Protein AF-0000000074765504 (afdb_homodimer)

Radius of gyration: 32.88 Å; Cα contacts (8 Å, |Δi|>4): 1195; chains: 2; bounding box: 123×124×114 Å

InterPro domains:
  IPR001148 Alpha carbonic anhydrase domain [PF00194] (44-262)
  IPR001148 Alpha carbonic anhydrase domain [PS51144] (34-278)
  IPR001148 Alpha carbonic anhydrase domain [SM01057] (36-273)
  IPR018338 Carbonic anhydrase, alpha-class, conserved site [PS00162] (136-152)
  IPR023561 Carbonic anhydrase, alpha-class [PTHR18952] (34-270)
  IPR036398 Alpha carbonic anhydrase domain superfamily [G3DSA:3.10.200.10] (27-276)
  IPR036398 Alpha carbonic anhydrase domain superfamily [SSF51069] (35-272)
  IPR041891 Carbonic anhydrase, prokaryotic-like [cd03124] (44-270)

Structure (mmCIF, N/CA/C/O backbone):
data_AF-0000000074765504-model_v1
#
loop_
_entity.id
_entity.type
_entity.pdbx_description
1 polymer 'Carbonic anhydrase'
#
loop_
_atom_site.group_PDB
_atom_site.id
_atom_site.type_symbol
_atom_site.label_atom_id
_atom_site.label_alt_id
_atom_site.label_comp_id
_atom_site.label_asym_id
_atom_site.label_entity_id
_atom_site.label_seq_id
_atom_site.pdbx_PDB_ins_code
_atom_site.Cartn_x
_atom_site.Cartn_y
_atom_site.Cartn_z
_atom_site.occupancy
_atom_site.B_iso_or_equiv
_atom_site.auth_seq_id
_atom_site.auth_comp_id
_atom_site.auth_asym_id
_atom_site.auth_atom_id
_atom_site.pdbx_PDB_model_num
ATOM 1 N N . MET A 1 1 ? 65.562 23.547 89.875 1 30.05 1 MET A N 1
ATOM 2 C CA . MET A 1 1 ? 64.875 24.094 88.688 1 30.05 1 MET A CA 1
ATOM 3 C C . MET A 1 1 ? 64.312 22.984 87.812 1 30.05 1 MET A C 1
ATOM 5 O O . MET A 1 1 ? 65.062 22.25 87.188 1 30.05 1 MET A O 1
ATOM 9 N N . LYS A 1 2 ? 63.156 22.359 88.312 1 28.72 2 LYS A N 1
ATOM 10 C CA . LYS A 1 2 ? 62.312 21.219 87.875 1 28.72 2 LYS A CA 1
ATOM 11 C C . LYS A 1 2 ? 61.844 21.375 86.5 1 28.72 2 LYS A C 1
ATOM 13 O O . LYS A 1 2 ? 61.094 22.328 86.188 1 28.72 2 LYS A O 1
ATOM 18 N N . ILE A 1 3 ? 62.625 21.094 85.5 1 33.03 3 ILE A N 1
ATOM 19 C CA . ILE A 1 3 ? 62.406 21.156 84.062 1 33.03 3 ILE A CA 1
ATOM 20 C C . ILE A 1 3 ? 61.25 20.25 83.688 1 33.03 3 ILE A C 1
ATOM 22 O O . ILE A 1 3 ? 61.312 19.031 83.875 1 33.03 3 ILE A O 1
ATOM 26 N N . THR A 1 4 ? 60 20.594 84.125 1 31.8 4 THR A N 1
ATOM 27 C CA . THR A 1 4 ? 58.781 19.859 83.75 1 31.8 4 THR A CA 1
ATOM 28 C C . THR A 1 4 ? 58.625 19.734 82.25 1 31.8 4 THR A C 1
ATOM 30 O O . THR A 1 4 ? 58.656 20.75 81.562 1 31.8 4 THR A O 1
ATOM 33 N N . LEU A 1 5 ? 59.156 18.656 81.625 1 33 5 LEU A N 1
ATOM 34 C CA . LEU A 1 5 ? 59.094 18.25 80.25 1 33 5 LEU A CA 1
ATOM 35 C C . LEU A 1 5 ? 57.656 18.109 79.812 1 33 5 LEU A C 1
ATOM 37 O O . LEU A 1 5 ? 56.875 17.312 80.375 1 33 5 LEU A O 1
ATOM 41 N N . ASN A 1 6 ? 56.969 19.203 79.5 1 29.31 6 ASN A N 1
ATOM 42 C CA . ASN A 1 6 ? 55.625 19.234 79 1 29.31 6 ASN A CA 1
ATOM 43 C C . ASN A 1 6 ? 55.5 18.438 77.688 1 29.31 6 ASN A C 1
ATOM 45 O O . ASN A 1 6 ? 56.156 18.75 76.688 1 29.31 6 ASN A O 1
ATOM 49 N N . LEU A 1 7 ? 55.312 17.125 77.75 1 31.02 7 LEU A N 1
ATOM 50 C CA . LEU A 1 7 ? 55.094 16.219 76.625 1 31.02 7 LEU A CA 1
ATOM 51 C C . LEU A 1 7 ? 53.844 16.609 75.812 1 31.02 7 LEU A C 1
ATOM 53 O O . LEU A 1 7 ? 52.75 16.609 76.375 1 31.02 7 LEU A O 1
ATOM 57 N N . ALA A 1 8 ? 53.938 17.594 74.938 1 31.06 8 ALA A N 1
ATOM 58 C CA . ALA A 1 8 ? 52.875 18.031 74.062 1 31.06 8 ALA A CA 1
ATOM 59 C C . ALA A 1 8 ? 52.406 16.891 73.188 1 31.06 8 ALA A C 1
ATOM 61 O O . ALA A 1 8 ? 53.219 16.312 72.438 1 31.06 8 ALA A O 1
ATOM 62 N N . LEU A 1 9 ? 51.469 16.078 73.625 1 30.92 9 LEU A N 1
ATOM 63 C CA . LEU A 1 9 ? 50.844 15 72.875 1 30.92 9 LEU A CA 1
ATOM 64 C C . LEU A 1 9 ? 50.188 15.539 71.625 1 30.92 9 LEU A C 1
ATOM 66 O O . LEU A 1 9 ? 49.312 16.391 71.688 1 30.92 9 LEU A O 1
ATOM 70 N N . THR A 1 10 ? 50.906 15.727 70.5 1 31.45 10 THR A N 1
ATOM 71 C CA . THR A 1 10 ? 50.375 16.141 69.188 1 31.45 10 THR A CA 1
ATOM 72 C C . THR A 1 10 ? 49.344 15.133 68.688 1 31.45 10 THR A C 1
ATOM 74 O O . THR A 1 10 ? 49.625 13.938 68.562 1 31.45 10 THR A O 1
ATOM 77 N N . VAL A 1 11 ? 48.125 15.227 69.125 1 31.91 11 VAL A N 1
ATOM 78 C CA . VAL A 1 11 ? 47.031 14.414 68.562 1 31.91 11 VAL A CA 1
ATOM 79 C C . VAL A 1 11 ? 46.906 14.594 67.062 1 31.91 11 VAL A C 1
ATOM 81 O O . VAL A 1 11 ? 46.75 15.711 66.562 1 31.91 11 VAL A O 1
ATOM 84 N N . ALA A 1 12 ? 47.562 13.719 66.312 1 30.89 12 ALA A N 1
ATOM 85 C CA . ALA A 1 12 ? 47.438 13.633 64.875 1 30.89 12 ALA A CA 1
ATOM 86 C C . ALA A 1 12 ? 46 13.43 64.438 1 30.89 12 ALA A C 1
ATOM 88 O O . ALA A 1 12 ? 45.344 12.5 64.875 1 30.89 12 ALA A O 1
ATOM 89 N N . ALA A 1 13 ? 45.25 14.508 64.25 1 32.91 13 ALA A N 1
ATOM 90 C CA . ALA A 1 13 ? 43.906 14.461 63.656 1 32.91 13 ALA A CA 1
ATOM 91 C C . ALA A 1 13 ? 43.906 13.688 62.344 1 32.91 13 ALA A C 1
ATOM 93 O O . ALA A 1 13 ? 44.656 14.031 61.406 1 32.91 13 ALA A O 1
ATOM 94 N N . LEU A 1 14 ? 43.75 12.375 62.375 1 34.16 14 LEU A N 1
ATOM 95 C CA . LEU A 1 14 ? 43.531 11.57 61.188 1 34.16 14 LEU A CA 1
ATOM 96 C C . LEU A 1 14 ? 42.344 12.117 60.375 1 34.16 14 LEU A C 1
ATOM 98 O O . LEU A 1 14 ? 41.219 12.156 60.875 1 34.16 14 LEU A O 1
ATOM 102 N N . ALA A 1 15 ? 42.625 13.125 59.531 1 36 15 ALA A N 1
ATOM 103 C CA . ALA A 1 15 ? 41.656 13.578 58.562 1 36 15 ALA A CA 1
ATOM 104 C C . ALA A 1 15 ? 41.125 12.414 57.719 1 36 15 ALA A C 1
ATOM 106 O O . ALA A 1 15 ? 41.906 11.734 57.062 1 36 15 ALA A O 1
ATOM 107 N N . THR A 1 16 ? 40.125 11.703 58.25 1 37.88 16 THR A N 1
ATOM 108 C CA . THR A 1 16 ? 39.438 10.734 57.406 1 37.88 16 THR A CA 1
ATOM 109 C C . THR A 1 16 ? 39 11.375 56.094 1 37.88 16 THR A C 1
ATOM 111 O O . THR A 1 16 ? 38.281 12.375 56.094 1 37.88 16 THR A O 1
ATOM 114 N N . VAL A 1 17 ? 39.906 11.359 55.094 1 39.34 17 VAL A N 1
ATOM 115 C CA . VAL A 1 17 ? 39.469 11.695 53.719 1 39.34 17 VAL A CA 1
ATOM 116 C C . VAL A 1 17 ? 38.25 10.859 53.344 1 39.34 17 VAL A C 1
ATOM 118 O O . VAL A 1 17 ? 38.344 9.633 53.25 1 39.34 17 VAL A O 1
ATOM 121 N N . VAL A 1 18 ? 37.062 11.258 53.812 1 40.19 18 VAL A N 1
ATOM 122 C CA . VAL A 1 18 ? 35.875 10.68 53.188 1 40.19 18 VAL A CA 1
ATOM 123 C C . VAL A 1 18 ? 35.969 10.828 51.656 1 40.19 18 VAL A C 1
ATOM 125 O O . VAL A 1 18 ? 36.031 11.945 51.125 1 40.19 18 VAL A O 1
ATOM 128 N N . SER A 1 19 ? 36.719 9.906 51 1 36.16 19 SER A N 1
ATOM 129 C CA . SER A 1 19 ? 36.625 9.859 49.562 1 36.16 19 SER A CA 1
ATOM 130 C C . SER A 1 19 ? 35.156 10 49.094 1 36.16 19 SER A C 1
ATOM 132 O O . SER A 1 19 ? 34.281 9.289 49.594 1 36.16 19 SER A O 1
ATOM 134 N N . ALA A 1 20 ? 34.781 11.258 48.781 1 41.12 20 ALA A N 1
ATOM 135 C CA . ALA A 1 20 ? 33.531 11.445 48.062 1 41.12 20 ALA A CA 1
ATOM 136 C C . ALA A 1 20 ? 33.375 10.383 46.969 1 41.12 20 ALA A C 1
ATOM 138 O O . ALA A 1 20 ? 34.25 10.227 46.094 1 41.12 20 ALA A O 1
ATOM 139 N N . LEU A 1 21 ? 32.75 9.234 47.312 1 41.81 21 LEU A N 1
ATOM 140 C CA . LEU A 1 21 ? 32.344 8.359 46.219 1 41.81 21 LEU A CA 1
ATOM 141 C C . LEU A 1 21 ? 31.797 9.172 45.062 1 41.81 21 LEU A C 1
ATOM 143 O O . LEU A 1 21 ? 31.016 10.109 45.25 1 41.81 21 LEU A O 1
ATOM 147 N N . PRO A 1 22 ? 32.594 9.234 43.938 1 41.03 22 PRO A N 1
ATOM 148 C CA . PRO A 1 22 ? 32.031 9.945 42.781 1 41.03 22 PRO A CA 1
ATOM 149 C C . PRO A 1 22 ? 30.531 9.664 42.625 1 41.03 22 PRO A C 1
ATOM 151 O O . PRO A 1 22 ? 30.062 8.57 42.938 1 41.03 22 PRO A O 1
ATOM 154 N N . THR A 1 23 ? 29.688 10.695 42.969 1 39.09 23 THR A N 1
ATOM 155 C CA . THR A 1 23 ? 28.312 10.617 42.469 1 39.09 23 THR A CA 1
ATOM 156 C C . THR A 1 23 ? 28.266 10.016 41.062 1 39.09 23 THR A C 1
ATOM 158 O O . THR A 1 23 ? 28.938 10.5 40.156 1 39.09 23 THR A O 1
ATOM 161 N N . GLN A 1 24 ? 28.094 8.695 41 1 38.69 24 GLN A N 1
ATOM 162 C CA . GLN A 1 24 ? 27.719 8.164 39.688 1 38.69 24 GLN A CA 1
ATOM 163 C C . GLN A 1 24 ? 26.781 9.117 38.969 1 38.69 24 GLN A C 1
ATOM 165 O O . GLN A 1 24 ? 25.719 9.477 39.5 1 38.69 24 GLN A O 1
ATOM 170 N N . ASN A 1 25 ? 27.359 10.078 38.312 1 37.91 25 ASN A N 1
ATOM 171 C CA . ASN A 1 25 ? 26.516 10.766 37.344 1 37.91 25 ASN A CA 1
ATOM 172 C C . ASN A 1 25 ? 25.516 9.812 36.688 1 37.91 25 ASN A C 1
ATOM 174 O O . ASN A 1 25 ? 25.891 8.898 35.969 1 37.91 25 ASN A O 1
ATOM 178 N N . LYS A 1 26 ? 24.484 9.477 37.438 1 36.53 26 LYS A N 1
ATOM 179 C CA . LYS A 1 26 ? 23.375 8.922 36.656 1 36.53 26 LYS A CA 1
ATOM 180 C C . LYS A 1 26 ? 23.172 9.688 35.344 1 36.53 26 LYS A C 1
ATOM 182 O O . LYS A 1 26 ? 22.562 10.766 35.344 1 36.53 26 LYS A O 1
ATOM 187 N N . GLU A 1 27 ? 24.172 9.695 34.531 1 37.06 27 GLU A N 1
ATOM 188 C CA . GLU A 1 27 ? 23.719 10.055 33.188 1 37.06 27 GLU A CA 1
ATOM 189 C C . GLU A 1 27 ? 22.312 9.508 32.906 1 37.06 27 GLU A C 1
ATOM 191 O O . GLU A 1 27 ? 22.094 8.297 33 1 37.06 27 GLU A O 1
ATOM 196 N N . THR A 1 28 ? 21.359 10.102 33.406 1 35.66 28 THR A N 1
ATOM 197 C CA . THR A 1 28 ? 20.031 9.812 32.844 1 35.66 28 THR A CA 1
ATOM 198 C C . THR A 1 28 ? 20.125 9.477 31.375 1 35.66 28 THR A C 1
ATOM 200 O O . THR A 1 28 ? 20.453 10.336 30.547 1 35.66 28 THR A O 1
ATOM 203 N N . LEU A 1 29 ? 20.703 8.391 31.047 1 36.19 29 LEU A N 1
ATOM 204 C CA . LEU A 1 29 ? 20.547 7.973 29.656 1 36.19 29 LEU A CA 1
ATOM 205 C C . LEU A 1 29 ? 19.203 8.43 29.094 1 36.19 29 LEU A C 1
ATOM 207 O O . LEU A 1 29 ? 18.156 7.934 29.5 1 36.19 29 LEU A O 1
ATOM 211 N N . LYS A 1 30 ? 19.031 9.703 28.953 1 39.62 30 LYS A N 1
ATOM 212 C CA . LYS A 1 30 ? 17.891 10.125 28.125 1 39.62 30 LYS A CA 1
ATOM 213 C C . LYS A 1 30 ? 17.516 9.039 27.125 1 39.62 30 LYS A C 1
ATOM 215 O O . LYS A 1 30 ? 18.281 8.727 26.219 1 39.62 30 LYS A O 1
ATOM 220 N N . LYS A 1 31 ? 16.859 8.102 27.422 1 4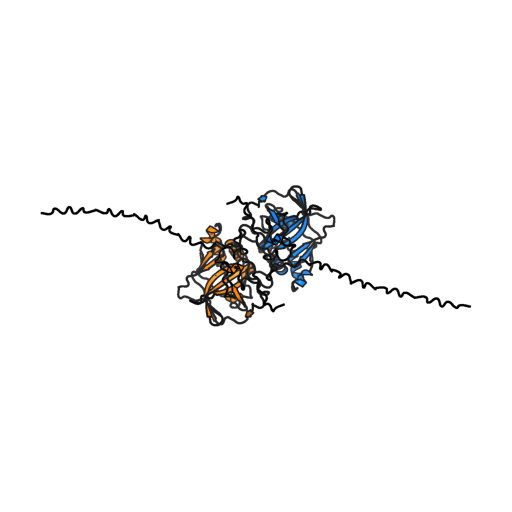4.06 31 LYS A N 1
ATOM 221 C CA . LYS A 1 31 ? 16.359 7.004 26.594 1 44.06 31 LYS A CA 1
ATOM 222 C C . LYS A 1 31 ? 15.844 7.52 25.25 1 44.06 31 LYS A C 1
ATOM 224 O O . LYS A 1 31 ? 14.836 8.234 25.203 1 44.06 31 LYS A O 1
ATOM 229 N N . ARG A 1 32 ? 16.672 7.773 24.219 1 49.75 32 ARG A N 1
ATOM 230 C CA . ARG A 1 32 ? 16.312 8.117 22.844 1 49.75 32 ARG A CA 1
ATOM 231 C C . ARG A 1 32 ? 15.164 7.262 22.344 1 49.75 32 ARG A C 1
ATOM 233 O O . ARG A 1 32 ? 15.086 6.07 22.656 1 49.75 32 ARG A O 1
ATOM 240 N N . ASP A 1 33 ? 13.953 7.965 22 1 57.59 33 ASP A N 1
ATOM 241 C CA . ASP A 1 33 ? 12.836 7.262 21.391 1 57.59 33 ASP A CA 1
ATOM 242 C C . ASP A 1 33 ? 13.32 6.223 20.391 1 57.59 33 ASP A C 1
ATOM 244 O O . ASP A 1 33 ? 14.203 6.5 19.578 1 57.59 33 ASP A O 1
ATOM 248 N N . GLU A 1 34 ? 12.883 5.012 20.641 1 69.75 34 GLU A N 1
ATOM 249 C CA . GLU A 1 34 ? 13.266 3.971 19.688 1 69.75 34 GLU A CA 1
ATOM 250 C C . GLU A 1 34 ? 12.82 4.328 18.281 1 69.75 34 GLU A C 1
ATOM 252 O O . GLU A 1 34 ? 11.703 4.805 18.078 1 69.75 34 GLU A O 1
ATOM 257 N N . HIS A 1 35 ? 13.711 4.258 17.469 1 88.06 35 HIS A N 1
ATOM 258 C CA . HIS A 1 35 ? 13.477 4.59 16.062 1 88.06 35 HIS A CA 1
ATOM 259 C C . HIS A 1 35 ? 12.461 3.639 15.438 1 88.06 35 HIS A C 1
ATOM 261 O O . HIS A 1 35 ? 12.641 2.42 15.484 1 88.06 35 HIS A O 1
ATOM 267 N N . TRP A 1 36 ? 11.289 4.117 15.117 1 93.94 36 TRP A N 1
ATOM 268 C CA . TRP A 1 36 ? 10.266 3.346 14.43 1 93.94 36 TRP A CA 1
ATOM 269 C C . TRP A 1 36 ? 10.445 3.432 12.914 1 93.94 36 TRP A C 1
ATOM 271 O O . TRP A 1 36 ? 11.055 4.379 12.406 1 93.94 36 TRP A O 1
ATOM 281 N N . THR A 1 37 ? 10.078 2.385 12.164 1 93 37 THR A N 1
ATOM 282 C CA . THR A 1 37 ? 10.086 2.318 10.711 1 93 37 THR A CA 1
ATOM 283 C C . THR A 1 37 ? 8.758 1.781 10.18 1 93 37 THR A C 1
ATOM 285 O O . THR A 1 37 ? 7.812 1.587 10.953 1 93 37 THR A O 1
ATOM 288 N N . TYR A 1 38 ? 8.672 1.674 8.883 1 93.56 38 TYR A N 1
ATOM 289 C CA . TYR A 1 38 ? 7.547 0.991 8.25 1 93.56 38 TYR A CA 1
ATOM 290 C C . TYR A 1 38 ? 7.945 -0.404 7.785 1 93.56 38 TYR A C 1
ATOM 292 O O . TYR A 1 38 ? 7.195 -1.062 7.062 1 93.56 38 TYR A O 1
ATOM 300 N N . GLY A 1 39 ? 9.141 -0.809 8.148 1 85 39 GLY A N 1
ATOM 301 C CA . GLY A 1 39 ? 9.742 -1.975 7.523 1 85 39 GLY A CA 1
ATOM 302 C C . GLY A 1 39 ? 9.648 -3.225 8.375 1 85 39 GLY A C 1
ATOM 303 O O . GLY A 1 39 ? 8.734 -3.359 9.188 1 85 39 GLY A O 1
ATOM 304 N N . GLN A 1 40 ? 10.68 -4.082 7.828 1 76.88 40 GLN A N 1
ATOM 305 C CA . GLN A 1 40 ? 10.758 -5.441 8.352 1 76.88 40 GLN A CA 1
ATOM 306 C C . GLN A 1 40 ? 11.781 -5.531 9.477 1 76.88 40 GLN A C 1
ATOM 308 O O . GLN A 1 40 ? 12.742 -4.762 9.516 1 76.88 40 GLN A O 1
ATOM 313 N N . ASN A 1 41 ? 11.523 -5.488 10.773 1 74.5 41 ASN A N 1
ATOM 314 C CA . ASN A 1 41 ? 12.508 -5.656 11.836 1 74.5 41 ASN A CA 1
ATOM 315 C C . ASN A 1 41 ? 11.898 -5.379 13.203 1 74.5 41 ASN A C 1
ATOM 317 O O . ASN A 1 41 ? 12.539 -4.758 14.055 1 74.5 41 ASN A O 1
ATOM 321 N N . ARG A 1 42 ? 10.852 -5.738 13.156 1 85.62 42 ARG A N 1
ATOM 322 C CA . ARG A 1 42 ? 10.125 -5.598 14.414 1 85.62 42 ARG A CA 1
ATOM 323 C C . ARG A 1 42 ? 10.039 -4.137 14.844 1 85.62 42 ARG A C 1
ATOM 325 O O . ARG A 1 42 ? 10.031 -3.832 16.031 1 85.62 42 ARG A O 1
ATOM 332 N N . ARG A 1 43 ? 10.188 -3.266 13.883 1 91.25 43 ARG A N 1
ATOM 333 C CA . ARG A 1 43 ? 10.055 -1.837 14.156 1 91.25 43 ARG A CA 1
ATOM 334 C C . ARG A 1 43 ? 8.961 -1.212 13.297 1 91.25 43 ARG A C 1
ATOM 336 O O . ARG A 1 43 ? 8.836 0.013 13.234 1 91.25 43 ARG A O 1
ATOM 343 N N . GLY A 1 44 ? 8.258 -2.102 12.641 1 92.81 44 GLY A N 1
ATOM 344 C CA . GLY A 1 44 ? 7.156 -1.644 11.805 1 92.81 44 GLY A CA 1
ATOM 345 C C . GLY A 1 44 ? 5.879 -1.397 12.586 1 92.81 44 GLY A C 1
ATOM 346 O O . GLY A 1 44 ? 5.84 -1.597 13.805 1 92.81 44 GLY A O 1
ATOM 347 N N . PRO A 1 45 ? 4.848 -0.95 11.914 1 95.25 45 PRO A N 1
ATOM 348 C CA . PRO A 1 45 ? 3.617 -0.494 12.562 1 95.25 45 PRO A CA 1
ATOM 349 C C . PRO A 1 45 ? 3.006 -1.554 13.477 1 95.25 45 PRO A C 1
ATOM 351 O O . PRO A 1 45 ? 2.369 -1.219 14.477 1 95.25 45 PRO A O 1
ATOM 354 N N . GLN A 1 46 ? 3.188 -2.789 13.156 1 91.12 46 GLN A N 1
ATOM 355 C CA . GLN A 1 46 ? 2.617 -3.859 13.969 1 91.12 46 GLN A CA 1
ATOM 356 C C . GLN A 1 46 ? 3.25 -3.895 15.359 1 91.12 46 GLN A C 1
ATOM 358 O O . GLN A 1 46 ? 2.684 -4.469 16.297 1 91.12 46 GLN A O 1
ATOM 363 N N . HIS A 1 47 ? 4.359 -3.271 15.453 1 93.75 47 HIS A N 1
ATOM 364 C CA . HIS A 1 47 ? 5.125 -3.375 16.688 1 93.75 47 HIS A CA 1
ATOM 365 C C . HIS A 1 47 ? 5.211 -2.029 17.391 1 93.75 47 HIS A C 1
ATOM 367 O O . HIS A 1 47 ? 5.766 -1.935 18.5 1 93.75 47 HIS A O 1
ATOM 373 N N . TRP A 1 48 ? 4.723 -0.984 16.844 1 96.94 48 TRP A N 1
ATOM 374 C CA . TRP A 1 48 ? 4.918 0.364 17.375 1 96.94 48 TRP A CA 1
ATOM 375 C C . TRP A 1 48 ? 4.426 0.466 18.812 1 96.94 48 TRP A C 1
ATOM 377 O O . TRP A 1 48 ? 5.062 1.114 19.656 1 96.94 48 TRP A O 1
ATOM 387 N N . GLY A 1 49 ? 3.369 -0.192 19.109 1 96.25 49 GLY A N 1
ATOM 388 C CA . GLY A 1 49 ? 2.775 -0.09 20.438 1 96.25 49 GLY A CA 1
ATOM 389 C C . GLY A 1 49 ? 3.67 -0.629 21.531 1 96.25 49 GLY A C 1
ATOM 390 O O . GLY A 1 49 ? 3.504 -0.277 22.703 1 96.25 49 GLY A O 1
ATOM 391 N N . THR A 1 50 ? 4.617 -1.437 21.141 1 95.06 50 THR A N 1
ATOM 392 C CA . THR A 1 50 ? 5.473 -2.062 22.141 1 95.06 50 THR A CA 1
ATOM 393 C C . THR A 1 50 ? 6.93 -1.649 21.938 1 95.06 50 THR A C 1
ATOM 395 O O . THR A 1 50 ? 7.824 -2.156 22.625 1 95.06 50 THR A O 1
ATOM 398 N N . LEU A 1 51 ? 7.16 -0.822 21 1 94.5 51 LEU A N 1
ATOM 399 C CA . LEU A 1 51 ? 8.523 -0.431 20.672 1 94.5 51 LEU A CA 1
ATOM 400 C C . LEU A 1 51 ? 9.102 0.503 21.719 1 94.5 51 LEU A C 1
ATOM 402 O O . LEU A 1 51 ? 10.289 0.428 22.031 1 94.5 51 LEU A O 1
ATOM 406 N N . ASP A 1 52 ? 8.336 1.41 22.188 1 94.75 52 ASP A N 1
ATOM 407 C CA . ASP A 1 52 ? 8.641 2.434 23.188 1 94.75 52 ASP A CA 1
ATOM 408 C C . ASP A 1 52 ? 7.434 2.719 24.062 1 94.75 52 ASP A C 1
ATOM 410 O O . ASP A 1 52 ? 6.301 2.775 23.578 1 94.75 52 ASP A O 1
ATOM 414 N N . PRO A 1 53 ? 7.707 2.842 25.344 1 94.62 53 PRO A N 1
ATOM 415 C CA . PRO A 1 53 ? 6.574 3.145 26.219 1 94.62 53 PRO A CA 1
ATOM 416 C C . PRO A 1 53 ? 5.789 4.375 25.766 1 94.62 53 PRO A C 1
ATOM 418 O O . PRO A 1 53 ? 4.574 4.438 25.953 1 94.62 53 PRO A O 1
ATOM 421 N N . LYS A 1 54 ? 6.453 5.301 25.172 1 95.94 54 LYS A N 1
ATOM 422 C CA . LYS A 1 54 ? 5.805 6.523 24.703 1 95.94 54 LYS A CA 1
ATOM 423 C C . LYS A 1 54 ? 4.863 6.23 23.547 1 95.94 54 LYS A C 1
ATOM 425 O O . LYS A 1 54 ? 4.035 7.07 23.172 1 95.94 54 LYS A O 1
ATOM 430 N N . TYR A 1 55 ? 4.969 5.051 22.891 1 97 55 TYR A N 1
ATOM 431 C CA . TYR A 1 55 ? 4.191 4.699 21.719 1 97 55 TYR A CA 1
ATOM 432 C C . TYR A 1 55 ? 3.041 3.77 22.078 1 97 55 TYR A C 1
ATOM 434 O O . TYR A 1 55 ? 2.439 3.146 21.203 1 97 55 TYR A O 1
ATOM 442 N N . GLY A 1 56 ? 2.729 3.594 23.344 1 96.81 56 GLY A N 1
ATOM 443 C CA . GLY A 1 56 ? 1.733 2.629 23.781 1 96.81 56 GLY A CA 1
ATOM 444 C C . GLY A 1 56 ? 0.387 2.809 23.094 1 96.81 56 GLY A C 1
ATOM 445 O O . GLY A 1 56 ? -0.314 1.832 22.828 1 96.81 56 GLY A O 1
ATOM 446 N N . THR A 1 57 ? 0.047 4.043 22.797 1 97.31 57 THR A N 1
ATOM 447 C CA . THR A 1 57 ? -1.242 4.367 22.203 1 97.31 57 THR A CA 1
ATOM 448 C C . THR A 1 57 ? -1.356 3.768 20.812 1 97.31 57 THR A C 1
ATOM 450 O O . THR A 1 57 ? -2.461 3.498 20.328 1 97.31 57 THR A O 1
ATOM 453 N N . CYS A 1 58 ? -0.275 3.475 20.188 1 97.06 58 CYS A N 1
ATOM 454 C CA . CYS A 1 58 ? -0.301 2.85 18.859 1 97.06 58 CYS A CA 1
ATOM 455 C C . CYS A 1 58 ? -0.918 1.458 18.938 1 97.06 58 CYS A C 1
ATOM 457 O O . CYS A 1 58 ? -1.416 0.944 17.938 1 97.06 58 CYS A O 1
ATOM 459 N N . GLY A 1 59 ? -0.854 0.884 20.094 1 94.38 59 GLY A N 1
ATOM 460 C CA . GLY A 1 59 ? -1.38 -0.462 20.25 1 94.38 59 GLY A CA 1
ATOM 461 C C . GLY A 1 59 ? -2.664 -0.512 21.062 1 94.38 59 GLY A C 1
ATOM 462 O O . GLY A 1 59 ? -3.504 -1.39 20.844 1 94.38 59 GLY A O 1
ATOM 463 N N . LYS A 1 60 ? -2.875 0.43 21.859 1 94.75 60 LYS A N 1
ATOM 464 C CA . LYS A 1 60 ? -3.967 0.334 22.828 1 94.75 60 LYS A CA 1
ATOM 465 C C . LYS A 1 60 ? -5.023 1.403 22.562 1 94.75 60 LYS A C 1
ATOM 467 O O . LYS A 1 60 ? -6.09 1.394 23.188 1 94.75 60 LYS A O 1
ATOM 472 N N . GLY A 1 61 ? -4.691 2.305 21.688 1 94.5 61 GLY A N 1
ATOM 473 C CA . GLY A 1 61 ? -5.648 3.357 21.391 1 94.5 61 GLY A CA 1
ATOM 474 C C . GLY A 1 61 ? -6.969 2.834 20.859 1 94.5 61 GLY A C 1
ATOM 475 O O . GLY A 1 61 ? -7.02 1.746 20.281 1 94.5 61 GLY A O 1
ATOM 476 N N . GLN A 1 62 ? -8.039 3.67 20.984 1 90.75 62 GLN A N 1
ATOM 477 C CA . GLN A 1 62 ? -9.375 3.227 20.609 1 90.75 62 GLN A CA 1
ATOM 478 C C . GLN A 1 62 ? -9.906 4.035 19.422 1 90.75 62 GLN A C 1
ATOM 480 O O . GLN A 1 62 ? -10.906 3.666 18.812 1 90.75 62 GLN A O 1
ATOM 485 N N . LYS A 1 63 ? -9.32 5.082 19.172 1 93 63 LYS A N 1
ATOM 486 C CA . LYS A 1 63 ? -9.711 5.938 18.062 1 93 63 LYS A CA 1
ATOM 487 C C . LYS A 1 63 ? -8.523 6.199 17.125 1 93 63 LYS A C 1
ATOM 489 O O . LYS A 1 63 ? -8.227 7.352 16.797 1 93 63 LYS A O 1
ATOM 494 N N . GLN A 1 64 ? -7.965 5.105 16.75 1 94.25 64 GLN A N 1
ATOM 495 C CA . GLN A 1 64 ? -6.727 5.199 15.977 1 94.25 64 GLN A CA 1
ATOM 496 C C . GLN A 1 64 ? -7.012 5.449 14.5 1 94.25 64 GLN A C 1
ATOM 498 O O . GLN A 1 64 ? -8.102 5.141 14.016 1 94.25 64 GLN A O 1
ATOM 503 N N . SER A 1 65 ? -6.086 6.082 13.914 1 95.69 65 SER A N 1
ATOM 504 C CA . SER A 1 65 ? -6.02 6.312 12.469 1 95.69 65 SER A CA 1
ATOM 505 C C . SER A 1 65 ? -4.812 5.613 11.852 1 95.69 65 SER A C 1
ATOM 507 O O . SER A 1 65 ? -3.836 5.32 12.547 1 95.69 65 SER A O 1
ATOM 509 N N . PRO A 1 66 ? -4.852 5.398 10.523 1 96.31 66 PRO A N 1
ATOM 510 C CA . PRO A 1 66 ? -5.898 5.695 9.539 1 96.31 66 PRO A CA 1
ATOM 511 C C . PRO A 1 66 ? -7.039 4.68 9.57 1 96.31 66 PRO A C 1
ATOM 513 O O . PRO A 1 66 ? -6.891 3.596 10.133 1 96.31 66 PRO A O 1
ATOM 516 N N . ILE A 1 67 ? -8.141 5.047 8.984 1 94.31 67 ILE A N 1
ATOM 517 C CA . ILE A 1 67 ? -9.266 4.125 8.906 1 94.31 67 ILE A CA 1
ATOM 518 C C . ILE A 1 67 ? -9.742 4.008 7.461 1 94.31 67 ILE A C 1
ATOM 520 O O . ILE A 1 67 ? -9.289 4.754 6.594 1 94.31 67 ILE A O 1
ATOM 524 N N . ASP A 1 68 ? -10.523 2.996 7.176 1 93.06 68 ASP A N 1
ATOM 525 C CA . ASP A 1 68 ? -11.359 2.973 5.98 1 93.06 68 ASP A CA 1
ATOM 526 C C . ASP A 1 68 ? -12.594 3.855 6.16 1 93.06 68 ASP A C 1
ATOM 528 O O . ASP A 1 68 ? -13.492 3.533 6.945 1 93.06 68 ASP A O 1
ATOM 532 N N . ILE A 1 69 ? -12.688 4.875 5.391 1 89.38 69 ILE A N 1
ATOM 533 C CA . ILE A 1 69 ? -13.648 5.953 5.609 1 89.38 69 ILE A CA 1
ATOM 534 C C . ILE A 1 69 ? -15.062 5.43 5.406 1 89.38 69 ILE A C 1
ATOM 536 O O . ILE A 1 69 ? -15.984 5.809 6.137 1 89.38 69 ILE A O 1
ATOM 540 N N . ALA A 1 70 ? -15.375 4.723 4.371 1 71 70 ALA A N 1
ATOM 541 C CA . ALA A 1 70 ? -16.734 4.277 4.055 1 71 70 ALA A CA 1
ATOM 542 C C . ALA A 1 70 ? -17.203 3.221 5.051 1 71 70 ALA A C 1
ATOM 544 O O . ALA A 1 70 ? -18.406 3.121 5.332 1 71 70 ALA A O 1
ATOM 545 N N . VAL A 1 71 ? -16.203 2.488 5.621 1 60.56 71 VAL A N 1
ATOM 546 C CA . VAL A 1 71 ? -16.578 1.439 6.566 1 60.56 71 VAL A CA 1
ATOM 547 C C . VAL A 1 71 ? -16.562 1.997 7.988 1 60.56 71 VAL A C 1
ATOM 549 O O . VAL A 1 71 ? -17.25 1.472 8.875 1 60.56 71 VAL A O 1
ATOM 552 N N . GLY A 1 72 ? -15.773 2.98 8.281 1 59.38 72 GLY A N 1
ATOM 553 C CA . GLY A 1 72 ? -15.5 3.545 9.594 1 59.38 72 GLY A CA 1
ATOM 554 C C . GLY A 1 72 ? -16.734 4.137 10.258 1 59.38 72 GLY A C 1
ATOM 555 O O . GLY A 1 72 ? -16.625 4.793 11.297 1 59.38 72 GLY A O 1
ATOM 556 N N . ALA A 1 73 ? -17.828 3.686 9.695 1 57.12 73 ALA A N 1
ATOM 557 C CA . ALA A 1 73 ? -19.078 4.09 10.336 1 57.12 73 ALA A CA 1
ATOM 558 C C . ALA A 1 73 ? -19.234 3.424 11.703 1 57.12 73 ALA A C 1
ATOM 560 O O . ALA A 1 73 ? -18.656 2.365 11.953 1 57.12 73 ALA A O 1
ATOM 561 N N . PRO A 1 74 ? -19.828 4.172 12.617 1 65.38 74 PRO A N 1
ATOM 562 C CA . PRO A 1 74 ? -20.625 5.383 12.367 1 65.38 74 PRO A CA 1
ATOM 563 C C . PRO A 1 74 ? -19.859 6.66 12.695 1 65.38 74 PRO A C 1
ATOM 565 O O . PRO A 1 74 ? -20.406 7.758 12.609 1 65.38 74 PRO A O 1
ATOM 568 N N . ASP A 1 75 ? -18.547 6.59 12.836 1 78.81 75 ASP A N 1
ATOM 569 C CA . ASP A 1 75 ? -17.938 7.773 13.422 1 78.81 75 ASP A CA 1
ATOM 570 C C . ASP A 1 75 ? -17.516 8.773 12.344 1 78.81 75 ASP A C 1
ATOM 572 O O . ASP A 1 75 ? -17.062 9.875 12.648 1 78.81 75 ASP A O 1
ATOM 576 N N . VAL A 1 76 ? -17.859 8.445 11.133 1 90.81 76 VAL A N 1
ATOM 577 C CA . VAL A 1 76 ? -17.422 9.32 10.047 1 90.81 76 VAL A CA 1
ATOM 578 C C . VAL A 1 76 ? -18.625 10.086 9.492 1 90.81 76 VAL A C 1
ATOM 580 O O . VAL A 1 76 ? -19.672 9.492 9.195 1 90.81 76 VAL A O 1
ATOM 583 N N . LYS A 1 77 ? -18.516 11.367 9.391 1 92.44 77 LYS A N 1
ATOM 584 C CA . LYS A 1 77 ? -19.562 12.227 8.852 1 92.44 77 LYS A CA 1
ATOM 585 C C . LYS A 1 77 ? -19.141 12.852 7.523 1 92.44 77 LYS A C 1
ATOM 587 O O . LYS A 1 77 ? -18.047 13.406 7.418 1 92.44 77 LYS A O 1
ATOM 592 N N . LEU A 1 78 ? -19.969 12.711 6.555 1 94 78 LEU A N 1
ATOM 593 C CA . LEU A 1 78 ? -19.75 13.445 5.316 1 94 78 LEU A CA 1
ATOM 594 C C . LEU A 1 78 ? -20.188 14.906 5.465 1 94 78 LEU A C 1
ATOM 596 O O . LEU A 1 78 ? -21.344 15.18 5.758 1 94 78 LEU A O 1
ATOM 600 N N . GLN A 1 79 ? -19.281 15.805 5.324 1 95.75 79 GLN A N 1
ATOM 601 C CA . GLN A 1 79 ? -19.531 17.234 5.441 1 95.75 79 GLN A CA 1
ATOM 602 C C . GLN A 1 79 ? -19.547 17.906 4.066 1 95.75 79 GLN A C 1
ATOM 604 O O . GLN A 1 79 ? -18.531 17.984 3.396 1 95.75 79 GLN A O 1
ATOM 609 N N . ASN A 1 80 ? -20.703 18.438 3.725 1 96.81 80 ASN A N 1
ATOM 610 C CA . ASN A 1 80 ? -20.891 19.062 2.416 1 96.81 80 ASN A CA 1
ATOM 611 C C . ASN A 1 80 ? -20.734 20.578 2.49 1 96.81 80 ASN A C 1
ATOM 613 O O . ASN A 1 80 ? -20.641 21.25 1.461 1 96.81 80 ASN A O 1
ATOM 617 N N . ALA A 1 81 ? -20.672 21.094 3.68 1 97.12 81 ALA A N 1
ATOM 618 C CA . ALA A 1 81 ? -20.516 22.531 3.852 1 97.12 81 ALA A CA 1
ATOM 619 C C . ALA A 1 81 ? -19.047 22.938 3.863 1 97.12 81 ALA A C 1
ATOM 621 O O . ALA A 1 81 ? -18.203 22.172 4.32 1 97.12 81 ALA A O 1
ATOM 622 N N . ALA A 1 82 ? -18.844 24.109 3.443 1 97.44 82 ALA A N 1
ATOM 623 C CA . ALA A 1 82 ? -17.484 24.656 3.496 1 97.44 82 ALA A CA 1
ATOM 624 C C . ALA A 1 82 ? -17.047 24.891 4.938 1 97.44 82 ALA A C 1
ATOM 626 O O . ALA A 1 82 ? -17.875 24.938 5.852 1 97.44 82 ALA A O 1
ATOM 627 N N . PHE A 1 83 ? -15.703 24.953 5.098 1 97.56 83 PHE A N 1
ATOM 628 C CA . PHE A 1 83 ? -15.203 25.422 6.387 1 97.56 83 PHE A CA 1
ATOM 629 C C . PHE A 1 83 ? -15.766 26.812 6.703 1 97.56 83 PHE A C 1
ATOM 631 O O . PHE A 1 83 ? -15.914 27.641 5.809 1 97.56 83 PHE A O 1
ATOM 638 N N . ALA A 1 84 ? -16.016 27.031 8.047 1 95.25 84 ALA A N 1
ATOM 639 C CA . ALA A 1 84 ? -16.5 28.359 8.438 1 95.25 84 ALA A CA 1
ATOM 640 C C . ALA A 1 84 ? -15.523 29.438 8.008 1 95.25 84 ALA A C 1
ATOM 642 O O . ALA A 1 84 ? -15.938 30.531 7.617 1 95.25 84 ALA A O 1
ATOM 643 N N . LYS A 1 85 ? -14.305 29.172 8.148 1 95.69 85 LYS A N 1
ATOM 644 C CA . LYS A 1 85 ? -13.219 30 7.637 1 95.69 85 LYS A CA 1
ATOM 645 C C . LYS A 1 85 ? -12.102 29.141 7.059 1 95.69 85 LYS A C 1
ATOM 647 O O . LYS A 1 85 ? -11.719 28.125 7.648 1 95.69 85 LYS A O 1
ATOM 652 N N . LEU A 1 86 ? -11.617 29.484 5.926 1 96.94 86 LEU A N 1
ATOM 653 C CA . LEU A 1 86 ? -10.492 28.844 5.254 1 96.94 86 LEU A CA 1
ATOM 654 C C . LEU A 1 86 ? -9.578 29.875 4.613 1 96.94 86 LEU A C 1
ATOM 656 O O . LEU A 1 86 ? -9.969 30.562 3.66 1 96.94 86 LEU A O 1
ATOM 660 N N . ASN A 1 87 ? -8.445 30.016 5.188 1 94.75 87 ASN A N 1
ATOM 661 C CA . ASN A 1 87 ? -7.445 30.938 4.664 1 94.75 87 ASN A CA 1
ATOM 662 C C . ASN A 1 87 ? -6.207 30.219 4.16 1 94.75 87 ASN A C 1
ATOM 664 O O . ASN A 1 87 ? -5.523 29.531 4.93 1 94.75 87 ASN A O 1
ATOM 668 N N . TYR A 1 88 ? -5.996 30.312 2.898 1 95.19 88 TYR A N 1
ATOM 669 C CA . TYR A 1 88 ? -4.812 29.75 2.268 1 95.19 88 TYR A CA 1
ATOM 670 C C . TYR A 1 88 ? -4.195 30.719 1.278 1 95.19 88 TYR A C 1
ATOM 672 O O . TYR A 1 88 ? -4.855 31.172 0.337 1 95.19 88 TYR A O 1
ATOM 680 N N . GLN A 1 89 ? -3.041 31.047 1.528 1 92.38 89 GLN A N 1
ATOM 681 C CA . GLN A 1 89 ? -2.227 31.875 0.65 1 92.38 89 GLN A CA 1
ATOM 682 C C . GLN A 1 89 ? -0.913 31.188 0.296 1 92.38 89 GLN A C 1
ATOM 684 O O . GLN A 1 89 ? -0.5 30.25 0.974 1 92.38 89 GLN A O 1
ATOM 689 N N . PRO A 1 90 ? -0.311 31.625 -0.736 1 93.69 90 PRO A N 1
ATOM 690 C CA . PRO A 1 90 ? 0.978 31.016 -1.066 1 93.69 90 PRO A CA 1
ATOM 691 C C . PRO A 1 90 ? 2.006 31.156 0.054 1 93.69 90 PRO A C 1
ATOM 693 O O . PRO A 1 90 ? 2.049 32.188 0.727 1 93.69 90 PRO A O 1
ATOM 696 N N . LEU A 1 91 ? 2.748 30.109 0.214 1 92 91 LEU A N 1
ATOM 697 C CA . LEU A 1 91 ? 3.875 30.141 1.141 1 92 91 LEU A CA 1
ATOM 698 C C . LEU A 1 91 ? 5.168 30.484 0.406 1 92 91 LEU A C 1
ATOM 700 O O . LEU A 1 91 ? 5.363 30.062 -0.74 1 92 91 LEU A O 1
ATOM 704 N N . GLN A 1 92 ? 5.949 31.188 1.179 1 90.19 92 GLN A N 1
ATOM 705 C CA . GLN A 1 92 ? 7.258 31.531 0.625 1 90.19 92 GLN A CA 1
ATOM 706 C C . GLN A 1 92 ? 8.375 30.812 1.381 1 90.19 92 GLN A C 1
ATOM 708 O O . GLN A 1 92 ? 8.258 30.562 2.58 1 90.19 92 GLN A O 1
ATOM 713 N N . ASN A 1 93 ? 9.391 30.484 0.668 1 90.88 93 ASN A N 1
ATOM 714 C CA . ASN A 1 93 ? 10.609 29.922 1.237 1 90.88 93 ASN A CA 1
ATOM 715 C C . ASN A 1 93 ? 10.312 28.734 2.135 1 90.88 93 ASN A C 1
ATOM 717 O O . ASN A 1 93 ? 10.711 28.703 3.301 1 90.88 93 ASN A O 1
ATOM 721 N N . VAL A 1 94 ? 9.719 27.766 1.554 1 94.12 94 VAL A N 1
ATOM 722 C CA . VAL A 1 94 ? 9.336 26.562 2.271 1 94.12 94 VAL A CA 1
ATOM 723 C C . VAL A 1 94 ? 10.453 25.516 2.158 1 94.12 94 VAL A C 1
ATOM 725 O O . VAL A 1 94 ? 10.93 25.234 1.06 1 94.12 94 VAL A O 1
ATOM 728 N N . LEU A 1 95 ? 10.852 25.016 3.309 1 94.38 95 LEU A N 1
ATOM 729 C CA . LEU A 1 95 ? 11.875 23.969 3.336 1 94.38 95 LEU A CA 1
ATOM 730 C C . LEU A 1 95 ? 11.258 22.594 3.197 1 94.38 95 LEU A C 1
ATOM 732 O O . LEU A 1 95 ? 10.508 22.141 4.074 1 94.38 95 LEU A O 1
ATOM 736 N N . CYS A 1 96 ? 11.648 21.922 2.086 1 96.38 96 CYS A N 1
ATOM 737 C CA . CYS A 1 96 ? 11.133 20.578 1.833 1 96.38 96 CYS A CA 1
ATOM 738 C C . CYS A 1 96 ? 12.273 19.562 1.76 1 96.38 96 CYS A C 1
ATOM 740 O O . CYS A 1 96 ? 13.352 19.875 1.258 1 96.38 96 CYS A O 1
ATOM 742 N N . GLY A 1 97 ? 12.047 18.359 2.225 1 96.12 97 GLY A N 1
ATOM 743 C CA . GLY A 1 97 ? 13.031 17.297 2.215 1 96.12 97 GLY A CA 1
ATOM 744 C C . GLY A 1 97 ? 12.492 15.977 2.734 1 96.12 97 GLY A C 1
ATOM 745 O O . GLY A 1 97 ? 11.297 15.852 2.992 1 96.12 97 GLY A O 1
ATOM 746 N N . TYR A 1 98 ? 13.375 15.008 2.768 1 95.19 98 TYR A N 1
ATOM 747 C CA . TYR A 1 98 ? 13.062 13.695 3.316 1 95.19 98 TYR A CA 1
ATOM 748 C C . TYR A 1 98 ? 13.367 13.641 4.809 1 95.19 98 TYR A C 1
ATOM 750 O O . TYR A 1 98 ? 14.508 13.875 5.223 1 95.19 98 TYR A O 1
ATOM 758 N N . SER A 1 99 ? 12.406 13.328 5.629 1 93.31 99 SER A N 1
ATOM 759 C CA . SER A 1 99 ? 12.531 13.383 7.082 1 93.31 99 SER A CA 1
ATOM 760 C C . SER A 1 99 ? 13.086 12.07 7.637 1 93.31 99 SER A C 1
ATOM 762 O O . SER A 1 99 ? 13.281 11.938 8.844 1 93.31 99 SER A O 1
ATOM 764 N N . GLY A 1 100 ? 13.328 11.117 6.816 1 91.94 100 GLY A N 1
ATOM 765 C CA . GLY A 1 100 ? 13.617 9.766 7.262 1 91.94 100 GLY A CA 1
ATOM 766 C C . GLY A 1 100 ? 12.414 8.844 7.188 1 91.94 100 GLY A C 1
ATOM 767 O O . GLY A 1 100 ? 12.57 7.617 7.199 1 91.94 100 GLY A O 1
ATOM 768 N N . HIS A 1 101 ? 11.203 9.469 7.07 1 94 101 HIS A N 1
ATOM 769 C CA . HIS A 1 101 ? 9.977 8.688 6.98 1 94 101 HIS A CA 1
ATOM 770 C C . HIS A 1 101 ? 9.117 9.148 5.801 1 94 101 HIS A C 1
ATOM 772 O O . HIS A 1 101 ? 8.438 8.336 5.172 1 94 101 HIS A O 1
ATOM 778 N N . SER A 1 102 ? 9.164 10.469 5.59 1 96.75 102 SER A N 1
ATOM 779 C CA . SER A 1 102 ? 8.32 11.039 4.547 1 96.75 102 SER A CA 1
ATOM 780 C C . SER A 1 102 ? 8.969 12.266 3.916 1 96.75 102 SER A C 1
ATOM 782 O O . SER A 1 102 ? 9.883 12.859 4.496 1 96.75 102 SER A O 1
ATOM 784 N N . VAL A 1 103 ? 8.57 12.555 2.74 1 97.75 103 VAL A N 1
ATOM 785 C CA . VAL A 1 103 ? 8.773 13.898 2.197 1 97.75 103 VAL A CA 1
ATOM 786 C C . VAL A 1 103 ? 7.914 14.898 2.957 1 97.75 103 VAL A C 1
ATOM 788 O O . VAL A 1 103 ? 6.695 14.734 3.057 1 97.75 103 VAL A O 1
ATOM 791 N N . GLU A 1 104 ? 8.562 15.867 3.52 1 97.44 104 GLU A N 1
ATOM 792 C CA . GLU A 1 104 ? 7.895 16.828 4.391 1 97.44 104 GLU A CA 1
ATOM 793 C C . GLU A 1 104 ? 8.336 18.25 4.082 1 97.44 104 GLU A C 1
ATOM 795 O O . GLU A 1 104 ? 9.484 18.484 3.674 1 97.44 104 GLU A O 1
ATOM 800 N N . CYS A 1 105 ? 7.41 19.188 4.25 1 96.38 105 CYS A N 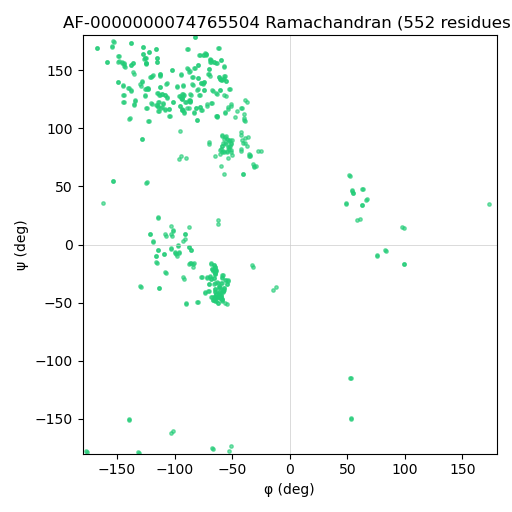1
ATOM 801 C CA . CYS A 1 105 ? 7.684 20.609 4.078 1 96.38 105 CYS A CA 1
ATOM 802 C C . CYS A 1 105 ? 7.305 21.391 5.328 1 96.38 105 CYS A C 1
ATOM 804 O O . CYS A 1 105 ? 6.223 21.203 5.883 1 96.38 105 CYS A O 1
ATOM 806 N N . LYS A 1 106 ? 8.211 22.234 5.695 1 92.69 106 LYS A N 1
ATOM 807 C CA . LYS A 1 106 ? 8.055 23.109 6.848 1 92.69 106 LYS A CA 1
ATOM 808 C C . LYS A 1 106 ? 8.523 24.531 6.527 1 92.69 106 LYS A C 1
ATOM 810 O O . LYS A 1 106 ? 9.289 24.734 5.578 1 92.69 106 LYS A O 1
ATOM 815 N N . TRP A 1 107 ? 8.023 25.422 7.234 1 89.06 107 TRP A N 1
ATOM 816 C CA . TRP A 1 107 ? 8.406 26.812 7.082 1 89.06 107 TRP A CA 1
ATOM 817 C C . TRP A 1 107 ? 8.391 27.531 8.422 1 89.06 107 TRP A C 1
ATOM 819 O O . TRP A 1 107 ? 7.91 27 9.422 1 89.06 107 TRP A O 1
ATOM 829 N N . ASN A 1 108 ? 9.195 28.641 8.438 1 77 108 ASN A N 1
ATOM 830 C CA . ASN A 1 108 ? 9.234 29.438 9.664 1 77 108 ASN A CA 1
ATOM 831 C C . ASN A 1 108 ? 7.879 30.062 9.977 1 77 108 ASN A C 1
ATOM 833 O O . ASN A 1 108 ? 7.375 30.875 9.195 1 77 108 ASN A O 1
ATOM 837 N N . THR A 1 109 ? 7.336 29.594 10.938 1 64.25 109 THR A N 1
ATOM 838 C CA . THR A 1 109 ? 6.004 30.047 11.312 1 64.25 109 THR A CA 1
ATOM 839 C C . THR A 1 109 ? 6.086 31.328 12.148 1 64.25 109 THR A C 1
ATOM 841 O O . THR A 1 109 ? 5.062 31.938 12.461 1 64.25 109 THR A O 1
ATOM 844 N N . THR A 1 110 ? 7.246 31.672 12.711 1 60.53 110 THR A N 1
ATOM 845 C CA . THR A 1 110 ? 7.332 32.844 13.562 1 60.53 110 THR A CA 1
ATOM 846 C C . THR A 1 110 ? 7.102 34.125 12.75 1 60.53 110 THR A C 1
ATOM 848 O O . THR A 1 110 ? 6.961 35.219 13.32 1 60.53 110 THR A O 1
ATOM 851 N N . GLN A 1 111 ? 7.312 34.062 11.539 1 52.28 111 GLN A N 1
ATOM 852 C CA . GLN A 1 111 ? 7.082 35.312 10.82 1 52.28 111 GLN A CA 1
ATOM 853 C C . GLN A 1 111 ? 5.594 35.625 10.727 1 52.28 111 GLN A C 1
ATOM 855 O O . GLN A 1 111 ? 4.77 34.719 10.57 1 52.28 111 GLN A O 1
ATOM 860 N N . PRO A 1 112 ? 5.195 36.781 11.258 1 47.94 112 PRO A N 1
ATOM 861 C CA . PRO A 1 112 ? 3.807 37.25 11.219 1 47.94 112 PRO A CA 1
ATOM 862 C C . PRO A 1 112 ? 3.072 36.812 9.953 1 47.94 112 PRO A C 1
ATOM 864 O O . PRO A 1 112 ? 1.958 37.281 9.688 1 47.94 112 PRO A O 1
ATOM 867 N N . ALA A 1 113 ? 3.652 36.438 8.969 1 48.25 113 ALA A N 1
ATOM 868 C CA . ALA A 1 113 ? 3.045 36.312 7.645 1 48.25 113 ALA A CA 1
ATOM 869 C C . ALA A 1 113 ? 1.769 35.469 7.715 1 48.25 113 ALA A C 1
ATOM 871 O O . ALA A 1 113 ? 1.478 34.844 8.742 1 48.25 113 ALA A O 1
ATOM 872 N N . VAL A 1 114 ? 1.213 35.312 6.434 1 54.94 114 VAL A N 1
ATOM 873 C CA . VAL A 1 114 ? -0.031 34.812 5.852 1 54.94 114 VAL A CA 1
ATOM 874 C C . VAL A 1 114 ? -0.365 33.438 6.418 1 54.94 114 VAL A C 1
ATOM 876 O O . VAL A 1 114 ? 0.387 32.469 6.227 1 54.94 114 VAL A O 1
ATOM 879 N N . GLU A 1 115 ? -1.142 33.438 7.551 1 74.88 115 GLU A N 1
ATOM 880 C CA . GLU A 1 115 ? -1.504 32.25 8.328 1 74.88 115 GLU A CA 1
ATOM 881 C C . GLU A 1 115 ? -2.482 31.375 7.562 1 74.88 115 GLU A C 1
ATOM 883 O O . GLU A 1 115 ? -3.615 31.781 7.293 1 74.88 115 GLU A O 1
ATOM 888 N N . ASN A 1 116 ? -2.045 30.562 6.836 1 92.62 116 ASN A N 1
ATOM 889 C CA . ASN A 1 116 ? -2.914 29.5 6.348 1 92.62 116 ASN A CA 1
ATOM 890 C C . ASN A 1 116 ? -3.602 28.766 7.496 1 92.62 116 ASN A C 1
ATOM 892 O O . ASN A 1 116 ? -2.941 28.312 8.43 1 92.62 116 ASN A O 1
ATOM 896 N N . SER A 1 117 ? -4.926 28.891 7.469 1 95.38 117 SER A N 1
ATOM 897 C CA . SER A 1 117 ? -5.676 28.375 8.609 1 95.38 117 SER A CA 1
ATOM 898 C C . SER A 1 117 ? -7.051 27.859 8.188 1 95.38 117 SER A C 1
ATOM 900 O O . SER A 1 117 ? -7.504 28.141 7.074 1 95.38 117 SER A O 1
ATOM 902 N N . LEU A 1 118 ? -7.613 27.078 9.055 1 96.88 118 LEU A N 1
ATOM 903 C CA . LEU A 1 118 ? -9.008 26.672 8.938 1 96.88 118 LEU A CA 1
ATOM 904 C C . LEU A 1 118 ? -9.703 26.703 10.297 1 96.88 118 LEU A C 1
ATOM 906 O O . LEU A 1 118 ? -9.047 26.641 11.336 1 96.88 118 LEU A O 1
ATOM 910 N N . LYS A 1 119 ? -10.977 26.875 10.266 1 96.38 119 LYS A N 1
ATOM 911 C CA . LYS A 1 119 ? -11.766 26.938 11.492 1 96.38 119 LYS A CA 1
ATOM 912 C C . LYS A 1 119 ? -12.703 25.734 11.594 1 96.38 119 LYS A C 1
ATOM 914 O O . LYS A 1 119 ? -13.438 25.422 10.656 1 96.38 119 LYS A O 1
ATOM 919 N N . ILE A 1 120 ? -12.594 25.031 12.586 1 95.12 120 ILE A N 1
ATOM 920 C CA . ILE A 1 120 ? -13.508 23.953 12.961 1 95.12 120 ILE A CA 1
ATOM 921 C C . ILE A 1 120 ? -14.219 24.312 14.266 1 95.12 120 ILE A C 1
ATOM 923 O O . ILE A 1 120 ? -13.57 24.516 15.289 1 95.12 120 ILE A O 1
ATOM 927 N N . LYS A 1 121 ? -15.57 24.375 14.047 1 89.88 121 LYS A N 1
ATOM 928 C CA . LYS A 1 121 ? -16.359 24.891 15.156 1 89.88 121 LYS A CA 1
ATOM 929 C C . LYS A 1 121 ? -15.836 26.234 15.641 1 89.88 121 LYS A C 1
ATOM 931 O O . LYS A 1 121 ? -15.688 27.172 14.844 1 89.88 121 LYS A O 1
ATOM 936 N N . ASN A 1 122 ? -15.344 26.375 16.781 1 89.69 122 ASN A N 1
ATOM 937 C CA . ASN A 1 122 ? -14.945 27.688 17.297 1 89.69 122 ASN A CA 1
ATOM 938 C C . ASN A 1 122 ? -13.438 27.766 17.5 1 89.69 122 ASN A C 1
ATOM 940 O O . ASN A 1 122 ? -12.961 28.625 18.25 1 89.69 122 ASN A O 1
ATOM 944 N N . LYS A 1 123 ? -12.797 26.906 16.781 1 94.06 123 LYS A N 1
ATOM 945 C CA . LYS A 1 123 ? -11.344 26.906 16.938 1 94.06 123 LYS A CA 1
ATOM 946 C C . LYS A 1 123 ? -10.641 27.141 15.602 1 94.06 123 LYS A C 1
ATOM 948 O O . LYS A 1 123 ? -11.055 26.594 14.578 1 94.06 123 LYS A O 1
ATOM 953 N N . THR A 1 124 ? -9.68 28.016 15.711 1 94.56 124 THR A N 1
ATOM 954 C CA . THR A 1 124 ? -8.844 28.234 14.539 1 94.56 124 THR A CA 1
ATOM 955 C C . THR A 1 124 ? -7.594 27.359 14.578 1 94.56 124 THR A C 1
ATOM 957 O O . THR A 1 124 ? -6.863 27.359 15.57 1 94.56 124 THR A O 1
ATOM 960 N N . TYR A 1 125 ? -7.348 26.594 13.562 1 95.5 125 TYR A N 1
ATOM 961 C CA . TYR A 1 125 ? -6.172 25.75 13.383 1 95.5 125 TYR A CA 1
ATOM 962 C C . TYR A 1 125 ? -5.23 26.344 12.336 1 95.5 125 TYR A C 1
ATOM 964 O O . TYR A 1 125 ? -5.637 26.609 11.203 1 95.5 125 TYR A O 1
ATOM 972 N N . ASN A 1 126 ? -4.023 26.516 12.695 1 94 126 ASN A N 1
ATOM 973 C CA . ASN A 1 126 ? -3.031 27.078 11.789 1 94 126 ASN A CA 1
ATOM 974 C C . ASN A 1 126 ? -2.191 25.984 11.133 1 94 126 ASN A C 1
ATOM 976 O O . ASN A 1 126 ? -1.768 25.031 11.789 1 94 126 ASN A O 1
ATOM 980 N N . LEU A 1 127 ? -1.993 26.156 9.82 1 95.62 127 LEU A N 1
ATOM 981 C CA . LEU A 1 127 ? -1.171 25.203 9.094 1 95.62 127 LEU A CA 1
ATOM 982 C C . LEU A 1 127 ? 0.267 25.219 9.594 1 95.62 127 LEU A C 1
ATOM 984 O O . LEU A 1 127 ? 0.885 26.281 9.672 1 95.62 127 LEU A O 1
ATOM 988 N N . LYS A 1 128 ? 0.801 24.031 9.891 1 93.38 128 LYS A N 1
ATOM 989 C CA . LYS A 1 128 ? 2.139 23.953 10.469 1 93.38 128 LYS A CA 1
ATOM 990 C C . LYS A 1 128 ? 3.111 23.281 9.5 1 93.38 128 LYS A C 1
ATOM 992 O O . LYS A 1 128 ? 4.293 23.625 9.461 1 93.38 128 LYS A O 1
ATOM 997 N N . SER A 1 129 ? 2.637 22.297 8.789 1 95.19 129 SER A N 1
ATOM 998 C CA . SER A 1 129 ? 3.453 21.516 7.875 1 95.19 129 SER A CA 1
ATOM 999 C C . SER A 1 129 ? 2.584 20.641 6.965 1 95.19 129 SER A C 1
ATOM 1001 O O . SER A 1 129 ? 1.368 20.562 7.152 1 95.19 129 SER A O 1
ATOM 1003 N N . PHE A 1 130 ? 3.189 20.078 5.973 1 97.5 130 PHE A N 1
ATOM 1004 C CA . PHE A 1 130 ? 2.518 19.031 5.223 1 97.5 130 PHE A CA 1
ATOM 1005 C C . PHE A 1 130 ? 3.506 17.953 4.797 1 97.5 130 PHE A C 1
ATOM 1007 O O . PHE A 1 130 ? 4.715 18.188 4.738 1 97.5 130 PHE A O 1
ATOM 1014 N N . HIS A 1 131 ? 3.035 16.766 4.625 1 98.56 131 HIS A N 1
ATOM 1015 C CA . HIS A 1 131 ? 3.844 15.617 4.242 1 98.56 131 HIS A CA 1
ATOM 1016 C C . HIS A 1 131 ? 3.014 14.586 3.488 1 98.56 131 HIS A C 1
ATOM 1018 O O . HIS A 1 131 ? 1.798 14.742 3.35 1 98.56 131 HIS A O 1
ATOM 1024 N N . PHE A 1 132 ? 3.74 13.531 2.99 1 98.81 132 PHE A N 1
ATOM 1025 C CA . PHE A 1 132 ? 3.092 12.586 2.096 1 98.81 132 PHE A CA 1
ATOM 1026 C C . PHE A 1 132 ? 3.223 11.164 2.625 1 98.81 132 PHE A C 1
ATOM 1028 O O . PHE A 1 132 ? 4.141 10.867 3.395 1 98.81 132 PHE A O 1
ATOM 1035 N N . HIS A 1 133 ? 2.299 10.359 2.197 1 98.81 133 HIS A N 1
ATOM 1036 C CA . HIS A 1 133 ? 2.35 8.914 2.367 1 98.81 133 HIS A CA 1
ATOM 1037 C C . HIS A 1 133 ? 2.131 8.195 1.041 1 98.81 133 HIS A C 1
ATOM 1039 O O . HIS A 1 133 ? 1.282 8.594 0.244 1 98.81 133 HIS A O 1
ATOM 1045 N N . THR A 1 134 ? 2.898 7.105 0.815 1 98.62 134 THR A N 1
ATOM 1046 C CA . THR A 1 134 ? 2.74 6.246 -0.352 1 98.62 134 THR A CA 1
ATOM 1047 C C . THR A 1 134 ? 2.756 4.773 0.053 1 98.62 134 THR A C 1
ATOM 1049 O O . THR A 1 134 ? 3.693 4.316 0.711 1 98.62 134 THR A O 1
ATOM 1052 N N . PRO A 1 135 ? 1.682 4.07 -0.316 1 98.5 135 PRO A N 1
ATOM 1053 C CA . PRO A 1 135 ? 0.39 4.539 -0.82 1 98.5 135 PRO A CA 1
ATOM 1054 C C . PRO A 1 135 ? -0.413 5.301 0.233 1 98.5 135 PRO A C 1
ATOM 1056 O O . PRO A 1 135 ? 0.107 5.609 1.308 1 98.5 135 PRO A O 1
ATOM 1059 N N . SER A 1 136 ? -1.645 5.656 -0.177 1 98.75 136 SER A N 1
ATOM 1060 C CA . SER A 1 136 ? -2.514 6.32 0.789 1 98.75 136 SER A CA 1
ATOM 1061 C C . SER A 1 136 ? -2.721 5.457 2.029 1 98.75 136 SER A C 1
ATOM 1063 O O . SER A 1 136 ? -2.803 4.23 1.932 1 98.75 136 SER A O 1
ATOM 1065 N N . GLU A 1 137 ? -2.773 6.113 3.148 1 97.81 137 GLU A N 1
ATOM 1066 C CA . GLU A 1 137 ? -3.082 5.41 4.387 1 97.81 137 GLU A CA 1
ATOM 1067 C C . GLU A 1 137 ? -4.582 5.168 4.527 1 97.81 137 GLU A C 1
ATOM 1069 O O . GLU A 1 137 ? -5.016 4.043 4.793 1 97.81 137 GLU A O 1
ATOM 1074 N N . HIS A 1 138 ? -5.332 6.195 4.336 1 97.19 138 HIS A N 1
ATOM 1075 C CA . HIS A 1 138 ? -6.781 6.035 4.371 1 97.19 138 HIS A CA 1
ATOM 1076 C C . HIS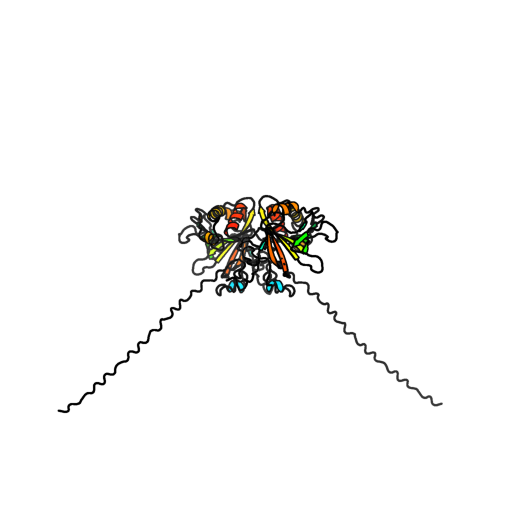 A 1 138 ? -7.281 5.25 3.166 1 97.19 138 HIS A C 1
ATOM 1078 O O . HIS A 1 138 ? -6.648 5.258 2.107 1 97.19 138 HIS A O 1
ATOM 1084 N N . ARG A 1 139 ? -8.344 4.602 3.391 1 95.69 139 ARG A N 1
ATOM 1085 C CA . ARG A 1 139 ? -9.07 3.906 2.33 1 95.69 139 ARG A CA 1
ATOM 1086 C C . ARG A 1 139 ? -10.523 4.348 2.275 1 95.69 139 ARG A C 1
ATOM 1088 O O . ARG A 1 139 ? -11.039 4.918 3.238 1 95.69 139 ARG A O 1
ATOM 1095 N N . VAL A 1 140 ? -11.117 4.184 1.133 1 93.38 140 VAL A N 1
ATOM 1096 C CA . VAL A 1 140 ? -12.547 4.398 0.934 1 93.38 140 VAL A CA 1
ATOM 1097 C C . VAL A 1 140 ? -13.188 3.125 0.384 1 93.38 140 VAL A C 1
ATOM 1099 O O . VAL A 1 140 ? -13 2.783 -0.786 1 93.38 140 VAL A O 1
ATOM 1102 N N . ASP A 1 141 ? -13.945 2.418 1.23 1 88.12 141 ASP A N 1
ATOM 1103 C CA . ASP A 1 141 ? -14.547 1.142 0.849 1 88.12 141 ASP A CA 1
ATOM 1104 C C . ASP A 1 141 ? -13.484 0.175 0.325 1 88.12 141 ASP A C 1
ATOM 1106 O O . ASP A 1 141 ? -13.602 -0.342 -0.788 1 88.12 141 ASP A O 1
ATOM 1110 N N . ASP A 1 142 ? -12.406 0.082 1.016 1 90 142 ASP A N 1
ATOM 1111 C CA . ASP A 1 142 ? -11.273 -0.811 0.81 1 90 142 ASP A CA 1
ATOM 1112 C C . ASP A 1 142 ? -10.406 -0.334 -0.35 1 90 142 ASP A C 1
ATOM 1114 O O . ASP A 1 142 ? -9.32 -0.88 -0.589 1 90 142 ASP A O 1
ATOM 1118 N N . HIS A 1 143 ? -10.922 0.667 -1.078 1 93.62 143 HIS A N 1
ATOM 1119 C CA . HIS A 1 143 ? -10.109 1.226 -2.154 1 93.62 143 HIS A CA 1
ATOM 1120 C C . HIS A 1 143 ? -9.031 2.154 -1.608 1 93.62 143 HIS A C 1
ATOM 1122 O O . HIS A 1 143 ? -9.289 2.941 -0.695 1 93.62 143 HIS A O 1
ATOM 1128 N N . PHE A 1 144 ? -7.84 2.051 -2.186 1 97 144 PHE A N 1
ATOM 1129 C CA . PHE A 1 144 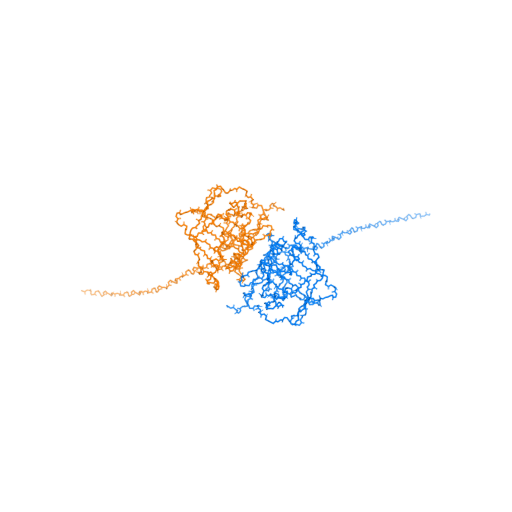? -6.727 2.912 -1.813 1 97 144 PHE A CA 1
ATOM 1130 C C . PHE A 1 144 ? -6.312 3.799 -2.982 1 97 144 PHE A C 1
ATOM 1132 O O . PHE A 1 144 ? -6.797 3.625 -4.102 1 97 144 PHE A O 1
ATOM 1139 N N . PHE A 1 145 ? -5.508 4.75 -2.656 1 98.25 145 PHE A N 1
ATOM 1140 C CA . PHE A 1 145 ? -4.965 5.668 -3.652 1 98.25 145 PHE A CA 1
ATOM 1141 C C . PHE A 1 145 ? -3.439 5.629 -3.648 1 98.25 145 PHE A C 1
ATOM 1143 O O . PHE A 1 145 ? -2.828 5.094 -2.723 1 98.25 145 PHE A O 1
ATOM 1150 N N . GLU A 1 146 ? -2.826 6.172 -4.664 1 98.56 146 GLU A N 1
ATOM 1151 C CA . GLU A 1 146 ? -1.393 6 -4.875 1 98.56 146 GLU A CA 1
ATOM 1152 C C . GLU A 1 146 ? -0.585 6.797 -3.854 1 98.56 146 GLU A C 1
ATOM 1154 O O . GLU A 1 146 ? 0.532 6.414 -3.502 1 98.56 146 GLU A O 1
ATOM 1159 N N . ALA A 1 147 ? -1.177 7.84 -3.408 1 98.88 147 ALA A N 1
ATOM 1160 C CA . ALA A 1 147 ? -0.548 8.648 -2.363 1 98.88 147 ALA A CA 1
ATOM 1161 C C . ALA A 1 147 ? -1.593 9.414 -1.562 1 98.88 147 ALA A C 1
ATOM 1163 O O . ALA A 1 147 ? -2.781 9.391 -1.889 1 98.88 147 ALA A O 1
ATOM 1164 N N . GLU A 1 148 ? -1.084 10 -0.479 1 98.94 148 GLU A N 1
ATOM 1165 C CA . GLU A 1 148 ? -1.92 10.828 0.383 1 98.94 148 GLU A CA 1
ATOM 1166 C C . GLU A 1 148 ? -1.133 12.008 0.947 1 98.94 148 GLU A C 1
ATOM 1168 O O . GLU A 1 148 ? -0.012 11.836 1.431 1 98.94 148 GLU A O 1
ATOM 1173 N N . LEU A 1 149 ? -1.69 13.172 0.779 1 98.94 149 LEU A N 1
ATOM 1174 C CA . LEU A 1 149 ? -1.138 14.406 1.333 1 98.94 149 LEU A CA 1
ATOM 1175 C C . LEU A 1 149 ? -1.794 14.742 2.668 1 98.94 149 LEU A C 1
ATOM 1177 O O . LEU A 1 149 ? -3.02 14.711 2.787 1 98.94 149 LEU A O 1
ATOM 1181 N N . HIS A 1 150 ? -0.985 14.969 3.668 1 98.94 150 HIS A N 1
ATOM 1182 C CA . HIS A 1 150 ? -1.467 15.445 4.961 1 98.94 150 HIS A CA 1
ATOM 1183 C C . HIS A 1 150 ? -1.071 16.906 5.191 1 98.94 150 HIS A C 1
ATOM 1185 O O . HIS A 1 150 ? 0.118 17.219 5.234 1 98.94 150 HIS A O 1
ATOM 1191 N N . LEU A 1 151 ? -2.031 17.75 5.285 1 98.5 151 LEU A N 1
ATOM 1192 C CA . LEU A 1 151 ? -1.841 19.109 5.777 1 98.5 151 LEU A CA 1
ATOM 1193 C C . LEU A 1 151 ? -2.119 19.188 7.277 1 98.5 151 LEU A C 1
ATOM 1195 O O . LEU A 1 151 ? -3.27 19.062 7.703 1 98.5 151 LEU A O 1
ATOM 1199 N N . VAL A 1 152 ? -1.115 19.5 8.047 1 97.69 152 VAL A N 1
ATOM 1200 C CA . VAL A 1 152 ? -1.22 19.422 9.5 1 97.69 152 VAL A CA 1
ATOM 1201 C C . VAL A 1 152 ? -1.427 20.828 10.07 1 97.69 152 VAL A C 1
ATOM 1203 O O . VAL A 1 152 ? -0.614 21.719 9.844 1 97.69 152 VAL A O 1
ATOM 1206 N N . HIS A 1 153 ? -2.521 20.984 10.797 1 96.38 153 HIS A N 1
ATOM 1207 C CA . HIS A 1 153 ? -2.854 22.234 11.461 1 96.38 153 HIS A CA 1
ATOM 1208 C C . HIS A 1 153 ? -2.859 22.078 12.977 1 96.38 153 HIS A C 1
ATOM 1210 O O . HIS A 1 153 ? -3.076 20.969 13.492 1 96.38 153 HIS A O 1
ATOM 1216 N N . GLN A 1 154 ? -2.693 23.141 13.641 1 95.44 154 GLN A N 1
ATOM 1217 C CA . GLN A 1 154 ? -2.68 23.109 15.102 1 95.44 154 GLN A CA 1
ATOM 1218 C C . GLN A 1 154 ? -3.209 24.406 15.688 1 95.44 154 GLN A C 1
ATOM 1220 O O . GLN A 1 154 ? -2.904 25.5 15.18 1 95.44 154 GLN A O 1
ATOM 1225 N N . THR A 1 155 ? -3.994 24.297 16.75 1 94.5 155 THR A N 1
ATOM 1226 C CA . THR A 1 155 ? -4.41 25.484 17.484 1 94.5 155 THR A CA 1
ATOM 1227 C C . THR A 1 155 ? -3.248 26.062 18.281 1 94.5 155 THR A C 1
ATOM 1229 O O . THR A 1 155 ? -2.246 25.375 18.516 1 94.5 155 THR A O 1
ATOM 1232 N N . ASP A 1 156 ? -3.473 27.234 18.641 1 88.38 156 ASP A N 1
ATOM 1233 C CA . ASP A 1 156 ? -2.426 27.891 19.406 1 88.38 156 ASP A CA 1
ATOM 1234 C C . ASP A 1 156 ? -2.367 27.344 20.844 1 88.38 156 ASP A C 1
ATOM 1236 O O . ASP A 1 156 ? -3.252 26.594 21.25 1 88.38 156 ASP A O 1
ATOM 1240 N N . THR A 1 157 ? -1.327 27.641 21.438 1 83.25 157 THR A N 1
ATOM 1241 C CA . THR A 1 157 ? -1.181 27.328 22.859 1 83.25 157 THR A CA 1
ATOM 1242 C C . THR A 1 157 ? -2.26 28.031 23.688 1 83.25 157 THR A C 1
ATOM 1244 O O . THR A 1 157 ? -2.65 29.156 23.359 1 83.25 157 THR A O 1
ATOM 1247 N N . PRO A 1 158 ? -2.709 27.266 24.703 1 86.69 158 PRO A N 1
ATOM 1248 C CA . PRO A 1 158 ? -2.219 26.016 25.281 1 86.69 158 PRO A CA 1
ATOM 1249 C C . PRO A 1 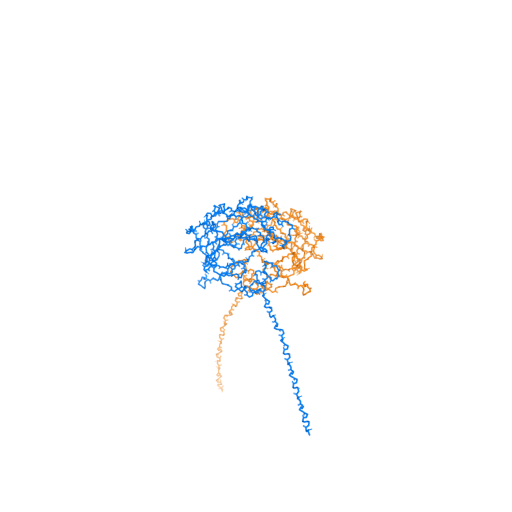158 ? -2.93 24.797 24.719 1 86.69 158 PRO A C 1
ATOM 1251 O O . PRO A 1 158 ? -2.529 23.656 24.984 1 86.69 158 PRO A O 1
ATOM 1254 N N . ASP A 1 159 ? -3.895 24.969 23.953 1 85.19 159 ASP A N 1
ATOM 1255 C CA . ASP A 1 159 ? -4.723 23.875 23.484 1 85.19 159 ASP A CA 1
ATOM 1256 C C . ASP A 1 159 ? -3.92 22.906 22.609 1 85.19 159 ASP A C 1
ATOM 1258 O O . ASP A 1 159 ? -3.916 21.703 22.859 1 85.19 159 ASP A O 1
ATOM 1262 N N . LYS A 1 160 ? -3.189 23.297 21.672 1 92.62 160 LYS A N 1
ATOM 1263 C CA . LYS A 1 160 ? -2.332 22.578 20.75 1 92.62 160 LYS A CA 1
ATOM 1264 C C . LYS A 1 160 ? -3.074 21.391 20.125 1 92.62 160 LYS A C 1
ATOM 1266 O O . LYS A 1 160 ? -2.504 20.312 19.953 1 92.62 160 LYS A O 1
ATOM 1271 N N . ALA A 1 161 ? -4.383 21.641 19.891 1 96.38 161 ALA A N 1
ATOM 1272 C CA . ALA A 1 161 ? -5.188 20.609 19.234 1 96.38 161 ALA A CA 1
ATOM 1273 C C . ALA A 1 161 ? -4.809 20.469 17.766 1 96.38 161 ALA A C 1
ATOM 1275 O O . ALA A 1 161 ? -4.492 21.469 17.109 1 96.38 161 ALA A O 1
ATOM 1276 N N . LEU A 1 162 ? -4.906 19.266 17.266 1 97.62 162 LEU A N 1
ATOM 1277 C CA . LEU A 1 162 ? -4.469 18.984 15.906 1 97.62 162 LEU A CA 1
ATOM 1278 C C . LEU A 1 162 ? -5.668 18.766 14.992 1 97.62 162 LEU A C 1
ATOM 1280 O O . LEU A 1 162 ? -6.645 18.125 15.383 1 97.62 162 LEU A O 1
ATOM 1284 N N . ALA A 1 163 ? -5.598 19.297 13.828 1 98.25 163 ALA A N 1
ATOM 1285 C CA . ALA A 1 163 ? -6.473 18.984 12.703 1 98.25 163 ALA A CA 1
ATOM 1286 C C . ALA A 1 163 ? -5.664 18.672 11.445 1 98.25 163 ALA A C 1
ATOM 1288 O O . ALA A 1 163 ? -4.668 19.328 11.156 1 98.25 163 ALA A O 1
ATOM 1289 N N . VAL A 1 164 ? -6.09 17.641 10.766 1 98.81 164 VAL A N 1
ATOM 1290 C CA . VAL A 1 164 ? -5.379 17.266 9.555 1 98.81 164 VAL A CA 1
ATOM 1291 C C . VAL A 1 164 ? -6.352 17.203 8.375 1 98.81 164 VAL A C 1
ATOM 1293 O O . VAL A 1 164 ? -7.43 16.625 8.484 1 98.81 164 VAL A O 1
ATOM 1296 N N . VAL A 1 165 ? -5.996 17.875 7.324 1 98.81 165 VAL A N 1
ATOM 1297 C CA . VAL A 1 165 ? -6.668 17.672 6.047 1 98.81 165 VAL A CA 1
ATOM 1298 C C . VAL A 1 165 ? -5.93 16.609 5.242 1 98.81 165 VAL A C 1
ATOM 1300 O O . VAL A 1 165 ? -4.762 16.781 4.891 1 98.81 165 VAL A O 1
ATOM 1303 N N . GLY A 1 166 ? -6.59 15.477 5.043 1 98.75 166 GLY A N 1
ATOM 1304 C CA . GLY A 1 166 ? -6.062 14.422 4.184 1 98.75 166 GLY A CA 1
ATOM 1305 C C . GLY A 1 166 ? -6.57 14.508 2.758 1 98.75 166 GLY A C 1
ATOM 1306 O O . GLY A 1 166 ? -7.777 14.602 2.527 1 98.75 166 GLY A O 1
ATOM 1307 N N . VAL A 1 167 ? -5.652 14.555 1.813 1 98.94 167 VAL A N 1
ATOM 1308 C CA . VAL A 1 167 ? -6 14.586 0.397 1 98.94 167 VAL A CA 1
ATOM 1309 C C . VAL A 1 167 ? -5.496 13.32 -0.292 1 98.94 167 VAL A C 1
ATOM 1311 O O . VAL A 1 167 ? -4.293 13.055 -0.306 1 98.94 167 VAL A O 1
ATOM 1314 N N . LEU A 1 168 ? -6.398 12.594 -0.848 1 98.69 168 LEU A N 1
ATOM 1315 C CA . LEU A 1 168 ? -6.059 11.383 -1.589 1 98.69 168 LEU A CA 1
ATOM 1316 C C . LEU A 1 168 ? -5.578 11.719 -2.996 1 98.69 168 LEU A C 1
ATOM 1318 O O . LEU A 1 168 ? -6.164 12.578 -3.666 1 98.69 168 LEU A O 1
ATOM 1322 N N . LEU A 1 169 ? -4.484 11.117 -3.414 1 98.88 169 LEU A N 1
ATOM 1323 C CA . LEU A 1 169 ? -3.867 11.438 -4.695 1 98.88 169 LEU A CA 1
ATOM 1324 C C . LEU A 1 169 ? -3.941 10.242 -5.645 1 98.88 169 LEU A C 1
ATOM 1326 O O . LEU A 1 169 ? -3.578 9.125 -5.277 1 98.88 169 LEU A O 1
ATOM 1330 N N . GLU A 1 170 ? -4.375 10.492 -6.777 1 98 170 GLU A N 1
ATOM 1331 C CA . GLU A 1 170 ? -4.5 9.492 -7.832 1 98 170 GLU A CA 1
ATOM 1332 C C . GLU A 1 170 ? -3.504 9.75 -8.961 1 98 170 GLU A C 1
ATOM 1334 O O . GLU A 1 170 ? -3.441 10.852 -9.5 1 98 170 GLU A O 1
ATOM 1339 N N . VAL A 1 171 ? -2.783 8.742 -9.328 1 97.94 171 VAL A N 1
ATOM 1340 C CA . VAL A 1 171 ? -1.783 8.898 -10.383 1 97.94 171 VAL A CA 1
ATOM 1341 C C . VAL A 1 171 ? -2.475 9 -11.742 1 97.94 171 VAL A C 1
ATOM 1343 O O . VAL A 1 171 ? -3.379 8.219 -12.047 1 97.94 171 VAL A O 1
ATOM 1346 N N . THR A 1 172 ? -2.082 9.945 -12.523 1 96.56 172 THR A N 1
ATOM 1347 C CA . THR A 1 172 ? -2.555 10.164 -13.883 1 96.56 172 THR A CA 1
ATOM 1348 C C . THR A 1 172 ? -1.393 10.516 -14.812 1 96.56 172 THR A C 1
ATOM 1350 O O . THR A 1 172 ? -0.253 10.656 -14.359 1 96.56 172 THR A O 1
ATOM 1353 N N . ALA A 1 173 ? -1.721 10.586 -16.078 1 93.88 173 ALA A N 1
ATOM 1354 C CA . ALA A 1 173 ? -0.712 11.008 -17.047 1 93.88 173 ALA A CA 1
ATOM 1355 C C . ALA A 1 173 ? -0.39 12.492 -16.891 1 93.88 173 ALA A C 1
ATOM 1357 O O . ALA A 1 173 ? 0.75 12.906 -17.109 1 93.88 173 ALA A O 1
ATOM 1358 N N . GLU A 1 174 ? -1.371 13.273 -16.531 1 94.75 174 GLU A N 1
ATOM 1359 C CA . GLU A 1 174 ? -1.22 14.719 -16.438 1 94.75 174 GLU A CA 1
ATOM 1360 C C . GLU A 1 174 ? -0.635 15.141 -15.102 1 94.75 174 GLU A C 1
ATOM 1362 O O . GLU A 1 174 ? -1.049 14.633 -14.055 1 94.75 174 GLU A O 1
ATOM 1367 N N . GLU A 1 175 ? 0.278 16.078 -15.164 1 96.19 175 GLU A N 1
ATOM 1368 C CA . GLU A 1 175 ? 0.917 16.594 -13.953 1 96.19 175 GLU A CA 1
ATOM 1369 C C . GLU A 1 175 ? 0.029 17.609 -13.25 1 96.19 175 GLU A C 1
ATOM 1371 O O . GLU A 1 175 ? -0.868 18.188 -13.867 1 96.19 175 GLU A O 1
ATOM 1376 N N . ASN A 1 176 ? 0.195 17.766 -12 1 97 176 ASN A N 1
ATOM 1377 C CA . ASN A 1 176 ? -0.426 18.781 -11.164 1 97 176 ASN A CA 1
ATOM 1378 C C . ASN A 1 176 ? 0.596 19.812 -10.688 1 97 176 ASN A C 1
ATOM 1380 O O . ASN A 1 176 ? 1.558 19.469 -10 1 97 176 ASN A O 1
ATOM 1384 N N . PRO A 1 177 ? 0.373 21.062 -11.016 1 96.5 177 PRO A N 1
ATOM 1385 C CA . PRO A 1 177 ? 1.377 22.078 -10.703 1 96.5 177 PRO A CA 1
ATOM 1386 C C . PRO A 1 177 ? 1.689 22.172 -9.211 1 96.5 177 PRO A C 1
ATOM 1388 O O . PRO A 1 177 ? 2.793 22.562 -8.836 1 96.5 177 PRO A O 1
ATOM 1391 N N . PHE A 1 178 ? 0.791 21.844 -8.344 1 96.81 178 PHE A N 1
ATOM 1392 C CA . PHE A 1 178 ? 1.034 21.891 -6.906 1 96.81 178 PHE A CA 1
ATOM 1393 C C . PHE A 1 178 ? 2.209 21 -6.523 1 96.81 178 PHE A C 1
ATOM 1395 O O . PHE A 1 178 ? 2.928 21.297 -5.562 1 96.81 178 PHE A O 1
ATOM 1402 N N . PHE A 1 179 ? 2.488 19.984 -7.293 1 97.69 179 PHE A N 1
ATOM 1403 C CA . PHE A 1 179 ? 3.443 18.953 -6.898 1 97.69 179 PHE A CA 1
ATOM 1404 C C . PHE A 1 179 ? 4.727 19.062 -7.715 1 97.69 179 PHE A C 1
ATOM 1406 O O . PHE A 1 179 ? 5.621 18.219 -7.598 1 97.69 179 PHE A O 1
ATOM 1413 N N . ASN A 1 180 ? 4.93 20.094 -8.508 1 96.31 180 ASN A N 1
ATOM 1414 C CA . ASN A 1 180 ? 6.074 20.219 -9.398 1 96.31 180 ASN A CA 1
ATOM 1415 C C . ASN A 1 180 ? 7.391 20.188 -8.633 1 96.31 180 ASN A C 1
ATOM 1417 O O . ASN A 1 180 ? 8.383 19.641 -9.125 1 96.31 180 ASN A O 1
ATOM 1421 N N . TRP A 1 181 ? 7.395 20.703 -7.453 1 96.5 181 TRP A N 1
ATOM 1422 C CA . TRP A 1 181 ? 8.617 20.828 -6.672 1 96.5 181 TRP A CA 1
ATOM 1423 C C . TRP A 1 181 ? 9.156 19.453 -6.27 1 96.5 181 TRP A C 1
ATOM 1425 O O . TRP A 1 181 ? 10.344 19.312 -5.969 1 96.5 181 TRP A O 1
ATOM 1435 N N . ILE A 1 182 ? 8.344 18.438 -6.258 1 97.25 182 ILE A N 1
ATOM 1436 C CA . ILE A 1 182 ? 8.75 17.109 -5.832 1 97.25 182 ILE A CA 1
ATOM 1437 C C . ILE A 1 182 ? 9.797 16.547 -6.793 1 97.25 182 ILE A C 1
ATOM 1439 O O . ILE A 1 182 ? 10.75 15.891 -6.371 1 97.25 182 ILE A O 1
ATOM 1443 N N . THR A 1 183 ? 9.602 16.781 -8.109 1 96.69 183 THR A N 1
ATOM 1444 C CA . THR A 1 183 ? 10.547 16.281 -9.102 1 96.69 183 THR A CA 1
ATOM 1445 C C . THR A 1 183 ? 11.906 16.953 -8.945 1 96.69 183 THR A C 1
ATOM 1447 O O . THR A 1 183 ? 12.945 16.312 -9.141 1 96.69 183 THR A O 1
ATOM 1450 N N . VAL A 1 184 ? 11.898 18.219 -8.547 1 95.25 184 VAL A N 1
ATOM 1451 C CA . VAL A 1 184 ? 13.141 18.938 -8.312 1 95.25 184 VAL A CA 1
ATOM 1452 C C . VAL A 1 184 ? 13.859 18.359 -7.102 1 95.25 184 VAL A C 1
ATOM 1454 O O . VAL A 1 184 ? 15.078 18.125 -7.141 1 95.25 184 VAL A O 1
ATOM 1457 N N . LEU A 1 185 ? 13.109 18.125 -6.074 1 95.44 185 LEU A N 1
ATOM 1458 C CA . LEU A 1 185 ? 13.68 17.516 -4.879 1 95.44 185 LEU A CA 1
ATOM 1459 C C . LEU A 1 185 ? 14.273 16.141 -5.203 1 95.44 185 LEU A C 1
ATOM 1461 O O . LEU A 1 185 ? 15.367 15.805 -4.738 1 95.44 185 LEU A O 1
ATOM 1465 N N . ALA A 1 186 ? 13.594 15.367 -5.949 1 95.75 186 ALA A N 1
ATOM 1466 C CA . ALA A 1 186 ? 14.039 14.031 -6.324 1 95.75 186 ALA A CA 1
ATOM 1467 C C . ALA A 1 186 ? 15.383 14.078 -7.047 1 95.75 186 ALA A C 1
ATOM 1469 O O . ALA A 1 186 ? 16.25 13.242 -6.812 1 95.75 186 ALA A O 1
ATOM 1470 N N . ASP A 1 187 ? 15.539 15.016 -7.879 1 94.25 187 ASP A N 1
ATOM 1471 C CA . ASP A 1 187 ? 16.797 15.18 -8.609 1 94.25 187 ASP A CA 1
ATOM 1472 C C . ASP A 1 187 ? 17.953 15.445 -7.66 1 94.25 187 ASP A C 1
ATOM 1474 O O . ASP A 1 187 ? 19.078 14.992 -7.895 1 94.25 187 ASP A O 1
ATOM 1478 N N . LYS A 1 188 ? 17.656 16.125 -6.598 1 92.44 188 LYS A N 1
ATOM 1479 C CA . LYS A 1 188 ? 18.688 16.5 -5.645 1 92.44 188 LYS A CA 1
ATOM 1480 C C . LYS A 1 188 ? 19.094 15.312 -4.777 1 92.44 188 LYS A C 1
ATOM 1482 O O . LYS A 1 188 ? 20.234 15.234 -4.305 1 92.44 188 LYS A O 1
ATOM 1487 N N . VAL A 1 189 ? 18.172 14.445 -4.613 1 90.94 189 VAL A N 1
ATOM 1488 C CA . VAL A 1 189 ? 18.469 13.359 -3.686 1 90.94 189 VAL A CA 1
ATOM 1489 C C . VAL A 1 189 ? 18.891 12.109 -4.461 1 90.94 189 VAL A C 1
ATOM 1491 O O . VAL A 1 189 ? 19.25 11.094 -3.867 1 90.94 189 VAL A O 1
ATOM 1494 N N . THR A 1 190 ? 18.781 12.172 -5.719 1 84.69 190 THR A N 1
ATOM 1495 C CA . THR A 1 190 ? 19.125 11.023 -6.555 1 84.69 190 THR A CA 1
ATOM 1496 C C . THR A 1 190 ? 20.531 10.508 -6.227 1 84.69 190 THR A C 1
ATOM 1498 O O . THR A 1 190 ? 21.469 11.297 -6.09 1 84.69 190 THR A O 1
ATOM 1501 N N . GLY A 1 191 ? 20.594 9.219 -6.098 1 82.31 191 GLY A N 1
ATOM 1502 C CA . GLY A 1 191 ? 21.891 8.586 -5.887 1 82.31 191 GLY A CA 1
ATOM 1503 C C . GLY A 1 191 ? 22.328 8.602 -4.434 1 82.31 191 GLY A C 1
ATOM 1504 O O . GLY A 1 191 ? 23.359 8.039 -4.09 1 82.31 191 GLY A O 1
ATOM 1505 N N . GLN A 1 192 ? 21.578 9.242 -3.621 1 83.56 192 GLN A N 1
ATOM 1506 C CA . GLN A 1 192 ? 21.922 9.305 -2.203 1 83.56 192 GLN A CA 1
ATOM 1507 C C . GLN A 1 192 ? 21.406 8.07 -1.464 1 83.56 192 GLN A C 1
ATOM 1509 O O . GLN A 1 192 ? 20.391 7.488 -1.843 1 83.56 192 GLN A O 1
ATOM 1514 N N . SER A 1 193 ? 22.203 7.652 -0.505 1 79.12 193 SER A N 1
ATOM 1515 C CA . SER A 1 193 ? 21.703 6.668 0.448 1 79.12 193 SER A CA 1
ATOM 1516 C C . SER A 1 193 ? 20.516 7.223 1.237 1 79.12 193 SER A C 1
ATOM 1518 O O . SER A 1 193 ? 20.203 8.414 1.147 1 79.12 193 SER A O 1
ATOM 1520 N N . LYS A 1 194 ? 19.844 6.316 1.975 1 78.25 194 LYS A N 1
ATOM 1521 C CA . LYS A 1 194 ? 18.734 6.785 2.807 1 78.25 194 LYS A CA 1
ATOM 1522 C C . LYS A 1 194 ? 19.188 7.883 3.76 1 78.25 194 LYS A C 1
ATOM 1524 O O . LYS A 1 194 ? 18.531 8.922 3.879 1 78.25 194 LYS A O 1
ATOM 1529 N N . SER A 1 195 ? 20.219 7.59 4.418 1 79.38 195 SER A N 1
ATOM 1530 C CA . SER A 1 195 ? 20.781 8.586 5.328 1 79.38 195 SER A CA 1
ATOM 1531 C C . SER A 1 195 ? 21.203 9.844 4.578 1 79.38 195 SER A C 1
ATOM 1533 O O . SER A 1 195 ? 21.094 10.953 5.098 1 79.38 195 SER A O 1
ATOM 1535 N N . GLY A 1 196 ? 21.688 9.625 3.439 1 81.81 196 GLY A N 1
ATOM 1536 C CA . GLY A 1 196 ? 22.047 10.758 2.607 1 81.81 196 GLY A CA 1
ATOM 1537 C C . GLY A 1 196 ? 20.859 11.609 2.193 1 81.81 196 GLY A C 1
ATOM 1538 O O . GLY A 1 196 ? 20.938 12.836 2.182 1 81.81 196 GLY A O 1
ATOM 1539 N N . LYS A 1 197 ? 19.812 10.93 1.919 1 83.62 197 LYS A N 1
ATOM 1540 C CA . LYS A 1 197 ? 18.594 11.641 1.541 1 83.62 197 LYS A CA 1
ATOM 1541 C C . LYS A 1 197 ? 18.109 12.555 2.668 1 83.62 197 LYS A C 1
ATOM 1543 O O . LYS A 1 197 ? 17.609 13.648 2.416 1 83.62 197 LYS A O 1
ATOM 1548 N N . GLU A 1 198 ? 18.25 12.133 3.854 1 87.31 198 GLU A N 1
ATOM 1549 C CA . GLU A 1 198 ? 17.75 12.883 5.008 1 87.31 198 GLU A CA 1
ATOM 1550 C C . GLU A 1 198 ? 18.484 14.219 5.141 1 87.31 198 GLU A C 1
ATOM 1552 O O . GLU A 1 198 ? 17.969 15.148 5.754 1 87.31 198 GLU A O 1
ATOM 1557 N N . LYS A 1 199 ? 19.609 14.297 4.598 1 83.44 199 LYS A N 1
ATOM 1558 C CA . LYS A 1 199 ? 20.438 15.492 4.734 1 83.44 199 LYS A CA 1
ATOM 1559 C C . LYS A 1 199 ? 20.094 16.516 3.652 1 83.44 199 LYS A C 1
ATOM 1561 O O . LYS A 1 199 ? 20.469 17.688 3.762 1 83.44 199 LYS A O 1
ATOM 1566 N N . VAL A 1 200 ? 19.453 16.031 2.699 1 83.62 200 VAL A N 1
ATOM 1567 C CA . VAL A 1 200 ? 19.172 16.906 1.579 1 83.62 200 VAL A CA 1
ATOM 1568 C C . VAL A 1 200 ? 17.875 17.672 1.85 1 83.62 200 VAL A C 1
ATOM 1570 O O . VAL A 1 200 ? 16.844 17.078 2.158 1 83.62 200 VAL A O 1
ATOM 1573 N N . LYS A 1 201 ? 18.031 19 1.816 1 87.56 201 LYS A N 1
ATOM 1574 C CA . LYS A 1 201 ? 16.859 19.875 1.88 1 87.56 201 LYS A CA 1
ATOM 1575 C C . LYS A 1 201 ? 16.766 20.766 0.643 1 87.56 201 LYS A C 1
ATOM 1577 O O . LYS A 1 201 ? 17.797 21.125 0.051 1 87.56 201 LYS A O 1
ATOM 1582 N N . HIS A 1 202 ? 15.547 21 0.221 1 90.38 202 HIS A N 1
ATOM 1583 C CA . HIS A 1 202 ? 15.266 21.891 -0.893 1 90.38 202 HIS A CA 1
ATOM 1584 C C . HIS A 1 202 ? 14.367 23.047 -0.458 1 90.38 202 HIS A C 1
ATOM 1586 O O . HIS A 1 202 ? 13.266 22.828 0.05 1 90.38 202 HIS A O 1
ATOM 1592 N N . THR A 1 203 ? 14.867 24.234 -0.642 1 92.62 203 THR A N 1
ATOM 1593 C CA . THR A 1 203 ? 14.023 25.391 -0.403 1 92.62 203 THR A CA 1
ATOM 1594 C C . THR A 1 203 ? 13.148 25.688 -1.615 1 92.62 203 THR A C 1
ATOM 1596 O O . THR A 1 203 ? 13.656 26 -2.693 1 92.62 203 THR A O 1
ATOM 1599 N N . VAL A 1 204 ? 11.883 25.531 -1.461 1 93.06 204 VAL A N 1
ATOM 1600 C CA . VAL A 1 204 ? 10.922 25.891 -2.494 1 93.06 204 VAL A CA 1
ATOM 1601 C C . VAL A 1 204 ? 10.531 27.359 -2.35 1 93.06 204 VAL A C 1
ATOM 1603 O O . VAL A 1 204 ? 9.977 27.766 -1.322 1 93.06 204 VAL A O 1
ATOM 1606 N N . ASP A 1 205 ? 10.719 28.109 -3.391 1 91.56 205 ASP A N 1
ATOM 1607 C CA . ASP A 1 205 ? 10.523 29.562 -3.312 1 91.56 205 ASP A CA 1
ATOM 1608 C C . ASP A 1 205 ? 9.062 29.906 -3.012 1 91.56 205 ASP A C 1
ATOM 1610 O O . ASP A 1 205 ? 8.781 30.781 -2.199 1 91.56 205 ASP A O 1
ATOM 1614 N N . ARG A 1 206 ? 8.227 29.219 -3.73 1 92.75 206 ARG A N 1
ATOM 1615 C CA . ARG A 1 206 ? 6.809 29.531 -3.59 1 92.75 206 ARG A CA 1
ATOM 1616 C C . ARG A 1 206 ? 5.957 28.281 -3.715 1 92.75 206 ARG A C 1
ATOM 1618 O O . ARG A 1 206 ? 6.066 27.547 -4.695 1 92.75 206 ARG A O 1
ATOM 1625 N N . ILE A 1 207 ? 5.199 28.016 -2.729 1 93.62 207 ILE A N 1
ATOM 1626 C CA . ILE A 1 207 ? 4.168 27 -2.809 1 93.62 207 ILE A CA 1
ATOM 1627 C C . ILE A 1 207 ? 2.795 27.641 -2.945 1 93.62 207 ILE A C 1
ATOM 1629 O O . ILE A 1 207 ? 2.311 28.281 -2.01 1 93.62 207 ILE A O 1
ATOM 1633 N N . ASP A 1 208 ? 2.232 27.469 -4.098 1 95.06 208 ASP A N 1
ATOM 1634 C CA . ASP A 1 208 ? 0.895 27.984 -4.371 1 95.06 208 ASP A CA 1
ATOM 1635 C C . ASP A 1 208 ? -0.168 26.922 -4.133 1 95.06 208 ASP A C 1
ATOM 1637 O O . ASP A 1 208 ? -0.198 25.906 -4.828 1 95.06 208 ASP A O 1
ATOM 1641 N N . PHE A 1 209 ? -1.121 27.141 -3.195 1 96.38 209 PHE A N 1
ATOM 1642 C CA . PHE A 1 209 ? -2.137 26.156 -2.838 1 96.38 209 PHE A CA 1
ATOM 1643 C C . PHE A 1 209 ? -3.332 26.25 -3.777 1 96.38 209 PHE A C 1
ATOM 1645 O O . PHE A 1 209 ? -4.223 25.406 -3.742 1 96.38 209 PHE A O 1
ATOM 1652 N N . LYS A 1 210 ? -3.369 27.188 -4.66 1 96.75 210 LYS A N 1
ATOM 1653 C CA . LYS A 1 210 ? -4.539 27.453 -5.492 1 96.75 210 LYS A CA 1
ATOM 1654 C C . LYS A 1 210 ? -4.922 26.219 -6.316 1 96.75 210 LYS A C 1
ATOM 1656 O O . LYS A 1 210 ? -6.094 25.844 -6.355 1 96.75 210 LYS A O 1
ATOM 1661 N N . PRO A 1 211 ? -3.98 25.578 -6.977 1 97.38 211 PRO A N 1
ATOM 1662 C CA . PRO A 1 211 ? -4.371 24.391 -7.742 1 97.38 211 PRO A CA 1
ATOM 1663 C C . PRO A 1 211 ? -5.004 23.312 -6.871 1 97.38 211 PRO A C 1
ATOM 1665 O O . PRO A 1 211 ? -5.98 22.672 -7.281 1 97.38 211 PRO A O 1
ATOM 1668 N N . LEU A 1 212 ? -4.508 23.109 -5.719 1 98.06 212 LEU A N 1
ATOM 1669 C CA . LEU A 1 212 ? -5.027 22.125 -4.785 1 98.06 212 LEU A CA 1
ATOM 1670 C C . LEU A 1 212 ? -6.434 22.484 -4.32 1 98.06 212 LEU A C 1
ATOM 1672 O O . LEU A 1 212 ? -7.328 21.641 -4.293 1 98.06 212 LEU A O 1
ATOM 1676 N N . LEU A 1 213 ? -6.633 23.734 -3.926 1 98.19 213 LEU A N 1
ATOM 1677 C CA . LEU A 1 213 ? -7.934 24.219 -3.477 1 98.19 213 LEU A CA 1
ATOM 1678 C C . LEU A 1 213 ? -8.969 24.109 -4.59 1 98.19 213 LEU A C 1
ATOM 1680 O O . LEU A 1 213 ? -10.102 23.688 -4.344 1 98.19 213 LEU A O 1
ATOM 1684 N N . ASN A 1 214 ? -8.547 24.438 -5.82 1 97.81 214 ASN A N 1
ATOM 1685 C CA . ASN A 1 214 ? -9.445 24.328 -6.961 1 97.81 214 ASN A CA 1
ATOM 1686 C C . ASN A 1 214 ? -9.836 22.891 -7.234 1 97.81 214 ASN A C 1
ATOM 1688 O O . ASN A 1 214 ? -11.016 22.578 -7.414 1 97.81 214 ASN A O 1
ATOM 1692 N N . ASP A 1 215 ? -8.898 22.031 -7.191 1 97.81 215 ASP A N 1
ATOM 1693 C CA . ASP A 1 215 ? -9.133 20.625 -7.504 1 97.81 215 ASP A CA 1
ATOM 1694 C C . ASP A 1 215 ? -10.047 19.984 -6.465 1 97.81 215 ASP A C 1
ATOM 1696 O O . ASP A 1 215 ? -10.805 19.062 -6.777 1 97.81 215 ASP A O 1
ATOM 1700 N N . THR A 1 216 ? -10.023 20.469 -5.246 1 98.5 216 THR A N 1
ATOM 1701 C CA . THR A 1 216 ? -10.734 19.812 -4.152 1 98.5 216 THR A CA 1
ATOM 1702 C C . THR A 1 216 ? -12.023 20.562 -3.82 1 98.5 216 THR A C 1
ATOM 1704 O O . THR A 1 216 ? -12.758 20.156 -2.918 1 98.5 216 THR A O 1
ATOM 1707 N N . GLY A 1 217 ? -12.289 21.672 -4.461 1 98.31 217 GLY A N 1
ATOM 1708 C CA . GLY A 1 217 ? -13.406 22.516 -4.043 1 98.31 217 GLY A CA 1
ATOM 1709 C C . GLY A 1 217 ? -13.234 23.078 -2.648 1 98.31 217 GLY A C 1
ATOM 1710 O O . GLY A 1 217 ? -14.148 23 -1.823 1 98.31 217 GLY A O 1
ATOM 1711 N N . ASN A 1 218 ? -12.031 23.609 -2.426 1 98.5 218 ASN A N 1
ATOM 1712 C CA . ASN A 1 218 ? -11.711 24.141 -1.107 1 98.5 218 ASN A CA 1
ATOM 1713 C C . ASN A 1 218 ? -11.93 23.109 -0.009 1 98.5 218 ASN A C 1
ATOM 1715 O O . ASN A 1 218 ? -12.578 23.391 1.001 1 98.5 218 ASN A O 1
ATOM 1719 N N . PHE A 1 219 ? -11.5 21.906 -0.236 1 98.62 219 PHE A N 1
ATOM 1720 C CA . PHE A 1 219 ? -11.516 20.75 0.662 1 98.62 219 PHE A CA 1
ATOM 1721 C C . PHE A 1 219 ? -12.945 20.359 1.015 1 98.62 219 PHE A C 1
ATOM 1723 O O . PHE A 1 219 ? -13.219 19.922 2.133 1 98.62 219 PHE A O 1
ATOM 1730 N N . THR A 1 220 ? -13.852 20.531 0.078 1 98.38 220 THR A N 1
ATOM 1731 C CA . THR A 1 220 ? -15.273 20.25 0.262 1 98.38 220 THR A CA 1
ATOM 1732 C C . THR A 1 220 ? -15.844 19.547 -0.965 1 98.38 220 THR A C 1
ATOM 1734 O O . THR A 1 220 ? -15.656 20 -2.094 1 98.38 220 THR A O 1
ATOM 1737 N N . PRO A 1 221 ? -16.609 18.453 -0.79 1 97.44 221 PRO A N 1
ATOM 1738 C CA . PRO A 1 221 ? -16.969 17.812 0.478 1 97.44 221 PRO A CA 1
ATOM 1739 C C . PRO A 1 221 ? -15.805 17.016 1.087 1 97.44 221 PRO A C 1
ATOM 1741 O O . PRO A 1 221 ? -14.836 16.703 0.394 1 97.44 221 PRO A O 1
ATOM 1744 N N . ARG A 1 222 ? -15.938 16.719 2.363 1 97.12 222 ARG A N 1
ATOM 1745 C CA . ARG A 1 222 ? -14.922 15.977 3.096 1 97.12 222 ARG A CA 1
ATOM 1746 C C . ARG A 1 222 ? -15.562 15.039 4.117 1 97.12 222 ARG A C 1
ATOM 1748 O O . ARG A 1 222 ? -16.703 15.258 4.531 1 97.12 222 ARG A O 1
ATOM 1755 N N . TRP A 1 223 ? -14.883 14.008 4.488 1 96.5 223 TRP A N 1
ATOM 1756 C CA . TRP A 1 223 ? -15.25 13.156 5.617 1 96.5 223 TRP A CA 1
ATOM 1757 C C . TRP A 1 223 ? -14.555 13.625 6.895 1 96.5 223 TRP A C 1
ATOM 1759 O O . TRP A 1 223 ? -13.344 13.852 6.902 1 96.5 223 TRP A O 1
ATOM 1769 N N . GLU A 1 224 ? -15.344 13.789 7.934 1 96.31 224 GLU A N 1
ATOM 1770 C CA . GLU A 1 224 ? -14.812 14.219 9.219 1 96.31 224 GLU A CA 1
ATOM 1771 C C . GLU A 1 224 ? -14.93 13.117 10.266 1 96.31 224 GLU A C 1
ATOM 1773 O O . GLU A 1 224 ? -15.938 12.406 10.32 1 96.31 224 GLU A O 1
ATOM 1778 N N . TYR A 1 225 ? -13.875 12.938 11.016 1 94.94 225 TYR A N 1
ATOM 1779 C CA . TYR A 1 225 ? -13.906 12.031 12.164 1 94.94 225 TYR A CA 1
ATOM 1780 C C . TYR A 1 225 ? -12.805 12.375 13.156 1 94.94 225 TYR A C 1
ATOM 1782 O O . TYR A 1 225 ? -11.859 13.086 12.82 1 94.94 225 TYR A O 1
ATOM 1790 N N . GLU A 1 226 ? -13.008 11.977 14.383 1 95.19 226 GLU A N 1
ATOM 1791 C CA . GLU A 1 226 ? -11.945 12.07 15.391 1 95.19 226 GLU A CA 1
ATOM 1792 C C . GLU A 1 226 ? -11.055 10.836 15.367 1 95.19 226 GLU A C 1
ATOM 1794 O O . GLU A 1 226 ? -11.547 9.711 15.453 1 95.19 226 GLU A O 1
ATOM 1799 N N . GLY A 1 227 ? -9.805 11.062 15.195 1 96.19 227 GLY A N 1
ATOM 1800 C CA . GLY A 1 227 ? -8.852 9.961 15.141 1 96.19 227 GLY A CA 1
ATOM 1801 C C . GLY A 1 227 ? -7.555 10.258 15.867 1 96.19 227 GLY A C 1
ATOM 1802 O O . GLY A 1 227 ? -7.559 10.914 16.906 1 96.19 227 GLY A O 1
ATOM 1803 N N . SER A 1 228 ? -6.492 9.688 15.438 1 97.31 228 SER A N 1
ATOM 1804 C CA . SER A 1 228 ? -5.156 9.852 15.992 1 97.31 228 SER A CA 1
ATOM 1805 C C . SER A 1 228 ? -4.148 10.234 14.914 1 97.31 228 SER A C 1
ATOM 1807 O O . SER A 1 228 ? -4.477 10.242 13.727 1 97.31 228 SER A O 1
ATOM 1809 N N . LEU A 1 229 ? -2.982 10.594 15.367 1 98.12 229 LEU A N 1
ATOM 1810 C CA . LEU A 1 229 ? -1.85 10.562 14.445 1 98.12 229 LEU A CA 1
ATOM 1811 C C . LEU A 1 229 ? -1.664 9.164 13.859 1 98.12 229 LEU A C 1
ATOM 1813 O O . LEU A 1 229 ? -1.988 8.164 14.508 1 98.12 229 LEU A O 1
ATOM 1817 N N . THR A 1 230 ? -1.072 9.141 12.648 1 98.38 230 THR A N 1
ATOM 1818 C CA . THR A 1 230 ? -0.882 7.852 11.992 1 98.38 230 THR A CA 1
ATOM 1819 C C . THR A 1 230 ? 0.533 7.332 12.227 1 98.38 230 THR A C 1
ATOM 1821 O O . THR A 1 230 ? 0.915 6.293 11.68 1 98.38 230 THR A O 1
ATOM 1824 N N . THR A 1 231 ? 1.346 8.078 12.922 1 98.06 231 THR A N 1
ATOM 1825 C CA . THR A 1 231 ? 2.695 7.688 13.312 1 98.06 231 THR A CA 1
ATOM 1826 C C . THR A 1 231 ? 2.883 7.824 14.828 1 98.06 231 THR A C 1
ATOM 1828 O O . THR A 1 231 ? 2.111 8.516 15.492 1 98.06 231 THR A O 1
ATOM 1831 N N . PRO A 1 232 ? 3.873 7.148 15.312 1 97.31 232 PRO A N 1
ATOM 1832 C CA . PRO A 1 232 ? 4.117 7.293 16.75 1 97.31 232 PRO A CA 1
ATOM 1833 C C . PRO A 1 232 ? 4.309 8.742 17.172 1 97.31 232 PRO A C 1
ATOM 1835 O O . PRO A 1 232 ? 4.914 9.531 16.438 1 97.31 232 PRO A O 1
ATOM 1838 N N . PRO A 1 233 ? 3.707 9.016 18.375 1 97.12 233 PRO A N 1
ATOM 1839 C CA . PRO A 1 233 ? 3.184 8.133 19.422 1 97.12 233 PRO A CA 1
ATOM 1840 C C . PRO A 1 233 ? 1.709 7.793 19.219 1 97.12 233 PRO A C 1
ATOM 1842 O O . PRO A 1 233 ? 1.068 7.254 20.125 1 97.12 233 PRO A O 1
ATOM 1845 N N . CYS A 1 234 ? 1.13 8.133 18.109 1 98 234 CYS A N 1
ATOM 1846 C CA . CYS A 1 234 ? -0.233 7.766 17.734 1 98 234 CYS A CA 1
ATOM 1847 C C . CYS A 1 234 ? -1.246 8.453 18.641 1 98 234 CYS A C 1
ATOM 1849 O O . CYS A 1 234 ? -2.25 7.848 19.031 1 98 234 CYS A O 1
ATOM 1851 N N . THR A 1 235 ? -0.906 9.656 18.922 1 97.25 235 THR A N 1
ATOM 1852 C CA . THR A 1 235 ? -1.734 10.445 19.828 1 97.25 235 THR A CA 1
ATOM 1853 C C . THR A 1 235 ? -3.141 10.617 19.266 1 97.25 235 THR A C 1
ATOM 1855 O O . THR A 1 235 ? -3.307 10.992 18.094 1 97.25 235 THR A O 1
ATOM 1858 N N . GLU A 1 236 ? -4.172 10.375 20.141 1 96.75 236 GLU A N 1
ATOM 1859 C CA . GLU A 1 236 ? -5.566 10.5 19.734 1 96.75 236 GLU A CA 1
ATOM 1860 C C . GLU A 1 236 ? -6.078 11.922 19.922 1 96.75 236 GLU A C 1
ATOM 1862 O O . GLU A 1 236 ? -5.379 12.766 20.484 1 96.75 236 GLU A O 1
ATOM 1867 N N . GLY A 1 237 ? -7.293 12.195 19.328 1 96.5 237 GLY A N 1
ATOM 1868 C CA . GLY A 1 237 ? -7.875 13.523 19.469 1 96.5 237 GLY A CA 1
ATOM 1869 C C . GLY A 1 237 ? -7.621 14.398 18.25 1 96.5 237 GLY A C 1
ATOM 1870 O O . GLY A 1 237 ? -7.773 15.617 18.328 1 96.5 237 GLY A O 1
ATOM 1871 N N . VAL A 1 238 ? -7.219 13.836 17.188 1 98 238 VAL A N 1
ATOM 1872 C CA . VAL A 1 238 ? -6.957 14.586 15.961 1 98 238 VAL A CA 1
ATOM 1873 C C . VAL A 1 238 ? -8.25 14.734 15.164 1 98 238 VAL A C 1
ATOM 1875 O O . VAL A 1 238 ? -8.969 13.758 14.938 1 98 238 VAL A O 1
ATOM 1878 N N . ALA A 1 239 ? -8.555 15.953 14.781 1 97.69 239 ALA A N 1
ATOM 1879 C CA . ALA A 1 239 ? -9.68 16.203 13.891 1 97.69 239 ALA A CA 1
ATOM 1880 C C . ALA A 1 239 ? -9.297 15.922 12.438 1 97.69 239 ALA A C 1
ATOM 1882 O O . ALA A 1 239 ? -8.602 16.719 11.812 1 97.69 239 ALA A O 1
ATOM 1883 N N . TRP A 1 240 ? -9.789 14.859 11.93 1 97.75 240 TRP A N 1
ATOM 1884 C CA . TRP A 1 240 ? -9.484 14.492 10.547 1 97.75 240 TRP A CA 1
ATOM 1885 C C . TRP A 1 240 ? -10.539 15.047 9.594 1 97.75 240 TRP A C 1
ATOM 1887 O O . TRP A 1 240 ? -11.742 14.977 9.875 1 97.75 240 TRP A O 1
ATOM 1897 N N . ASN A 1 241 ? -10.102 15.555 8.531 1 98.12 241 ASN A N 1
ATOM 1898 C CA . ASN A 1 241 ? -10.875 16.016 7.383 1 98.12 241 ASN A CA 1
ATOM 1899 C C . ASN A 1 241 ? -10.352 15.422 6.078 1 98.12 241 ASN A C 1
ATOM 1901 O O . ASN A 1 241 ? -9.469 15.992 5.441 1 98.12 241 ASN A O 1
ATOM 1905 N N . VAL A 1 242 ? -10.875 14.312 5.695 1 98.19 242 VAL A N 1
ATOM 1906 C CA . VAL A 1 242 ? -10.398 13.648 4.488 1 98.19 242 VAL A CA 1
ATOM 1907 C C . VAL A 1 242 ? -11.242 14.078 3.291 1 98.19 242 VAL A C 1
ATOM 1909 O O . VAL A 1 242 ? -12.445 13.797 3.238 1 98.19 242 VAL A O 1
ATOM 1912 N N . VAL A 1 243 ? -10.594 14.742 2.375 1 98.38 243 VAL A N 1
ATOM 1913 C CA . VAL A 1 243 ? -11.289 15.297 1.22 1 98.38 243 VAL A CA 1
ATOM 1914 C C . VAL A 1 243 ? -11.82 14.164 0.343 1 98.38 243 VAL A C 1
ATOM 1916 O O . VAL A 1 243 ? -11.102 13.195 0.064 1 98.38 243 VAL A O 1
ATOM 1919 N N . LYS A 1 244 ? -13.047 14.281 -0.015 1 96.69 244 LYS A N 1
ATOM 1920 C CA . LYS A 1 244 ? -13.711 13.219 -0.769 1 96.69 244 LYS A CA 1
ATOM 1921 C C . LYS A 1 244 ? -13.164 13.133 -2.191 1 96.69 244 LYS A C 1
ATOM 1923 O O . LYS A 1 244 ? -12.984 12.039 -2.727 1 96.69 244 LYS A O 1
ATOM 1928 N N . THR A 1 245 ? -12.914 14.281 -2.805 1 97.44 245 THR A N 1
ATOM 1929 C CA . THR A 1 245 ? -12.43 14.312 -4.18 1 97.44 245 THR A CA 1
ATOM 1930 C C . THR A 1 245 ? -10.922 14.07 -4.238 1 97.44 245 THR A C 1
ATOM 1932 O O . THR A 1 245 ? -10.141 14.867 -3.713 1 97.44 245 THR A O 1
ATOM 1935 N N . PRO A 1 246 ? -10.5 13.031 -4.855 1 98 246 PRO A N 1
ATOM 1936 C CA . PRO A 1 246 ? -9.055 12.844 -5.016 1 98 246 PRO A CA 1
ATOM 1937 C C . PRO A 1 246 ? -8.43 13.859 -5.965 1 98 246 PRO A C 1
ATOM 1939 O O . PRO A 1 246 ? -9.125 14.453 -6.789 1 98 246 PRO A O 1
ATOM 1942 N N . VAL A 1 247 ? -7.207 14.062 -5.82 1 98.75 247 VAL A N 1
ATOM 1943 C CA . VAL A 1 247 ? -6.457 15.016 -6.641 1 98.75 247 VAL A CA 1
ATOM 1944 C C . VAL A 1 247 ? -5.461 14.258 -7.52 1 98.75 247 VAL A C 1
ATOM 1946 O O . VAL A 1 247 ? -4.871 13.266 -7.094 1 98.75 247 VAL A O 1
ATOM 1949 N N . ARG A 1 248 ? -5.246 14.773 -8.719 1 98 248 ARG A N 1
ATOM 1950 C CA . ARG A 1 248 ? -4.352 14.117 -9.664 1 98 248 ARG A CA 1
ATOM 1951 C C . ARG A 1 248 ? -2.891 14.328 -9.281 1 98 248 ARG A C 1
ATOM 1953 O O . ARG A 1 248 ? -2.514 15.422 -8.844 1 98 248 ARG A O 1
ATOM 1960 N N . LEU A 1 249 ? -2.125 13.305 -9.422 1 98.44 249 LEU A N 1
ATOM 1961 C CA . LEU A 1 249 ? -0.672 13.258 -9.312 1 98.44 249 LEU A CA 1
ATOM 1962 C C . LEU A 1 249 ? -0.051 12.664 -10.57 1 98.44 249 LEU A C 1
ATOM 1964 O O . LEU A 1 249 ? -0.339 11.523 -10.938 1 98.44 249 LEU A O 1
ATOM 1968 N N . GLY A 1 250 ? 0.734 13.43 -11.25 1 97.94 250 GLY A N 1
ATOM 1969 C CA . GLY A 1 250 ? 1.334 12.922 -12.477 1 97.94 250 GLY A CA 1
ATOM 1970 C C . GLY A 1 250 ? 2.27 11.75 -12.242 1 97.94 250 GLY A C 1
ATOM 1971 O O . GLY A 1 250 ? 2.857 11.625 -11.164 1 97.94 250 GLY A O 1
ATOM 1972 N N . LEU A 1 251 ? 2.406 11.008 -13.312 1 97.38 251 LEU A N 1
ATOM 1973 C CA . LEU A 1 251 ? 3.232 9.812 -13.219 1 97.38 251 LEU A CA 1
ATOM 1974 C C . LEU A 1 251 ? 4.66 10.164 -12.828 1 97.38 251 LEU A C 1
ATOM 1976 O O . LEU A 1 251 ? 5.262 9.492 -11.984 1 97.38 251 LEU A O 1
ATOM 1980 N N . LYS A 1 252 ? 5.207 11.172 -13.445 1 96.94 252 LYS A N 1
ATOM 1981 C CA . LYS A 1 252 ? 6.566 11.602 -13.117 1 96.94 252 LYS A CA 1
ATOM 1982 C C . LYS A 1 252 ? 6.656 12.07 -11.664 1 96.94 252 LYS A C 1
ATOM 1984 O O . LYS A 1 252 ? 7.621 11.758 -10.969 1 96.94 252 LYS A O 1
ATOM 1989 N N . GLN A 1 253 ? 5.699 12.852 -11.25 1 98.31 253 GLN A N 1
ATOM 1990 C CA . GLN A 1 253 ? 5.645 13.336 -9.875 1 98.31 253 GLN A CA 1
ATOM 1991 C C . GLN A 1 253 ? 5.516 12.188 -8.883 1 98.31 253 GLN A C 1
ATOM 1993 O O . GLN A 1 253 ? 6.184 12.172 -7.848 1 98.31 253 GLN A O 1
ATOM 1998 N N . TYR A 1 254 ? 4.672 11.227 -9.227 1 98.5 254 TYR A N 1
ATOM 1999 C CA . TYR A 1 254 ? 4.477 10.031 -8.414 1 98.5 254 TYR A CA 1
ATOM 2000 C C . TYR A 1 254 ? 5.773 9.25 -8.273 1 98.5 254 TYR A C 1
ATOM 2002 O O . TYR A 1 254 ? 6.148 8.844 -7.172 1 98.5 254 TYR A O 1
ATOM 2010 N N . ARG A 1 255 ? 6.461 9.055 -9.336 1 97.25 255 ARG A N 1
ATOM 2011 C CA . ARG A 1 255 ? 7.719 8.312 -9.32 1 97.25 255 ARG A CA 1
ATOM 2012 C C . ARG A 1 255 ? 8.766 9.039 -8.484 1 97.25 255 ARG A C 1
ATOM 2014 O O . ARG A 1 255 ? 9.547 8.406 -7.77 1 97.25 255 ARG A O 1
ATOM 2021 N N . ALA A 1 256 ? 8.82 10.32 -8.648 1 97.44 256 ALA A N 1
ATOM 2022 C CA . ALA A 1 256 ? 9.742 11.125 -7.844 1 97.44 256 ALA A CA 1
ATOM 2023 C C . ALA A 1 256 ? 9.461 10.953 -6.352 1 97.44 256 ALA A C 1
ATOM 2025 O O . ALA A 1 256 ? 10.383 10.734 -5.562 1 97.44 256 ALA A O 1
ATOM 2026 N N . LEU A 1 257 ? 8.219 11.031 -6.008 1 98.06 257 LEU A N 1
ATOM 2027 C CA . LEU A 1 257 ? 7.805 10.922 -4.609 1 98.06 257 LEU A CA 1
ATOM 2028 C C . LEU A 1 257 ? 8.164 9.555 -4.043 1 98.06 257 LEU A C 1
ATOM 2030 O O . LEU A 1 257 ? 8.805 9.469 -2.992 1 98.06 257 LEU A O 1
ATOM 2034 N N . THR A 1 258 ? 7.793 8.5 -4.75 1 97.19 258 THR A N 1
ATOM 2035 C CA . THR A 1 258 ? 8.039 7.141 -4.277 1 97.19 258 THR A CA 1
ATOM 2036 C C . THR A 1 258 ? 9.539 6.828 -4.293 1 97.19 258 THR A C 1
ATOM 2038 O O . THR A 1 258 ? 10.023 6.047 -3.473 1 97.19 258 THR A O 1
ATOM 2041 N N . GLY A 1 259 ? 10.234 7.449 -5.195 1 95.31 259 GLY A N 1
ATOM 2042 C CA . GLY A 1 259 ? 11.68 7.281 -5.227 1 95.31 259 GLY A CA 1
ATOM 2043 C C . GLY A 1 259 ? 12.367 7.844 -3.998 1 95.31 259 GLY A C 1
ATOM 2044 O O . GLY A 1 259 ? 13.461 7.398 -3.635 1 95.31 259 GLY A O 1
ATOM 2045 N N . ILE A 1 260 ? 11.695 8.805 -3.402 1 96 260 ILE A N 1
ATOM 2046 C CA . ILE A 1 260 ? 12.289 9.438 -2.227 1 96 260 ILE A CA 1
ATOM 2047 C C . ILE A 1 260 ? 11.859 8.688 -0.967 1 96 260 ILE A C 1
ATOM 2049 O O . ILE A 1 260 ? 12.695 8.273 -0.164 1 96 260 ILE A O 1
ATOM 2053 N N . GLU A 1 261 ? 10.586 8.453 -0.796 1 95.94 261 GLU A N 1
ATOM 2054 C CA . GLU A 1 261 ? 10.125 8.07 0.535 1 95.94 261 GLU A CA 1
ATOM 2055 C C . GLU A 1 261 ? 9.711 6.602 0.575 1 95.94 261 GLU A C 1
ATOM 2057 O O . GLU A 1 261 ? 9.477 6.043 1.65 1 95.94 261 GLU A O 1
ATOM 2062 N N . SER A 1 262 ? 9.664 5.926 -0.623 1 95.19 262 SER A N 1
ATOM 2063 C CA . SER A 1 262 ? 9.32 4.508 -0.67 1 95.19 262 SER A CA 1
ATOM 2064 C C . SER A 1 262 ? 8.008 4.23 0.057 1 95.19 262 SER A C 1
ATOM 2066 O O . SER A 1 262 ? 7.047 4.988 -0.078 1 95.19 262 SER A O 1
ATOM 2068 N N . PHE A 1 263 ? 7.84 3.066 0.62 1 97 263 PHE A N 1
ATOM 2069 C CA . PHE A 1 263 ? 6.613 2.719 1.331 1 97 263 PHE A CA 1
ATOM 2070 C C . PHE A 1 263 ? 6.594 3.354 2.717 1 97 263 PHE A C 1
ATOM 2072 O O . PHE A 1 263 ? 7.516 3.154 3.51 1 97 263 PHE A O 1
ATOM 2079 N N . ASN A 1 264 ? 5.512 4.047 3.061 1 97.44 264 ASN A N 1
ATOM 2080 C CA . ASN A 1 264 ? 5.441 4.66 4.383 1 97.44 264 ASN A CA 1
ATOM 2081 C C . ASN A 1 264 ? 3.994 4.832 4.844 1 97.44 264 ASN A C 1
ATOM 2083 O O . ASN A 1 264 ? 3.607 5.914 5.293 1 97.44 264 ASN A O 1
ATOM 2087 N N . SER A 1 265 ? 3.262 3.752 4.836 1 97.81 265 SER A N 1
ATOM 2088 C CA . SER A 1 265 ? 1.852 3.781 5.211 1 97.81 265 SER A CA 1
ATOM 2089 C C . SER A 1 265 ? 1.565 2.82 6.363 1 97.81 265 SER A C 1
ATOM 2091 O O . SER A 1 265 ? 2.016 1.673 6.344 1 97.81 265 SER A O 1
ATOM 2093 N N . ARG A 1 266 ? 0.832 3.291 7.359 1 96.75 266 ARG A N 1
ATOM 2094 C CA . ARG A 1 266 ? 0.323 2.432 8.422 1 96.75 266 ARG A CA 1
ATOM 2095 C C . ARG A 1 266 ? -0.92 1.675 7.969 1 96.75 266 ARG A C 1
ATOM 2097 O O . ARG A 1 266 ? -1.736 2.207 7.211 1 96.75 266 ARG A O 1
ATOM 2104 N N . PHE A 1 267 ? -1.076 0.453 8.398 1 94 267 PHE A N 1
ATOM 2105 C CA . PHE A 1 267 ? -2.27 -0.303 8.039 1 94 267 PHE A CA 1
ATOM 2106 C C . PHE A 1 267 ? -3.514 0.32 8.664 1 94 267 PHE A C 1
ATOM 2108 O O . PHE A 1 267 ? -3.422 1.033 9.664 1 94 267 PHE A O 1
ATOM 2115 N N . ILE A 1 268 ? -4.633 0.063 8.094 1 93.38 268 ILE A N 1
ATOM 2116 C CA . ILE A 1 268 ? -5.898 0.597 8.578 1 93.38 268 ILE A CA 1
ATOM 2117 C C . ILE A 1 268 ? -6.16 0.093 9.992 1 93.38 268 ILE A C 1
ATOM 2119 O O . ILE A 1 268 ? -5.84 -1.052 10.32 1 93.38 268 ILE A O 1
ATOM 2123 N N . GLN A 1 269 ? -6.746 0.926 10.773 1 92.31 269 GLN A N 1
ATOM 2124 C CA . GLN A 1 269 ? -7.016 0.618 12.172 1 92.31 269 GLN A CA 1
ATOM 2125 C C . GLN A 1 269 ? -8.477 0.243 12.383 1 92.31 269 GLN A C 1
ATOM 2127 O O . GLN A 1 269 ? -9.359 0.754 11.688 1 92.31 269 GLN A O 1
ATOM 2132 N N . ASP A 1 270 ? -8.648 -0.615 13.398 1 87.12 270 ASP A N 1
ATOM 2133 C CA . ASP A 1 270 ? -10 -1.031 13.758 1 87.12 270 ASP A CA 1
ATOM 2134 C C . ASP A 1 270 ? -10.75 0.086 14.484 1 87.12 270 ASP A C 1
ATOM 2136 O O . ASP A 1 270 ? -10.148 0.835 15.258 1 87.12 270 ASP A O 1
ATOM 2140 N N . ARG A 1 271 ? -12.047 0.178 14.102 1 81.5 271 ARG A N 1
ATOM 2141 C CA . ARG A 1 271 ? -12.93 1.04 14.883 1 81.5 271 ARG A CA 1
ATOM 2142 C C . ARG A 1 271 ? -13.969 0.218 15.641 1 81.5 271 ARG A C 1
ATOM 2144 O O . ARG A 1 271 ? -14.477 -0.778 15.125 1 81.5 271 ARG A O 1
ATOM 2151 N N . GLN A 1 272 ? -13.93 0.278 16.922 1 65.75 272 GLN A N 1
ATOM 2152 C CA . GLN A 1 272 ? -14.867 -0.479 17.734 1 65.75 272 GLN A CA 1
ATOM 2153 C C . GLN A 1 272 ? -16.312 -0.146 17.359 1 65.75 272 GLN A C 1
ATOM 2155 O O . GLN A 1 272 ? -16.625 0.998 17.031 1 65.75 272 GLN A O 1
ATOM 2160 N N . LYS A 1 273 ? -16.953 -1.264 16.781 1 58.94 273 LYS A N 1
ATOM 2161 C CA . LYS A 1 273 ? -18.391 -1.029 16.625 1 58.94 273 LYS A CA 1
ATOM 2162 C C . LYS A 1 273 ? -19.016 -0.547 17.938 1 58.94 273 LYS A C 1
ATOM 2164 O O . LYS A 1 273 ? -18.609 -0.965 19.016 1 58.94 273 LYS A O 1
ATOM 2169 N N . LYS A 1 274 ? -19.531 0.595 17.844 1 48.94 274 LYS A N 1
ATOM 2170 C CA . LYS A 1 274 ? -20.344 0.899 19.031 1 48.94 274 LYS A CA 1
ATOM 2171 C C . LYS A 1 274 ? -21.234 -0.28 19.406 1 48.94 274 LYS A C 1
ATOM 2173 O O . LYS A 1 274 ? -21.719 -1.003 18.531 1 48.94 274 LYS A O 1
ATOM 2178 N N . ASP A 1 275 ? -21.047 -0.966 20.625 1 47.31 275 ASP A N 1
ATOM 2179 C CA . ASP A 1 275 ? -21.844 -2.053 21.188 1 47.31 275 ASP A CA 1
ATOM 2180 C C . ASP A 1 275 ? -23.188 -2.172 20.469 1 47.31 275 ASP A C 1
ATOM 2182 O O . ASP A 1 275 ? -23.719 -3.27 20.328 1 47.31 275 ASP A O 1
ATOM 2186 N N . GLY A 1 276 ? -23.812 -1.132 20.125 1 40.88 276 GLY A N 1
ATOM 2187 C CA . GLY A 1 276 ? -25.172 -1.177 19.625 1 40.88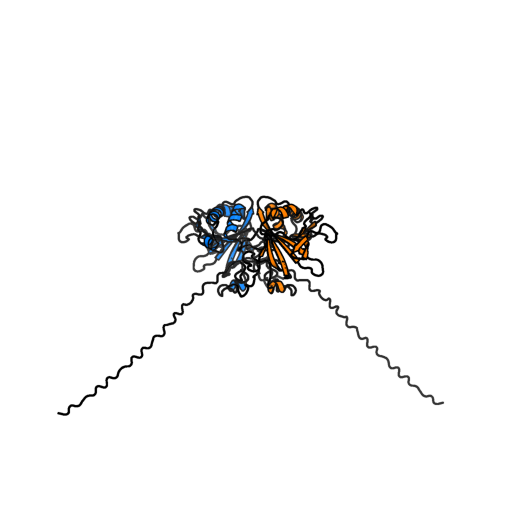 276 GLY A CA 1
ATOM 2188 C C . GLY A 1 276 ? -25.266 -1.485 18.141 1 40.88 276 GLY A C 1
ATOM 2189 O O . GLY A 1 276 ? -26.375 -1.617 17.594 1 40.88 276 GLY A O 1
ATOM 2190 N N . ASP A 1 277 ? -24.391 -1.354 17.406 1 40.16 277 ASP A N 1
ATOM 2191 C CA . ASP A 1 277 ? -24.578 -1.545 15.969 1 40.16 277 ASP A CA 1
ATOM 2192 C C . ASP A 1 277 ? -24.328 -2.996 15.562 1 40.16 277 ASP A C 1
ATOM 2194 O O . ASP A 1 277 ? -23.219 -3.504 15.719 1 40.16 277 ASP A O 1
ATOM 2198 N N . HIS A 1 278 ? -25.219 -3.959 15.836 1 35.41 278 HIS A N 1
ATOM 2199 C CA . HIS A 1 278 ? -25.281 -5.312 15.305 1 35.41 278 HIS A CA 1
ATOM 2200 C C . HIS A 1 278 ? -25.219 -5.312 13.781 1 35.41 278 HIS A C 1
ATOM 2202 O O . HIS A 1 278 ? -25.719 -4.395 13.133 1 35.41 278 HIS A O 1
ATOM 2208 N N . MET B 1 1 ? -58.25 -87.75 40.844 1 29.88 1 MET B N 1
ATOM 2209 C CA . MET B 1 1 ? -58.219 -86.938 39.656 1 29.88 1 MET B CA 1
ATOM 2210 C C . MET B 1 1 ? -57.844 -85.5 40.031 1 29.88 1 MET B C 1
ATOM 2212 O O . MET B 1 1 ? -58.719 -84.75 40.531 1 29.88 1 MET B O 1
ATOM 2216 N N . LYS B 1 2 ? -56.594 -85.312 40.625 1 28.95 2 LYS B N 1
ATOM 2217 C CA . LYS B 1 2 ? -55.938 -84.25 41.281 1 28.95 2 LYS B CA 1
ATOM 2218 C C . LYS B 1 2 ? -55.844 -83 40.375 1 28.95 2 LYS B C 1
ATOM 2220 O O . LYS B 1 2 ? -55.219 -83.062 39.312 1 28.95 2 LYS B O 1
ATOM 2225 N N . ILE B 1 3 ? -56.875 -82.25 40.281 1 33.41 3 ILE B N 1
ATOM 2226 C CA . ILE B 1 3 ? -57.125 -81.062 39.469 1 33.41 3 ILE B CA 1
ATOM 2227 C C . ILE B 1 3 ? -56.062 -80 39.781 1 33.41 3 ILE B C 1
ATOM 2229 O O . ILE B 1 3 ? -56.062 -79.375 40.875 1 33.41 3 ILE B O 1
ATOM 2233 N N . THR B 1 4 ? -54.781 -80.25 39.562 1 32.72 4 THR B N 1
ATOM 2234 C CA . THR B 1 4 ? -53.688 -79.312 39.875 1 32.72 4 THR B CA 1
ATOM 2235 C C . THR B 1 4 ? -53.906 -78 39.094 1 32.72 4 THR B C 1
ATOM 2237 O O . THR B 1 4 ? -54.062 -78 37.844 1 32.72 4 THR B O 1
ATOM 2240 N N . LEU B 1 5 ? -54.562 -77 39.688 1 33.47 5 LEU B N 1
ATOM 2241 C CA . LEU B 1 5 ? -54.875 -75.625 39.25 1 33.47 5 LEU B CA 1
ATOM 2242 C C . LEU B 1 5 ? -53.594 -74.938 38.844 1 33.47 5 LEU B C 1
ATOM 2244 O O . LEU B 1 5 ? -52.719 -74.75 39.688 1 33.47 5 LEU B O 1
ATOM 2248 N N . ASN B 1 6 ? -53.031 -75.25 37.719 1 29.73 6 ASN B N 1
ATOM 2249 C CA . ASN B 1 6 ? -51.812 -74.562 37.219 1 29.73 6 ASN B CA 1
ATOM 2250 C C . ASN B 1 6 ? -52 -73.062 37 1 29.73 6 ASN B C 1
ATOM 2252 O O . ASN B 1 6 ? -52.875 -72.688 36.219 1 29.73 6 ASN B O 1
ATOM 2256 N N . LEU B 1 7 ? -51.906 -72.25 38.062 1 31.31 7 LEU B N 1
ATOM 2257 C CA . LEU B 1 7 ? -52 -70.812 38.062 1 31.31 7 LEU B CA 1
ATOM 2258 C C . LEU B 1 7 ? -50.969 -70.25 37.094 1 31.31 7 LEU B C 1
ATOM 2260 O O . LEU B 1 7 ? -49.781 -70.438 37.281 1 31.31 7 LEU B O 1
ATOM 2264 N N . ALA B 1 8 ? -51.281 -70.125 35.812 1 31.39 8 ALA B N 1
ATOM 2265 C CA . ALA B 1 8 ? -50.469 -69.562 34.75 1 31.39 8 ALA B CA 1
ATOM 2266 C C . ALA B 1 8 ? -50.219 -68.062 35 1 31.39 8 ALA B C 1
ATOM 2268 O O . ALA B 1 8 ? -51.188 -67.312 35.062 1 31.39 8 ALA B O 1
ATOM 2269 N N . LEU B 1 9 ? -49.344 -67.688 35.906 1 31.5 9 LEU B N 1
ATOM 2270 C CA . LEU B 1 9 ? -49 -66.312 36.188 1 31.5 9 LEU B CA 1
ATOM 2271 C C . LEU B 1 9 ? -48.5 -65.625 34.906 1 31.5 9 LEU B C 1
ATOM 2273 O O . LEU B 1 9 ? -47.531 -66.062 34.281 1 31.5 9 LEU B O 1
ATOM 2277 N N . THR B 1 10 ? -49.375 -65 34.125 1 31.86 10 THR B N 1
ATOM 2278 C CA . THR B 1 10 ? -49.094 -64.188 32.938 1 31.86 10 THR B CA 1
ATOM 2279 C C . THR B 1 10 ? -48.219 -63 33.281 1 31.86 10 THR B C 1
ATOM 2281 O O . THR B 1 10 ? -48.625 -62.156 34.094 1 31.86 10 THR B O 1
ATOM 2284 N N . VAL B 1 11 ? -46.969 -63.094 33.469 1 32.12 11 VAL B N 1
ATOM 2285 C CA . VAL B 1 11 ? -46.062 -61.969 33.688 1 32.12 11 VAL B CA 1
ATOM 2286 C C . VAL B 1 11 ? -46.125 -61.031 32.5 1 32.12 11 VAL B C 1
ATOM 2288 O O . VAL B 1 11 ? -45.875 -61.406 31.375 1 32.12 11 VAL B O 1
ATOM 2291 N N . ALA B 1 12 ? -46.969 -60 32.594 1 30.66 12 ALA B N 1
ATOM 2292 C CA . ALA B 1 12 ? -47.062 -58.906 31.625 1 30.66 12 ALA B CA 1
ATOM 2293 C C . ALA B 1 12 ? -45.719 -58.219 31.438 1 30.66 12 ALA B C 1
ATOM 2295 O O . ALA B 1 12 ? -45.094 -57.781 32.406 1 30.66 12 ALA B O 1
ATOM 2296 N N . ALA B 1 13 ? -44.906 -58.625 30.469 1 32.38 13 ALA B N 1
ATOM 2297 C CA . ALA B 1 13 ? -43.656 -57.969 30.031 1 32.38 13 ALA B CA 1
ATOM 2298 C C . ALA B 1 13 ? -43.875 -56.5 29.734 1 32.38 13 ALA B C 1
ATOM 2300 O O . ALA B 1 13 ? -44.688 -56.125 28.891 1 32.38 13 ALA B O 1
ATOM 2301 N N . LEU B 1 14 ? -43.812 -55.625 30.75 1 33.12 14 LEU B N 1
ATOM 2302 C CA . LEU B 1 14 ? -43.812 -54.188 30.531 1 33.12 14 LEU B CA 1
ATOM 2303 C C . LEU B 1 14 ? -42.719 -53.812 29.547 1 33.12 14 LEU B C 1
ATOM 2305 O O . LEU B 1 14 ? -41.531 -54.031 29.812 1 33.12 14 LEU B O 1
ATOM 2309 N N . ALA B 1 15 ? -43.031 -53.812 28.234 1 35.31 15 ALA B N 1
ATOM 2310 C CA . ALA B 1 15 ? -42.156 -53.281 27.203 1 35.31 15 ALA B CA 1
ATOM 2311 C C . ALA B 1 15 ? -41.75 -51.844 27.5 1 35.31 15 ALA B C 1
ATOM 2313 O O . ALA B 1 15 ? -42.594 -50.938 27.562 1 35.31 15 ALA B O 1
ATOM 2314 N N . THR B 1 16 ? -40.75 -51.656 28.375 1 37.06 16 THR B N 1
ATOM 2315 C CA . THR B 1 16 ? -40.219 -50.312 28.516 1 37.06 16 THR B CA 1
ATOM 2316 C C . THR B 1 16 ? -39.844 -49.719 27.156 1 37.06 16 THR B C 1
ATOM 2318 O O . THR B 1 16 ? -39.062 -50.312 26.406 1 37.06 16 THR B O 1
ATOM 2321 N N . VAL B 1 17 ? -40.781 -49.031 26.5 1 39.75 17 VAL B N 1
ATOM 2322 C CA . VAL B 1 17 ? -40.469 -48.188 25.359 1 39.75 17 VAL B CA 1
ATOM 2323 C C . VAL B 1 17 ? -39.312 -47.25 25.703 1 39.75 17 VAL B C 1
ATOM 2325 O O . VAL B 1 17 ? -39.438 -46.375 26.562 1 39.75 17 VAL B O 1
ATOM 2328 N N . VAL B 1 18 ? -38.094 -47.75 25.703 1 39.91 18 VAL B N 1
ATOM 2329 C CA . VAL B 1 18 ? -36.969 -46.812 25.703 1 39.91 18 VAL B CA 1
ATOM 2330 C C . VAL B 1 18 ? -37.125 -45.812 24.547 1 39.91 18 VAL B C 1
ATOM 2332 O O . VAL B 1 18 ? -37.156 -46.219 23.375 1 39.91 18 VAL B O 1
ATOM 2335 N N . SER B 1 19 ? -37.938 -44.75 24.75 1 37.25 19 SER B N 1
ATOM 2336 C CA . SER B 1 19 ? -37.906 -43.656 23.797 1 37.25 19 SER B CA 1
ATOM 2337 C C . SER B 1 19 ? -36.5 -43.312 23.375 1 37.25 19 SER B C 1
ATOM 2339 O O . SER B 1 19 ? -35.625 -43.156 24.234 1 37.25 19 SER B O 1
ATOM 2341 N N . ALA B 1 20 ? -36.094 -43.875 22.219 1 41.19 20 ALA B N 1
ATOM 2342 C CA . ALA B 1 20 ? -34.875 -43.406 21.578 1 41.19 20 ALA B CA 1
ATOM 2343 C C . ALA B 1 20 ? -34.75 -41.875 21.641 1 41.19 20 ALA B C 1
ATOM 2345 O O . ALA B 1 20 ? -35.656 -41.156 21.172 1 41.19 20 ALA B O 1
ATOM 2346 N N . LEU B 1 21 ? -34.156 -41.344 22.734 1 42.16 21 LEU B N 1
ATOM 2347 C CA . LEU B 1 21 ? -33.812 -39.938 22.656 1 42.16 21 LEU B CA 1
ATOM 2348 C C . LEU B 1 21 ? -33.281 -39.594 21.266 1 42.16 21 LEU B C 1
ATOM 2350 O O . LEU B 1 21 ? -32.469 -40.312 20.703 1 42.16 21 LEU B O 1
ATOM 2354 N N . PRO B 1 22 ? -34.062 -38.781 20.484 1 41.28 22 PRO B N 1
ATOM 2355 C CA . PRO B 1 22 ? -33.5 -38.375 19.188 1 41.28 22 PRO B CA 1
ATOM 2356 C C . PRO B 1 22 ? -32 -38.062 19.281 1 41.28 22 PRO B C 1
ATOM 2358 O O . PRO B 1 22 ? -31.547 -37.531 20.312 1 41.28 22 PRO B O 1
ATOM 2361 N N . THR B 1 23 ? -31.172 -38.969 18.734 1 39 23 THR B N 1
ATOM 2362 C CA . THR B 1 23 ? -29.797 -38.531 18.5 1 39 23 THR B CA 1
ATOM 2363 C C . THR B 1 23 ? -29.75 -37.094 18.016 1 39 23 THR B C 1
ATOM 2365 O O . THR B 1 23 ? -30.391 -36.75 17.031 1 39 23 THR B O 1
ATOM 2368 N N . GLN B 1 24 ? -29.625 -36.156 18.953 1 38.88 24 GLN B N 1
ATOM 2369 C CA . GLN B 1 24 ? -29.266 -34.844 18.484 1 38.88 24 GLN B CA 1
ATOM 2370 C C . GLN B 1 24 ? -28.25 -34.938 17.344 1 38.88 24 GLN B C 1
ATOM 2372 O O . GLN B 1 24 ? -27.203 -35.531 17.484 1 38.88 24 GLN B O 1
ATOM 2377 N N . ASN B 1 25 ? -28.781 -35.062 16.156 1 38.28 25 ASN B N 1
ATOM 2378 C CA . ASN B 1 25 ? -27.891 -34.812 15.039 1 38.28 25 ASN B CA 1
ATOM 2379 C C . ASN B 1 25 ? -26.891 -33.688 15.367 1 38.28 25 ASN B C 1
ATOM 2381 O O . ASN B 1 25 ? -27.281 -32.531 15.523 1 38.28 25 ASN B O 1
ATOM 2385 N N . LYS B 1 26 ? -25.922 -34.031 16.156 1 36.56 26 LYS B N 1
ATOM 2386 C CA . LYS B 1 26 ? -24.797 -33.094 16.125 1 36.56 26 LYS B CA 1
ATOM 2387 C C . LYS B 1 26 ? -24.516 -32.625 14.688 1 36.56 26 LYS B C 1
ATOM 2389 O O . LYS B 1 26 ? -23.875 -33.344 13.922 1 36.56 26 LYS B O 1
ATOM 2394 N N . GLU B 1 27 ? -25.484 -32 14.078 1 37.12 27 GLU B N 1
ATOM 2395 C CA . GLU B 1 27 ? -24.938 -31.25 12.953 1 37.12 27 GLU B CA 1
ATOM 2396 C C . GLU B 1 27 ? -23.547 -30.703 13.281 1 37.12 27 GLU B C 1
ATOM 2398 O O . GLU B 1 27 ? -23.375 -29.953 14.242 1 37.12 27 GLU B O 1
ATOM 2403 N N . THR B 1 28 ? -22.594 -31.5 13.219 1 36.16 28 THR B N 1
ATOM 2404 C CA . THR B 1 28 ? -21.266 -30.922 13.172 1 36.16 28 THR B CA 1
ATOM 2405 C C . THR B 1 28 ? -21.281 -29.578 12.445 1 36.16 28 THR B C 1
ATOM 2407 O O . THR B 1 28 ? -21.547 -29.516 11.25 1 36.16 28 THR B O 1
ATOM 2410 N N . LEU B 1 29 ? -21.859 -28.594 13.008 1 35.84 29 LEU B N 1
ATOM 2411 C CA . LEU B 1 29 ? -21.625 -27.281 12.43 1 35.84 29 LEU B CA 1
ATOM 2412 C C . LEU B 1 29 ? -20.25 -27.203 11.773 1 35.84 29 LEU B C 1
ATOM 2414 O O . LEU B 1 29 ? -19.234 -27.203 12.469 1 35.84 29 LEU B O 1
ATOM 2418 N N . LYS B 1 30 ? -20.062 -27.906 10.727 1 39.56 30 LYS B N 1
ATOM 2419 C CA . LYS B 1 30 ? -18.875 -27.609 9.945 1 39.56 30 LYS B CA 1
ATOM 2420 C C . LYS B 1 30 ? -18.453 -26.156 10.117 1 39.56 30 LYS B C 1
ATOM 2422 O O . LYS B 1 30 ? -19.188 -25.234 9.742 1 39.56 30 LYS B O 1
ATOM 2427 N N . LYS B 1 31 ? -17.844 -25.781 11.047 1 44.31 31 LYS B N 1
ATOM 2428 C CA . LYS B 1 31 ? -17.328 -24.438 11.352 1 44.31 31 LYS B CA 1
ATOM 2429 C C . LYS B 1 31 ? -16.719 -23.797 10.109 1 44.31 31 LYS B C 1
ATOM 2431 O O . LYS B 1 31 ? -15.719 -24.281 9.57 1 44.31 31 LYS B O 1
ATOM 2436 N N . ARG B 1 32 ? -17.469 -23.219 9.195 1 49.84 32 ARG B N 1
ATOM 2437 C CA . ARG B 1 32 ? -17.031 -22.438 8.039 1 49.84 32 ARG B CA 1
ATOM 2438 C C . ARG B 1 32 ? -15.867 -21.516 8.414 1 49.84 32 ARG B C 1
ATOM 2440 O O . ARG B 1 32 ? -15.844 -20.953 9.508 1 49.84 32 ARG B O 1
ATOM 2447 N N . ASP B 1 33 ? -14.617 -21.781 7.711 1 57.47 33 ASP B N 1
ATOM 2448 C CA . ASP B 1 33 ? -13.477 -20.875 7.883 1 57.47 33 ASP B CA 1
ATOM 2449 C C . ASP B 1 33 ? -13.938 -19.422 7.98 1 57.47 33 ASP B C 1
ATOM 2451 O O . ASP B 1 33 ? -14.773 -18.969 7.188 1 57.47 33 ASP B O 1
ATOM 2455 N N . GLU B 1 34 ? -13.555 -18.844 9.078 1 69.81 34 GLU B N 1
ATOM 2456 C CA . GLU B 1 34 ? -13.906 -17.438 9.211 1 69.81 34 GLU B CA 1
ATOM 2457 C C . GLU B 1 34 ? -13.383 -16.609 8.031 1 69.81 34 GLU B C 1
ATOM 2459 O O . GLU B 1 34 ? -12.242 -16.812 7.598 1 69.81 34 GLU B O 1
ATOM 2464 N N . HIS B 1 35 ? -14.219 -15.945 7.508 1 88 35 HIS B N 1
ATOM 2465 C CA . HIS B 1 35 ? -13.906 -15.117 6.348 1 88 35 HIS B CA 1
ATOM 2466 C C . HIS B 1 35 ? -12.883 -14.039 6.703 1 88 35 HIS B C 1
ATOM 2468 O O . HIS B 1 35 ? -13.094 -13.266 7.637 1 88 35 HIS B O 1
ATOM 2474 N N . TRP B 1 36 ? -11.695 -14.141 6.195 1 93.94 36 TRP B N 1
ATOM 2475 C CA . TRP B 1 36 ? -10.648 -13.133 6.367 1 93.94 36 TRP B CA 1
ATOM 2476 C C . TRP B 1 36 ? -10.758 -12.055 5.293 1 93.94 36 TRP B C 1
ATOM 2478 O O . TRP B 1 36 ? -11.312 -12.289 4.219 1 93.94 36 TRP B O 1
ATOM 2488 N N . THR B 1 37 ? -10.367 -10.812 5.605 1 92.88 37 THR B N 1
ATOM 2489 C CA . THR B 1 37 ? -10.312 -9.672 4.691 1 92.88 37 THR B CA 1
ATOM 2490 C C . THR B 1 37 ? -8.969 -8.953 4.816 1 92.88 37 THR B C 1
ATOM 2492 O O . THR B 1 37 ? -8.07 -9.422 5.512 1 92.88 37 THR B O 1
ATOM 2495 N N . TYR B 1 38 ? -8.828 -7.902 4.055 1 93.38 38 TYR B N 1
ATOM 2496 C CA . TYR B 1 38 ? -7.691 -7.004 4.211 1 93.38 38 TYR B CA 1
ATOM 2497 C C . TYR B 1 38 ? -8.102 -5.727 4.934 1 93.38 38 TYR B C 1
ATOM 2499 O O . TYR B 1 38 ? -7.328 -4.762 4.988 1 93.38 38 TYR B O 1
ATOM 2507 N N . GLY B 1 39 ? -9.312 -5.684 5.469 1 84.81 39 GLY B N 1
ATOM 2508 C CA . GLY B 1 39 ? -9.914 -4.434 5.898 1 84.81 39 GLY B CA 1
ATOM 2509 C C . GLY B 1 39 ? -9.883 -4.246 7.406 1 84.81 39 GLY B C 1
ATOM 2510 O O . GLY B 1 39 ? -9.016 -4.793 8.086 1 84.81 39 GLY B O 1
ATOM 2511 N N . GLN B 1 40 ? -10.883 -3.201 7.742 1 76.19 40 GLN B N 1
ATOM 2512 C CA . GLN B 1 40 ? -10.969 -2.66 9.094 1 76.19 40 GLN B CA 1
ATOM 2513 C C . GLN B 1 40 ? -12.055 -3.369 9.898 1 76.19 40 GLN B C 1
ATOM 2515 O O . GLN B 1 40 ? -13.25 -3.141 9.68 1 76.19 40 GLN B O 1
ATOM 2520 N N . ASN B 1 41 ? -11.945 -4.598 10.367 1 73.94 41 ASN B N 1
ATOM 2521 C CA . ASN B 1 41 ? -13.008 -5.25 11.133 1 73.94 41 ASN B CA 1
ATOM 2522 C C . ASN B 1 41 ? -12.477 -6.453 11.906 1 73.94 41 ASN B C 1
ATOM 2524 O O . ASN B 1 41 ? -13.141 -7.484 11.992 1 73.94 41 ASN B O 1
ATOM 2528 N N . ARG B 1 42 ? -11.391 -6.164 12.258 1 85.25 42 ARG B N 1
ATOM 2529 C CA . ARG B 1 42 ? -10.727 -7.211 13.031 1 85.25 42 ARG B CA 1
ATOM 2530 C C . ARG B 1 42 ? -10.617 -8.5 12.234 1 85.25 42 ARG B C 1
ATOM 2532 O O . ARG B 1 42 ? -10.648 -9.594 12.797 1 85.25 42 ARG B O 1
ATOM 2539 N N . ARG B 1 43 ? -10.703 -8.367 10.945 1 91.06 43 ARG B N 1
ATOM 2540 C CA . ARG B 1 43 ? -10.547 -9.523 10.062 1 91.06 43 ARG B CA 1
ATOM 2541 C C . ARG B 1 43 ? -9.391 -9.312 9.086 1 91.06 43 ARG B C 1
ATOM 2543 O O . ARG B 1 43 ? -9.234 -10.086 8.141 1 91.06 43 ARG B O 1
ATOM 2550 N N . GLY B 1 44 ? -8.68 -8.242 9.367 1 92.75 44 GLY B N 1
ATOM 2551 C CA . GLY B 1 44 ? -7.527 -7.945 8.531 1 92.75 44 GLY B CA 1
ATOM 2552 C C . GLY B 1 44 ? -6.285 -8.727 8.922 1 92.75 44 GLY B C 1
ATOM 2553 O O . GLY B 1 44 ? -6.312 -9.508 9.875 1 92.75 44 GLY B O 1
ATOM 2554 N N . PRO B 1 45 ? -5.211 -8.539 8.188 1 95.19 45 PRO B N 1
ATOM 2555 C CA . PRO B 1 45 ? -4.004 -9.359 8.336 1 95.19 45 PRO B CA 1
ATOM 2556 C C . PRO B 1 45 ? -3.461 -9.352 9.766 1 95.19 45 PRO B C 1
ATOM 2558 O O . PRO B 1 45 ? -2.867 -10.336 10.203 1 95.19 45 PRO B O 1
ATOM 2561 N N . GLN B 1 46 ? -3.652 -8.289 10.469 1 91 46 GLN B N 1
ATOM 2562 C CA . GLN B 1 46 ? -3.146 -8.203 11.836 1 91 46 GLN B CA 1
ATOM 2563 C C . GLN B 1 46 ? -3.85 -9.203 12.75 1 91 46 GLN B C 1
ATOM 2565 O O . GLN B 1 46 ? -3.342 -9.531 13.82 1 91 46 GLN B O 1
ATOM 2570 N N . HIS B 1 47 ? -4.949 -9.656 12.281 1 93.62 47 HIS B N 1
ATOM 2571 C CA . HIS B 1 47 ? -5.781 -10.492 13.141 1 93.62 47 HIS B CA 1
ATOM 2572 C C . HIS B 1 47 ? -5.867 -11.914 12.602 1 93.62 47 HIS B C 1
ATOM 2574 O O . HIS B 1 47 ? -6.473 -12.789 13.227 1 93.62 47 HIS B O 1
ATOM 2580 N N . TRP B 1 48 ? -5.328 -12.211 11.477 1 96.88 48 TRP B N 1
ATOM 2581 C CA . TRP B 1 48 ? -5.52 -13.484 10.805 1 96.88 48 TRP B CA 1
ATOM 2582 C C . TRP B 1 48 ? -5.102 -14.648 11.703 1 96.88 48 TRP B C 1
ATOM 2584 O O . TRP B 1 48 ? -5.766 -15.688 11.742 1 96.88 48 TRP B O 1
ATOM 2594 N N . GLY B 1 49 ? -4.074 -14.461 12.453 1 96.31 49 GLY B N 1
ATOM 2595 C CA . GLY B 1 49 ? -3.549 -15.539 13.281 1 96.31 49 GLY B CA 1
ATOM 2596 C C . GLY B 1 49 ? -4.512 -15.984 14.359 1 96.31 49 GLY B C 1
ATOM 2597 O O . GLY B 1 49 ? -4.402 -17.109 14.875 1 96.31 49 GLY B O 1
ATOM 2598 N N . THR B 1 50 ? -5.457 -15.125 14.648 1 95.06 50 THR B N 1
ATOM 2599 C CA . THR B 1 50 ? -6.375 -15.445 15.734 1 95.06 50 THR B CA 1
ATOM 2600 C C . THR B 1 50 ? -7.809 -15.539 15.219 1 95.06 50 THR B C 1
ATOM 2602 O O . THR B 1 50 ? -8.75 -15.703 16 1 95.06 50 THR B O 1
ATOM 2605 N N . LEU B 1 51 ? -7.969 -15.391 13.977 1 94.5 51 LEU B N 1
ATOM 2606 C CA . LEU B 1 51 ? -9.305 -15.367 13.391 1 94.5 51 LEU B CA 1
ATOM 2607 C C . LEU B 1 51 ? -9.914 -16.766 13.359 1 94.5 51 LEU B C 1
ATOM 2609 O O . LEU B 1 51 ? -11.117 -16.922 13.562 1 94.5 51 LEU B O 1
ATOM 2613 N N . ASP B 1 52 ? -9.156 -17.719 13.031 1 94.75 52 ASP B N 1
ATOM 2614 C CA . ASP B 1 52 ? -9.484 -19.141 12.898 1 94.75 52 ASP B CA 1
ATOM 2615 C C . ASP B 1 52 ? -8.312 -20.016 13.328 1 94.75 52 ASP B C 1
ATOM 2617 O O . ASP B 1 52 ? -7.156 -19.719 13.023 1 94.75 52 ASP B O 1
ATOM 2621 N N . PRO B 1 53 ? -8.641 -21.047 14.078 1 94.56 53 PRO B N 1
ATOM 2622 C CA . PRO B 1 53 ? -7.547 -21.922 14.484 1 94.56 53 PRO B CA 1
ATOM 2623 C C . PRO B 1 53 ? -6.715 -22.422 13.305 1 94.56 53 PRO B C 1
ATOM 2625 O O . PRO B 1 53 ? -5.508 -22.625 13.438 1 94.56 53 PRO B O 1
ATOM 2628 N N . LYS B 1 54 ? -7.324 -22.578 12.18 1 95.88 54 LYS B N 1
ATOM 2629 C CA . LYS B 1 54 ? -6.629 -23.047 10.984 1 95.88 54 LYS B CA 1
ATOM 2630 C C . LYS B 1 54 ? -5.637 -22 10.484 1 95.88 54 LYS B C 1
ATOM 2632 O O . LYS B 1 54 ? -4.773 -22.297 9.656 1 95.88 54 LYS B O 1
ATOM 2637 N N . TYR B 1 55 ? -5.754 -20.734 10.93 1 96.94 55 TYR B N 1
ATOM 2638 C CA . TYR B 1 55 ? -4.93 -19.625 10.453 1 96.94 55 TYR B CA 1
ATOM 2639 C C . TYR B 1 55 ? -3.82 -19.312 11.445 1 96.94 55 TYR B C 1
ATOM 2641 O O . TYR B 1 55 ? -3.189 -18.25 11.359 1 96.94 55 TYR B O 1
ATOM 2649 N N . GLY B 1 56 ? -3.566 -20.141 12.422 1 96.81 56 GLY B N 1
ATOM 2650 C CA . GLY B 1 56 ? -2.617 -19.859 13.484 1 96.81 56 GLY B CA 1
ATOM 2651 C C . GLY B 1 56 ? -1.234 -19.5 12.977 1 96.81 56 GLY B C 1
ATOM 2652 O O . GLY B 1 56 ? -0.543 -18.672 13.562 1 96.81 56 GLY B O 1
ATOM 2653 N N . THR B 1 57 ? -0.841 -20.109 11.867 1 97.38 57 THR B N 1
ATOM 2654 C CA . THR B 1 57 ? 0.485 -19.906 11.297 1 97.38 57 THR B CA 1
ATOM 2655 C C . THR B 1 57 ? 0.657 -18.469 10.828 1 97.38 57 THR B C 1
ATOM 2657 O O . THR B 1 57 ? 1.778 -17.953 10.766 1 97.38 57 THR B O 1
ATOM 2660 N N . CYS B 1 58 ? -0.409 -17.781 10.586 1 97.12 58 CYS B N 1
ATOM 2661 C CA . CYS B 1 58 ? -0.329 -16.375 10.18 1 97.12 58 CYS B CA 1
ATOM 2662 C C . CYS B 1 58 ? 0.25 -15.523 11.305 1 97.12 58 CYS B C 1
ATOM 2664 O O . CYS B 1 58 ? 0.781 -14.438 11.047 1 97.12 58 CYS B O 1
ATOM 2666 N N . GLY B 1 59 ? 0.105 -16 12.5 1 94.38 59 GLY B N 1
ATOM 2667 C CA . GLY B 1 59 ? 0.594 -15.234 13.641 1 94.38 59 GLY B CA 1
ATOM 2668 C C . GLY B 1 59 ? 1.836 -15.836 14.273 1 94.38 59 GLY B C 1
ATOM 2669 O O . GLY B 1 59 ? 2.666 -15.117 14.828 1 94.38 59 GLY B O 1
ATOM 2670 N N . LYS B 1 60 ? 2.035 -17.078 14.109 1 94.75 60 LYS B N 1
ATOM 2671 C CA . LYS B 1 60 ? 3.076 -17.766 14.875 1 94.75 60 LYS B CA 1
ATOM 2672 C C . LYS B 1 60 ? 4.168 -18.297 13.953 1 94.75 60 LYS B C 1
ATOM 2674 O O . LYS B 1 60 ? 5.199 -18.781 14.422 1 94.75 60 LYS B O 1
ATOM 2679 N N . GLY B 1 61 ? 3.9 -18.234 12.688 1 94.62 61 GLY B N 1
ATOM 2680 C CA . GLY B 1 61 ? 4.898 -18.734 11.75 1 94.62 61 GLY B CA 1
ATOM 2681 C C . GLY B 1 61 ? 6.227 -18.016 11.859 1 94.62 61 GLY B C 1
ATOM 2682 O O . GLY B 1 61 ? 6.285 -16.859 12.297 1 94.62 61 GLY B O 1
ATOM 2683 N N . GLN B 1 62 ? 7.309 -18.688 11.359 1 90.81 62 GLN B N 1
ATOM 2684 C CA . GLN B 1 62 ? 8.656 -18.125 11.508 1 90.81 62 GLN B CA 1
ATOM 2685 C C . GLN B 1 62 ? 9.266 -17.797 10.148 1 90.81 62 GLN B C 1
ATOM 2687 O O . GLN B 1 62 ? 10.289 -17.109 10.07 1 90.81 62 GLN B O 1
ATOM 2692 N N . LYS B 1 63 ? 8.719 -18.297 9.164 1 93.06 63 LYS B N 1
ATOM 2693 C CA . LYS B 1 63 ? 9.18 -18.031 7.805 1 93.06 63 LYS B CA 1
ATOM 2694 C C . LYS B 1 63 ? 8.055 -17.484 6.938 1 93.06 63 LYS B C 1
ATOM 2696 O O . LYS B 1 63 ? 7.801 -18 5.844 1 93.06 63 LYS B O 1
ATOM 2701 N N . GLN B 1 64 ? 7.488 -16.453 7.473 1 94.44 64 GLN B N 1
ATOM 2702 C CA . GLN B 1 64 ? 6.293 -15.914 6.836 1 94.44 64 GLN B CA 1
ATOM 2703 C C . GLN B 1 64 ? 6.656 -14.984 5.684 1 94.44 64 GLN B C 1
ATOM 2705 O O . GLN B 1 64 ? 7.762 -14.438 5.645 1 94.44 64 GLN B O 1
ATOM 2710 N N . SER B 1 65 ? 5.777 -14.938 4.773 1 95.81 65 SER B N 1
ATOM 2711 C CA . SER B 1 65 ? 5.789 -14.008 3.648 1 95.81 65 SER B CA 1
ATOM 2712 C C . SER B 1 65 ? 4.598 -13.055 3.701 1 95.81 65 SER B C 1
ATOM 2714 O O . SER B 1 65 ? 3.58 -13.359 4.328 1 95.81 65 SER B O 1
ATOM 2716 N N . PRO B 1 66 ? 4.691 -11.914 2.994 1 96.44 66 PRO B N 1
ATOM 2717 C CA . PRO B 1 66 ? 5.789 -11.398 2.178 1 96.44 66 PRO B CA 1
ATOM 2718 C C . PRO B 1 66 ? 6.902 -10.766 3.014 1 96.44 66 PRO B C 1
ATOM 2720 O O . PRO B 1 66 ? 6.703 -10.469 4.195 1 96.44 66 PRO B O 1
ATOM 2723 N N . ILE B 1 67 ? 8.047 -10.594 2.414 1 94.44 67 ILE B N 1
ATOM 2724 C CA . ILE B 1 67 ? 9.156 -9.953 3.111 1 94.44 67 ILE B CA 1
ATOM 2725 C C . ILE B 1 67 ? 9.703 -8.805 2.27 1 94.44 67 ILE B C 1
ATOM 2727 O O . ILE B 1 67 ? 9.312 -8.633 1.111 1 94.44 67 ILE B O 1
ATOM 2731 N N . ASP B 1 68 ? 10.469 -7.938 2.869 1 93.25 68 ASP B N 1
ATOM 2732 C CA . ASP B 1 68 ? 11.367 -7.047 2.139 1 93.25 68 ASP B CA 1
ATOM 2733 C C . ASP B 1 68 ? 12.602 -7.797 1.652 1 93.25 68 ASP B C 1
ATOM 2735 O O . ASP B 1 68 ? 13.453 -8.188 2.455 1 93.25 68 ASP B O 1
ATOM 2739 N N . ILE B 1 69 ? 12.742 -7.891 0.392 1 89.44 69 ILE B N 1
ATOM 2740 C CA . ILE B 1 69 ? 13.711 -8.797 -0.228 1 89.44 69 ILE B CA 1
ATOM 2741 C C . ILE B 1 69 ? 15.125 -8.336 0.099 1 89.44 69 ILE B C 1
ATOM 2743 O O . ILE B 1 69 ? 16.016 -9.156 0.345 1 89.44 69 ILE B O 1
ATOM 2747 N N . ALA B 1 70 ? 15.461 -7.098 -0.043 1 71.38 70 ALA B N 1
ATOM 2748 C CA . ALA B 1 70 ? 16.812 -6.598 0.143 1 71.38 70 ALA B CA 1
ATOM 2749 C C . ALA B 1 70 ? 17.234 -6.645 1.612 1 71.38 70 ALA B C 1
ATOM 2751 O O . ALA B 1 70 ? 18.406 -6.816 1.932 1 71.38 70 ALA B O 1
ATOM 2752 N N . VAL B 1 71 ? 16.188 -6.539 2.475 1 60.47 71 VAL B N 1
ATOM 2753 C CA . VAL B 1 71 ? 16.5 -6.551 3.9 1 60.47 71 VAL B CA 1
ATOM 2754 C C . VAL B 1 71 ? 16.438 -7.984 4.43 1 60.47 71 VAL B C 1
ATOM 2756 O O . VAL B 1 71 ? 17.047 -8.305 5.453 1 60.47 71 VAL B O 1
ATOM 2759 N N . GLY B 1 72 ? 15.617 -8.844 3.85 1 59.56 72 GLY B N 1
ATOM 2760 C CA . GLY B 1 72 ? 15.289 -10.188 4.297 1 59.56 72 GLY B CA 1
ATOM 2761 C C . GLY B 1 72 ? 16.484 -11.117 4.332 1 59.56 72 GLY B C 1
ATOM 2762 O O . GLY B 1 72 ? 16.328 -12.336 4.48 1 59.56 72 GLY B O 1
ATOM 2763 N N . ALA B 1 73 ? 17.562 -10.391 4.387 1 57.78 73 ALA B N 1
ATOM 2764 C CA . ALA B 1 73 ? 18.75 -11.211 4.516 1 57.78 73 ALA B CA 1
ATOM 2765 C C . ALA B 1 73 ? 18.812 -11.891 5.883 1 57.78 73 ALA B C 1
ATOM 2767 O O . ALA B 1 73 ? 18.094 -11.492 6.809 1 57.78 73 ALA B O 1
ATOM 2768 N N . PRO B 1 74 ? 19.641 -13.023 5.945 1 66.44 74 PRO B N 1
ATOM 2769 C CA . PRO B 1 74 ? 20.469 -13.758 4.996 1 66.44 74 PRO B CA 1
ATOM 2770 C C . PRO B 1 74 ? 19.703 -14.844 4.246 1 66.44 74 PRO B C 1
ATOM 2772 O O . PRO B 1 74 ? 20.266 -15.531 3.398 1 66.44 74 PRO B O 1
ATOM 2775 N N . ASP B 1 75 ? 18.344 -14.797 4.305 1 78.88 75 ASP B N 1
ATOM 2776 C CA . ASP B 1 75 ? 17.688 -15.992 3.779 1 78.88 75 ASP B CA 1
ATOM 2777 C C . ASP B 1 75 ? 17.344 -15.828 2.301 1 78.88 75 ASP B C 1
ATOM 2779 O O . ASP B 1 75 ? 16.875 -16.766 1.658 1 78.88 75 ASP B O 1
ATOM 2783 N N . VAL B 1 76 ? 17.734 -14.719 1.76 1 90.94 76 VAL B N 1
ATOM 2784 C CA . VAL B 1 76 ? 17.359 -14.461 0.369 1 90.94 76 VAL B CA 1
ATOM 2785 C C . VAL B 1 76 ? 18.609 -14.578 -0.517 1 90.94 76 VAL B C 1
ATOM 2787 O O . VAL B 1 76 ? 19.641 -13.984 -0.216 1 90.94 76 VAL B O 1
ATOM 2790 N N . LYS B 1 77 ? 18.516 -15.344 -1.554 1 92.5 77 LYS B N 1
ATOM 2791 C CA . LYS B 1 77 ? 19.625 -15.523 -2.5 1 92.5 77 LYS B CA 1
ATOM 2792 C C . LYS B 1 77 ? 19.266 -14.93 -3.863 1 92.5 77 LYS B C 1
ATOM 2794 O O . LYS B 1 77 ? 18.203 -15.195 -4.406 1 92.5 77 LYS B O 1
ATOM 2799 N N . LEU B 1 78 ? 20.141 -14.125 -4.352 1 94 78 LEU B N 1
ATOM 2800 C CA . LEU B 1 78 ? 20 -13.68 -5.734 1 94 78 LEU B CA 1
ATOM 2801 C C . LEU B 1 78 ? 20.453 -14.766 -6.703 1 94 78 LEU B C 1
ATOM 2803 O O . LEU B 1 78 ? 21.609 -15.195 -6.66 1 94 78 LEU B O 1
ATOM 2807 N N . GLN B 1 79 ? 19.578 -15.227 -7.52 1 95.69 79 GLN B N 1
ATOM 2808 C CA . GLN B 1 79 ? 19.859 -16.266 -8.508 1 95.69 79 GLN B CA 1
ATOM 2809 C C . GLN B 1 79 ? 19.969 -15.68 -9.906 1 95.69 79 GLN B C 1
ATOM 2811 O O . GLN B 1 79 ? 18.969 -15.211 -10.469 1 95.69 79 GLN B O 1
ATOM 2816 N N . ASN B 1 80 ? 21.141 -15.797 -10.477 1 96.81 80 ASN B N 1
ATOM 2817 C CA . ASN B 1 80 ? 21.391 -15.234 -11.797 1 96.81 80 ASN B CA 1
ATOM 2818 C C . ASN B 1 80 ? 21.281 -16.281 -12.891 1 96.81 80 ASN B C 1
ATOM 2820 O O . ASN B 1 80 ? 21.25 -15.961 -14.078 1 96.81 80 ASN B O 1
ATOM 2824 N N . ALA B 1 81 ? 21.156 -17.531 -12.492 1 97.12 81 ALA B N 1
ATOM 2825 C CA . ALA B 1 81 ? 21.031 -18.609 -13.469 1 97.12 81 ALA B CA 1
ATOM 2826 C C . ALA B 1 81 ? 19.562 -18.844 -13.828 1 97.12 81 ALA B C 1
ATOM 2828 O O . ALA B 1 81 ? 18.672 -18.656 -13 1 97.12 81 ALA B O 1
ATOM 2829 N N . ALA B 1 82 ? 19.406 -19.312 -15 1 97.5 82 ALA B N 1
ATOM 2830 C CA . ALA B 1 82 ? 18.062 -19.672 -15.445 1 97.5 82 ALA B CA 1
ATOM 2831 C C . ALA B 1 82 ? 17.547 -20.891 -14.688 1 97.5 82 ALA B C 1
ATOM 2833 O O . ALA B 1 82 ? 18.328 -21.625 -14.078 1 97.5 82 ALA B O 1
ATOM 2834 N N . PHE B 1 83 ? 16.203 -21.016 -14.703 1 97.56 83 PHE B N 1
ATOM 2835 C CA . PHE B 1 83 ? 15.664 -22.297 -14.234 1 97.56 83 PHE B CA 1
ATOM 2836 C C . PHE B 1 83 ? 16.234 -23.453 -15.039 1 97.56 83 PHE B C 1
ATOM 2838 O O . PHE B 1 83 ? 16.438 -23.344 -16.25 1 97.56 83 PHE B O 1
ATOM 2845 N N . ALA B 1 84 ? 16.438 -24.609 -14.305 1 95.31 84 ALA B N 1
ATOM 2846 C CA . ALA B 1 84 ? 16.922 -25.781 -15.016 1 95.31 84 ALA B CA 1
ATOM 2847 C C . ALA B 1 84 ? 15.992 -26.172 -16.156 1 95.31 84 ALA B C 1
ATOM 2849 O O . ALA B 1 84 ? 16.453 -26.594 -17.219 1 95.31 84 ALA B O 1
ATOM 2850 N N . LYS B 1 85 ? 14.766 -26.062 -15.93 1 95.75 85 LYS B N 1
ATOM 2851 C CA . LYS B 1 85 ? 13.727 -26.203 -16.938 1 95.75 85 LYS B CA 1
ATOM 2852 C C . LYS B 1 85 ? 12.617 -25.172 -16.734 1 95.75 85 LYS B C 1
ATOM 2854 O O . LYS B 1 85 ? 12.18 -24.938 -15.594 1 95.75 85 LYS B O 1
ATOM 2859 N N . LEU B 1 86 ? 12.203 -24.547 -17.766 1 96.94 86 LEU B N 1
ATOM 2860 C CA . LEU B 1 86 ? 11.102 -23.594 -17.781 1 96.94 86 LEU B CA 1
ATOM 2861 C C . LEU B 1 86 ? 10.242 -23.766 -19.016 1 96.94 86 LEU B C 1
ATOM 2863 O O . LEU B 1 86 ? 10.695 -23.5 -20.141 1 96.94 86 LEU B O 1
ATOM 2867 N N . ASN B 1 87 ? 9.086 -24.281 -18.797 1 94.75 87 ASN B N 1
ATOM 2868 C CA . ASN B 1 87 ? 8.133 -24.484 -19.891 1 94.75 87 ASN B CA 1
ATOM 2869 C C . ASN B 1 87 ? 6.906 -23.594 -19.734 1 94.75 87 ASN B C 1
ATOM 2871 O O . ASN B 1 87 ? 6.164 -23.719 -18.75 1 94.75 87 ASN B O 1
ATOM 2875 N N . TYR B 1 88 ? 6.762 -22.703 -20.656 1 95.19 88 TYR B N 1
ATOM 2876 C CA . TYR B 1 88 ? 5.594 -21.828 -20.703 1 95.19 88 TYR B CA 1
ATOM 2877 C C . TYR B 1 88 ? 5.047 -21.734 -22.125 1 95.19 88 TYR B C 1
ATOM 2879 O O . TYR B 1 88 ? 5.766 -21.328 -23.047 1 95.19 88 TYR B O 1
ATOM 2887 N N . GLN B 1 89 ? 3.885 -22.094 -22.25 1 92.31 89 GLN B N 1
ATOM 2888 C CA . GLN B 1 89 ? 3.131 -21.969 -23.5 1 92.31 89 GLN B CA 1
ATOM 2889 C C . GLN B 1 89 ? 1.825 -21.219 -23.281 1 92.31 89 GLN B C 1
ATOM 2891 O O . GLN B 1 89 ? 1.358 -21.094 -22.141 1 92.31 89 GLN B O 1
ATOM 2896 N N . PRO B 1 90 ? 1.293 -20.719 -24.328 1 93.62 90 PRO B N 1
ATOM 2897 C CA . PRO B 1 90 ? 0.012 -20.031 -24.141 1 93.62 90 PRO B CA 1
ATOM 2898 C C . PRO B 1 90 ? -1.07 -20.938 -23.562 1 93.62 90 PRO B C 1
ATOM 2900 O O . PRO B 1 90 ? -1.13 -22.125 -23.906 1 93.62 90 PRO B O 1
ATOM 2903 N N . LEU B 1 91 ? -1.847 -20.344 -22.688 1 91.94 91 LEU B N 1
ATOM 2904 C CA . LEU B 1 91 ? -3.016 -21.047 -22.172 1 91.94 91 LEU B CA 1
ATOM 2905 C C . LEU B 1 91 ? -4.266 -20.688 -22.969 1 91.94 91 LEU B C 1
ATOM 2907 O O . LEU B 1 91 ? -4.414 -19.547 -23.422 1 91.94 91 LEU B O 1
ATOM 2911 N N . GLN B 1 92 ? -5.059 -21.703 -23.031 1 90.12 92 GLN B N 1
ATOM 2912 C CA . GLN B 1 92 ? -6.328 -21.484 -23.719 1 90.12 92 GLN B CA 1
ATOM 2913 C C . GLN B 1 92 ? -7.5 -21.562 -22.734 1 90.12 92 GLN B C 1
ATOM 2915 O O . GLN B 1 92 ? -7.449 -22.297 -21.75 1 90.12 92 GLN B O 1
ATOM 2920 N N . ASN B 1 93 ? -8.477 -20.781 -23.016 1 90.88 93 ASN B N 1
ATOM 2921 C CA . ASN B 1 93 ? -9.734 -20.812 -22.281 1 90.88 93 ASN B CA 1
ATOM 2922 C C . ASN B 1 93 ? -9.516 -20.703 -20.781 1 90.88 93 ASN B C 1
ATOM 2924 O O . ASN B 1 93 ? -9.969 -21.547 -20.016 1 90.88 93 ASN B O 1
ATOM 2928 N N . VAL B 1 94 ? -8.922 -19.656 -20.422 1 94.06 94 VAL B N 1
ATOM 2929 C CA . VAL B 1 94 ? -8.602 -19.391 -19.016 1 94.06 94 VAL B CA 1
ATOM 2930 C C . VAL B 1 94 ? -9.734 -18.594 -18.375 1 94.06 94 VAL B C 1
ATOM 2932 O O . VAL B 1 94 ? -10.172 -17.578 -18.906 1 94.06 94 VAL B O 1
ATOM 2935 N N . LEU B 1 95 ? -10.203 -19.109 -17.234 1 94.38 95 LEU B N 1
ATOM 2936 C CA . LEU B 1 95 ? -11.258 -18.422 -16.5 1 94.38 95 LEU B CA 1
ATOM 2937 C C . LEU B 1 95 ? -10.656 -17.422 -15.516 1 94.38 95 LEU B C 1
ATOM 2939 O O . LEU B 1 95 ? -9.969 -17.797 -14.562 1 94.38 95 LEU B O 1
ATOM 2943 N N . CYS B 1 96 ? -10.992 -16.125 -15.773 1 96.38 96 CYS B N 1
ATOM 2944 C CA . CYS B 1 96 ? -10.5 -15.07 -14.906 1 96.38 96 CYS B CA 1
ATOM 2945 C C . CYS B 1 96 ? -11.656 -14.32 -14.25 1 96.38 96 CYS B C 1
ATOM 2947 O O . CYS B 1 96 ? -12.703 -14.117 -14.875 1 96.38 96 CYS B O 1
ATOM 2949 N N . GLY B 1 97 ? -11.477 -13.867 -13.031 1 96.12 97 GLY B N 1
ATOM 2950 C CA . GLY B 1 97 ? -12.484 -13.133 -12.289 1 96.12 97 GLY B CA 1
ATOM 2951 C C . GLY B 1 97 ? -12 -12.664 -10.93 1 96.12 97 GLY B C 1
ATOM 2952 O O . GLY B 1 97 ? -10.82 -12.797 -10.602 1 96.12 97 GLY B O 1
ATOM 2953 N N . TYR B 1 98 ? -12.906 -12.039 -10.227 1 95.19 98 TYR B N 1
ATOM 2954 C CA . TYR B 1 98 ? -12.648 -11.586 -8.859 1 95.19 98 TYR B CA 1
ATOM 2955 C C . TYR B 1 98 ? -13.039 -12.664 -7.852 1 95.19 98 TYR B C 1
ATOM 2957 O O . TYR B 1 98 ? -14.188 -13.102 -7.812 1 95.19 98 TYR B O 1
ATOM 2965 N N . SER B 1 99 ? -12.125 -13.086 -7.027 1 93.31 99 SER B N 1
ATOM 2966 C CA . SER B 1 99 ? -12.328 -14.211 -6.109 1 93.31 99 SER B CA 1
ATOM 2967 C C . SER B 1 99 ? -12.938 -13.742 -4.793 1 93.31 99 SER B C 1
ATOM 2969 O O . SER B 1 99 ? -13.195 -14.555 -3.904 1 93.31 99 SER B O 1
ATOM 2971 N N . GLY B 1 100 ? -13.156 -12.492 -4.637 1 91.81 100 GLY B N 1
ATOM 2972 C CA . GLY B 1 100 ? -13.5 -11.922 -3.344 1 91.81 100 GLY B CA 1
ATOM 2973 C C . GLY B 1 100 ? -12.32 -11.281 -2.639 1 91.81 100 GLY B C 1
ATOM 2974 O O . GLY B 1 100 ? -12.5 -10.477 -1.723 1 91.81 100 GLY B O 1
ATOM 2975 N N . HIS B 1 101 ? -11.086 -11.641 -3.125 1 93.94 101 HIS B N 1
ATOM 2976 C CA . HIS B 1 101 ? -9.867 -11.078 -2.541 1 93.94 101 HIS B CA 1
ATOM 2977 C C . HIS B 1 101 ? -8.945 -10.516 -3.619 1 93.94 101 HIS B C 1
ATOM 2979 O O . HIS B 1 101 ? -8.266 -9.516 -3.396 1 93.94 101 HIS B O 1
ATOM 2985 N N . SER B 1 102 ? -8.953 -11.242 -4.746 1 96.75 102 SER B N 1
ATOM 2986 C CA . SER B 1 102 ? -8.039 -10.852 -5.82 1 96.75 102 SER B CA 1
ATOM 2987 C C . SER B 1 102 ? -8.633 -11.18 -7.188 1 96.75 102 SER B C 1
ATOM 2989 O O . SER B 1 102 ? -9.555 -11.984 -7.293 1 96.75 102 SER B O 1
ATOM 2991 N N . VAL B 1 103 ? -8.164 -10.508 -8.172 1 97.75 103 VAL B N 1
ATOM 2992 C CA . VAL B 1 103 ? -8.312 -10.977 -9.539 1 97.75 103 VAL B CA 1
ATOM 2993 C C . VAL B 1 103 ? -7.465 -12.234 -9.75 1 97.75 103 VAL B C 1
ATOM 2995 O O . VAL B 1 103 ? -6.262 -12.227 -9.5 1 97.75 103 VAL B O 1
ATOM 2998 N N . GLU B 1 104 ? -8.125 -13.273 -10.141 1 97.38 104 GLU B N 1
ATOM 2999 C CA . GLU B 1 104 ? -7.477 -14.578 -10.258 1 97.38 104 GLU B CA 1
ATOM 3000 C C . GLU B 1 104 ? -7.871 -15.281 -11.555 1 97.38 104 GLU B C 1
ATOM 3002 O O . GLU B 1 104 ? -8.984 -15.094 -12.047 1 97.38 104 GLU B O 1
ATOM 3007 N N . CYS B 1 105 ? -6.938 -16.062 -12.078 1 96.31 105 CYS B N 1
ATOM 3008 C CA . CYS B 1 105 ? -7.168 -16.859 -13.281 1 96.31 105 CYS B CA 1
ATOM 3009 C C . CYS B 1 105 ? -6.836 -18.328 -13.023 1 96.31 105 CYS B C 1
ATOM 3011 O O . CYS B 1 105 ? -5.793 -18.641 -12.445 1 96.31 105 CYS B O 1
ATOM 3013 N N . LYS B 1 106 ? -7.742 -19.125 -13.461 1 92.62 106 LYS B N 1
ATOM 3014 C CA . LYS B 1 106 ? -7.625 -20.578 -13.352 1 92.62 106 LYS B CA 1
ATOM 3015 C C . LYS B 1 106 ? -8.047 -21.266 -14.648 1 92.62 106 LYS B C 1
ATOM 3017 O O . LYS B 1 106 ? -8.758 -20.672 -15.469 1 92.62 106 LYS B O 1
ATOM 3022 N N . TRP B 1 107 ? -7.559 -22.391 -14.82 1 89.06 107 TRP B N 1
ATOM 3023 C CA . TRP B 1 107 ? -7.902 -23.188 -15.992 1 89.06 107 TRP B CA 1
ATOM 3024 C C . TRP B 1 107 ? -7.938 -24.672 -15.641 1 89.06 107 TRP B C 1
ATOM 3026 O O . TRP B 1 107 ? -7.52 -25.078 -14.555 1 89.06 107 TRP B O 1
ATOM 3036 N N . ASN B 1 108 ? -8.734 -25.406 -16.5 1 77 108 ASN B N 1
ATOM 3037 C CA . ASN B 1 108 ? -8.82 -26.844 -16.297 1 77 108 ASN B CA 1
ATOM 3038 C C . ASN B 1 108 ? -7.461 -27.516 -16.484 1 77 108 ASN B C 1
ATOM 3040 O O . ASN B 1 108 ? -6.898 -27.469 -17.578 1 77 108 ASN B O 1
ATOM 3044 N N . THR B 1 109 ? -6.973 -27.938 -15.469 1 64.19 109 THR B N 1
ATOM 3045 C CA . THR B 1 109 ? -5.648 -28.562 -15.5 1 64.19 109 THR B CA 1
ATOM 3046 C C . THR B 1 109 ? -5.746 -30.031 -15.906 1 64.19 109 THR B C 1
ATOM 3048 O O . THR B 1 109 ? -4.727 -30.688 -16.125 1 64.19 109 THR B O 1
ATOM 3051 N N . THR B 1 110 ? -6.922 -30.656 -15.867 1 60.44 110 THR B N 1
ATOM 3052 C CA . THR B 1 110 ? -7.023 -32.062 -16.203 1 60.44 110 THR B CA 1
ATOM 3053 C C . THR B 1 110 ? -6.727 -32.312 -17.672 1 60.44 110 THR B C 1
ATOM 3055 O O . THR B 1 110 ? -6.594 -33.438 -18.125 1 60.44 110 THR B O 1
ATOM 3058 N N . GLN B 1 111 ? -6.871 -31.344 -18.422 1 52.06 111 GLN B N 1
ATOM 3059 C CA . GLN B 1 111 ? -6.57 -31.625 -19.828 1 52.06 111 GLN B CA 1
ATOM 3060 C C . GLN B 1 111 ? -5.07 -31.797 -20.047 1 52.06 111 GLN B C 1
ATOM 3062 O O . GLN B 1 111 ? -4.266 -31.078 -19.438 1 52.06 111 GLN B O 1
ATOM 3067 N N . PRO B 1 112 ? -4.68 -32.969 -20.516 1 47.81 112 PRO B N 1
ATOM 3068 C CA . PRO B 1 112 ? -3.279 -33.281 -20.812 1 47.81 112 PRO B CA 1
ATOM 3069 C C . PRO B 1 112 ? -2.488 -32.062 -21.281 1 47.81 112 PRO B C 1
ATOM 3071 O O . PRO B 1 112 ? -1.339 -32.188 -21.703 1 47.81 112 PRO B O 1
ATOM 3074 N N . ALA B 1 113 ? -3.053 -31.078 -21.719 1 48 113 ALA B N 1
ATOM 3075 C CA . ALA B 1 113 ? -2.361 -30.031 -22.469 1 48 113 ALA B CA 1
ATOM 3076 C C . ALA B 1 113 ? -1.126 -29.547 -21.719 1 48 113 ALA B C 1
ATOM 3078 O O . ALA B 1 113 ? -0.92 -29.906 -20.547 1 48 113 ALA B O 1
ATOM 3079 N N . VAL B 1 114 ? -0.532 -28.438 -22.359 1 54.88 114 VAL B N 1
ATOM 3080 C CA . VAL B 1 114 ? 0.721 -27.688 -22.328 1 54.88 114 VAL B CA 1
ATOM 3081 C C . VAL B 1 114 ? 1.012 -27.234 -20.891 1 54.88 114 VAL B C 1
ATOM 3083 O O . VAL B 1 114 ? 0.253 -26.453 -20.312 1 54.88 114 VAL B O 1
ATOM 3086 N N . GLU B 1 115 ? 1.751 -28.141 -20.156 1 75.44 115 GLU B N 1
ATOM 3087 C CA . GLU B 1 115 ? 2.057 -27.953 -18.75 1 75.44 115 GLU B CA 1
ATOM 3088 C C . GLU B 1 115 ? 3.057 -26.828 -18.531 1 75.44 115 GLU B C 1
ATOM 3090 O O . GLU B 1 115 ? 4.203 -26.906 -18.969 1 75.44 115 GLU B O 1
ATOM 3095 N N . ASN B 1 116 ? 2.621 -25.734 -18.438 1 92.69 116 ASN B N 1
ATOM 3096 C CA . ASN B 1 116 ? 3.492 -24.688 -17.922 1 92.69 116 ASN B CA 1
ATOM 3097 C C . ASN B 1 116 ? 4.102 -25.078 -16.578 1 92.69 116 ASN B C 1
ATOM 3099 O O . ASN B 1 116 ? 3.385 -25.469 -15.648 1 92.69 116 ASN B O 1
ATOM 3103 N N . SER B 1 117 ? 5.441 -25.156 -16.625 1 95.44 117 SER B N 1
ATOM 3104 C CA . SER B 1 117 ? 6.117 -25.688 -15.445 1 95.44 117 SER B CA 1
ATOM 3105 C C . SER B 1 117 ? 7.504 -25.078 -15.273 1 95.44 117 SER B C 1
ATOM 3107 O O . SER B 1 117 ? 8.016 -24.422 -16.188 1 95.44 117 SER B O 1
ATOM 3109 N N . LEU B 1 118 ? 8.008 -25.219 -14.094 1 96.88 118 LEU B N 1
ATOM 3110 C CA . LEU B 1 118 ? 9.398 -24.891 -13.797 1 96.88 118 LEU B CA 1
ATOM 3111 C C . LEU B 1 118 ? 10.023 -25.953 -12.891 1 96.88 118 LEU B C 1
ATOM 3113 O O . LEU B 1 118 ? 9.312 -26.672 -12.195 1 96.88 118 LEU B O 1
ATOM 3117 N N . LYS B 1 119 ? 11.289 -26.062 -12.969 1 96.38 119 LYS B N 1
ATOM 3118 C CA . LYS B 1 119 ? 12.016 -27.047 -12.164 1 96.38 119 LYS B CA 1
ATOM 3119 C C . LYS B 1 119 ? 12.922 -26.344 -11.148 1 96.38 119 LYS B C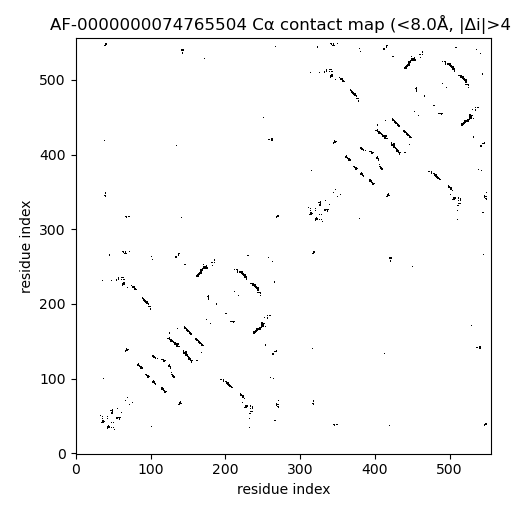 1
ATOM 3121 O O . LYS B 1 119 ? 13.695 -25.453 -11.508 1 96.38 119 LYS B O 1
ATOM 3126 N N . ILE B 1 120 ? 12.75 -26.609 -9.977 1 95.12 120 ILE B N 1
ATOM 3127 C CA . ILE B 1 120 ? 13.617 -26.203 -8.883 1 95.12 120 ILE B CA 1
ATOM 3128 C C . ILE B 1 120 ? 14.273 -27.422 -8.25 1 95.12 120 ILE B C 1
ATOM 3130 O O . ILE B 1 120 ? 13.586 -28.328 -7.762 1 95.12 120 ILE B O 1
ATOM 3134 N N . LYS B 1 121 ? 15.625 -27.344 -8.375 1 90 121 LYS B N 1
ATOM 3135 C CA . LYS B 1 121 ? 16.375 -28.531 -7.992 1 90 121 LYS B CA 1
ATOM 3136 C C . LYS B 1 121 ? 15.859 -29.781 -8.711 1 90 121 LYS B C 1
ATOM 3138 O O . LYS B 1 121 ? 15.781 -29.797 -9.945 1 90 121 LYS B O 1
ATOM 3143 N N . ASN B 1 122 ? 15.32 -30.719 -8.078 1 89.69 122 ASN B N 1
ATOM 3144 C CA . ASN B 1 122 ? 14.922 -31.953 -8.75 1 89.69 122 ASN B CA 1
ATOM 3145 C C . ASN B 1 122 ? 13.406 -32.125 -8.742 1 89.69 122 ASN B C 1
ATOM 3147 O O . ASN B 1 122 ? 12.914 -33.25 -8.938 1 89.69 122 ASN B O 1
ATOM 3151 N N . LYS B 1 123 ? 12.789 -31.016 -8.609 1 94.06 123 LYS B N 1
ATOM 3152 C CA . LYS B 1 123 ? 11.336 -31.109 -8.578 1 94.06 123 LYS B CA 1
ATOM 3153 C C . LYS B 1 123 ? 10.703 -30.234 -9.664 1 94.06 123 LYS B C 1
ATOM 3155 O O . LYS B 1 123 ? 11.148 -29.109 -9.906 1 94.06 123 LYS B O 1
ATOM 3160 N N . THR B 1 124 ? 9.758 -30.875 -10.297 1 94.5 124 THR B N 1
ATOM 3161 C CA . THR B 1 124 ? 8.984 -30.125 -11.289 1 94.5 124 THR B CA 1
ATOM 3162 C C . THR B 1 124 ? 7.715 -29.547 -10.656 1 94.5 124 THR B C 1
ATOM 3164 O O . THR B 1 124 ? 6.938 -30.281 -10.039 1 94.5 124 THR B O 1
ATOM 3167 N N . TYR B 1 125 ? 7.504 -28.266 -10.766 1 95.56 125 TYR B N 1
ATOM 3168 C CA . TYR B 1 125 ? 6.316 -27.562 -10.312 1 95.56 125 TYR B CA 1
ATOM 3169 C C . TYR B 1 125 ? 5.441 -27.141 -11.492 1 95.56 125 TYR B C 1
ATOM 3171 O O . TYR B 1 125 ? 5.91 -26.484 -12.414 1 95.56 125 TYR B O 1
ATOM 3179 N N . ASN B 1 126 ? 4.211 -27.5 -11.438 1 94 126 ASN B N 1
ATOM 3180 C CA . ASN B 1 126 ? 3.279 -27.172 -12.516 1 94 126 ASN B CA 1
ATOM 3181 C C . ASN B 1 126 ? 2.453 -25.922 -12.172 1 94 126 ASN B C 1
ATOM 3183 O O . ASN B 1 126 ? 1.978 -25.781 -11.047 1 94 126 ASN B O 1
ATOM 3187 N N . LEU B 1 127 ? 2.334 -25.047 -13.18 1 95.62 127 LEU B N 1
ATOM 3188 C CA . LEU B 1 127 ? 1.53 -23.859 -12.984 1 95.62 127 LEU B CA 1
ATOM 3189 C C . LEU B 1 127 ? 0.068 -24.203 -12.734 1 95.62 127 LEU B C 1
ATOM 3191 O O . LEU B 1 127 ? -0.531 -24.953 -13.516 1 95.62 127 LEU B O 1
ATOM 3195 N N . LYS B 1 128 ? -0.512 -23.641 -11.68 1 93.38 128 LYS B N 1
ATOM 3196 C CA . LYS B 1 128 ? -1.879 -23.984 -11.297 1 93.38 128 LYS B CA 1
ATOM 3197 C C . LYS B 1 128 ? -2.816 -22.797 -11.477 1 93.38 128 LYS B C 1
ATOM 3199 O O . LYS B 1 128 ? -3.99 -22.969 -11.812 1 93.38 128 LYS B O 1
ATOM 3204 N N . SER B 1 129 ? -2.324 -21.625 -11.188 1 95.12 129 SER B N 1
ATOM 3205 C CA . SER B 1 129 ? -3.111 -20.391 -11.234 1 95.12 129 SER B CA 1
ATOM 3206 C C . SER B 1 129 ? -2.219 -19.156 -11.148 1 95.12 129 SER B C 1
ATOM 3208 O O . SER B 1 129 ? -1.015 -19.281 -10.914 1 95.12 129 SER B O 1
ATOM 3210 N N . PHE B 1 130 ? -2.789 -18.031 -11.406 1 97.44 130 PHE B N 1
ATOM 3211 C CA . PHE B 1 130 ? -2.104 -16.781 -11.078 1 97.44 130 PHE B CA 1
ATOM 3212 C C . PHE B 1 130 ? -3.096 -15.727 -10.602 1 97.44 130 PHE B C 1
ATOM 3214 O O . PHE B 1 130 ? -4.293 -15.82 -10.883 1 97.44 130 PHE B O 1
ATOM 3221 N N . HIS B 1 131 ? -2.637 -14.828 -9.82 1 98.56 131 HIS B N 1
ATOM 3222 C CA . HIS B 1 131 ? -3.453 -13.758 -9.25 1 98.56 131 HIS B CA 1
ATOM 3223 C C . HIS B 1 131 ? -2.607 -12.531 -8.93 1 98.56 131 HIS B C 1
ATOM 3225 O O . HIS B 1 131 ? -1.385 -12.555 -9.086 1 98.56 131 HIS B O 1
ATOM 3231 N N . PHE B 1 132 ? -3.332 -11.445 -8.492 1 98.81 132 PHE B N 1
ATOM 3232 C CA . PHE B 1 132 ? -2.66 -10.164 -8.344 1 98.81 132 PHE B CA 1
ATOM 3233 C C . PHE B 1 132 ? -2.85 -9.617 -6.938 1 98.81 132 PHE B C 1
ATOM 3235 O O . PHE B 1 132 ? -3.816 -9.961 -6.254 1 98.81 132 PHE B O 1
ATOM 3242 N N . HIS B 1 133 ? -1.922 -8.789 -6.578 1 98.81 133 HIS B N 1
ATOM 3243 C CA . HIS B 1 133 ? -2.018 -7.953 -5.383 1 98.81 133 HIS B CA 1
ATOM 3244 C C . HIS B 1 133 ? -1.75 -6.488 -5.711 1 98.81 133 HIS B C 1
ATOM 3246 O O . HIS B 1 133 ? -0.855 -6.176 -6.5 1 98.81 133 HIS B O 1
ATOM 3252 N N . THR B 1 134 ? -2.52 -5.578 -5.074 1 98.62 134 THR B N 1
ATOM 3253 C CA . THR B 1 134 ? -2.324 -4.141 -5.191 1 98.62 134 THR B CA 1
ATOM 3254 C C . THR B 1 134 ? -2.393 -3.471 -3.822 1 98.62 134 THR B C 1
ATOM 3256 O O . THR B 1 134 ? -3.365 -3.648 -3.088 1 98.62 134 THR B O 1
ATOM 3259 N N . PRO B 1 135 ? -1.327 -2.736 -3.48 1 98.5 135 PRO B N 1
ATOM 3260 C CA . PRO B 1 135 ? -0.001 -2.699 -4.102 1 98.5 135 PRO B CA 1
ATOM 3261 C C . PRO B 1 135 ? 0.764 -4.012 -3.939 1 98.5 135 PRO B C 1
ATOM 3263 O O . PRO B 1 135 ? 0.199 -5.008 -3.48 1 98.5 135 PRO B O 1
ATOM 3266 N N . SER B 1 136 ? 2.02 -3.965 -4.422 1 98.75 136 SER B N 1
ATOM 3267 C CA . SER B 1 136 ? 2.852 -5.148 -4.238 1 98.75 136 SER B CA 1
ATOM 3268 C C . SER B 1 136 ? 2.979 -5.516 -2.766 1 98.75 136 SER B C 1
ATOM 3270 O O . SER B 1 136 ? 3.033 -4.637 -1.903 1 98.75 136 SER B O 1
ATOM 3272 N N . GLU B 1 137 ? 2.994 -6.805 -2.518 1 97.88 137 GLU B N 1
ATOM 3273 C CA . GLU B 1 137 ? 3.227 -7.277 -1.157 1 97.88 137 GLU B CA 1
ATOM 3274 C C . GLU B 1 137 ? 4.715 -7.258 -0.811 1 97.88 137 GLU B C 1
ATOM 3276 O O . GLU B 1 137 ? 5.105 -6.727 0.228 1 97.88 137 GLU B O 1
ATOM 3281 N N . HIS B 1 138 ? 5.492 -7.809 -1.672 1 97.25 138 HIS B N 1
ATOM 3282 C CA . HIS B 1 138 ? 6.938 -7.766 -1.457 1 97.25 138 HIS B CA 1
ATOM 3283 C C . HIS B 1 138 ? 7.48 -6.352 -1.639 1 97.25 138 HIS B C 1
ATOM 3285 O O . HIS B 1 138 ? 6.902 -5.551 -2.377 1 97.25 138 HIS B O 1
ATOM 3291 N N . ARG B 1 139 ? 8.523 -6.113 -0.943 1 95.81 139 ARG B N 1
ATOM 3292 C CA . ARG B 1 139 ? 9.273 -4.875 -1.087 1 95.81 139 ARG B CA 1
ATOM 3293 C C . ARG B 1 1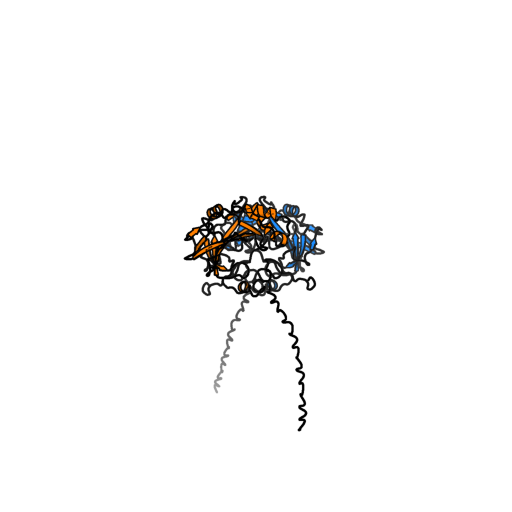39 ? 10.742 -5.156 -1.382 1 95.81 139 ARG B C 1
ATOM 3295 O O . ARG B 1 139 ? 11.227 -6.27 -1.15 1 95.81 139 ARG B O 1
ATOM 3302 N N . VAL B 1 140 ? 11.391 -4.211 -1.989 1 93.5 140 VAL B N 1
ATOM 3303 C CA . VAL B 1 140 ? 12.828 -4.234 -2.209 1 93.5 140 VAL B CA 1
ATOM 3304 C C . VAL B 1 140 ? 13.469 -2.996 -1.585 1 93.5 140 VAL B C 1
ATOM 3306 O O . VAL B 1 140 ? 13.328 -1.888 -2.109 1 93.5 140 VAL B O 1
ATOM 3309 N N . ASP B 1 141 ? 14.172 -3.172 -0.453 1 88.25 141 ASP B N 1
ATOM 3310 C CA . ASP B 1 141 ? 14.758 -2.057 0.282 1 88.25 141 ASP B CA 1
ATOM 3311 C C . ASP B 1 141 ? 13.703 -0.999 0.608 1 88.25 141 ASP B C 1
ATOM 3313 O O . ASP B 1 141 ? 13.867 0.174 0.268 1 88.25 141 ASP B O 1
ATOM 3317 N N . ASP B 1 142 ? 12.594 -1.437 1.09 1 90 142 ASP B N 1
ATOM 3318 C CA . ASP B 1 142 ? 11.453 -0.666 1.567 1 90 142 ASP B CA 1
ATOM 3319 C C . ASP B 1 142 ? 10.648 -0.092 0.401 1 90 142 ASP B C 1
ATOM 3321 O O . ASP B 1 142 ? 9.57 0.469 0.599 1 90 142 ASP B O 1
ATOM 3325 N N . HIS B 1 143 ? 11.234 -0.219 -0.803 1 93.69 143 HIS B N 1
ATOM 3326 C CA . HIS B 1 143 ? 10.492 0.235 -1.973 1 93.69 143 HIS B CA 1
ATOM 3327 C C . HIS B 1 143 ? 9.406 -0.767 -2.359 1 93.69 143 HIS B C 1
ATOM 3329 O O . HIS B 1 143 ? 9.633 -1.978 -2.332 1 93.69 143 HIS B O 1
ATOM 3335 N N . PHE B 1 144 ? 8.242 -0.236 -2.732 1 97.12 144 PHE B N 1
ATOM 3336 C CA . PHE B 1 144 ? 7.129 -1.06 -3.188 1 97.12 144 PHE B CA 1
ATOM 3337 C C . PHE B 1 144 ? 6.793 -0.758 -4.645 1 97.12 144 PHE B C 1
ATOM 3339 O O . PHE B 1 144 ? 7.332 0.186 -5.227 1 97.12 144 PHE B O 1
ATOM 3346 N N . PHE B 1 145 ? 5.992 -1.612 -5.18 1 98.25 145 PHE B N 1
ATOM 3347 C CA . PHE B 1 145 ? 5.52 -1.46 -6.551 1 98.25 145 PHE B CA 1
ATOM 3348 C C . PHE B 1 145 ? 3.996 -1.399 -6.59 1 98.25 145 PHE B C 1
ATOM 3350 O O . PHE B 1 145 ? 3.33 -1.715 -5.605 1 98.25 145 PHE B O 1
ATOM 3357 N N . GLU B 1 146 ? 3.447 -0.986 -7.699 1 98.56 146 GLU B N 1
ATOM 3358 C CA . GLU B 1 146 ? 2.021 -0.681 -7.785 1 98.56 146 GLU B CA 1
ATOM 3359 C C . GLU B 1 146 ? 1.181 -1.953 -7.746 1 98.56 146 GLU B C 1
ATOM 3361 O O . GLU B 1 146 ? 0.04 -1.937 -7.277 1 98.56 146 GLU B O 1
ATOM 3366 N N . ALA B 1 147 ? 1.769 -2.992 -8.211 1 98.88 147 ALA B N 1
ATOM 3367 C CA . ALA B 1 147 ? 1.105 -4.293 -8.156 1 98.88 147 ALA B CA 1
ATOM 3368 C C . ALA B 1 147 ? 2.123 -5.43 -8.156 1 98.88 147 ALA B C 1
ATOM 3370 O O . ALA B 1 147 ? 3.326 -5.191 -8.289 1 98.88 147 ALA B O 1
ATOM 3371 N N . GLU B 1 148 ? 1.58 -6.617 -7.898 1 98.94 148 GLU B N 1
ATOM 3372 C CA . GLU B 1 148 ? 2.391 -7.832 -7.91 1 98.94 148 GLU B CA 1
ATOM 3373 C C . GLU B 1 148 ? 1.604 -9.016 -8.461 1 98.94 148 GLU B C 1
ATOM 3375 O O . GLU B 1 148 ? 0.457 -9.242 -8.07 1 98.94 148 GLU B O 1
ATOM 3380 N N . LEU B 1 149 ? 2.197 -9.672 -9.414 1 98.94 149 LEU B N 1
ATOM 3381 C CA . LEU B 1 149 ? 1.646 -10.891 -10 1 98.94 149 LEU B CA 1
ATOM 3382 C C . LEU B 1 149 ? 2.244 -12.133 -9.344 1 98.94 149 LEU B C 1
ATOM 3384 O O . LEU B 1 149 ? 3.461 -12.227 -9.18 1 98.94 149 LEU B O 1
ATOM 3388 N N . HIS B 1 150 ? 1.387 -13.016 -8.891 1 98.94 150 HIS B N 1
ATOM 3389 C CA . HIS B 1 150 ? 1.817 -14.305 -8.375 1 98.94 150 HIS B CA 1
ATOM 3390 C C . HIS B 1 150 ? 1.44 -15.43 -9.328 1 98.94 150 HIS B C 1
ATOM 3392 O O . HIS B 1 150 ? 0.258 -15.648 -9.602 1 98.94 150 HIS B O 1
ATOM 3398 N N . LEU B 1 151 ? 2.416 -16.094 -9.859 1 98.5 151 LEU B N 1
ATOM 3399 C CA . LEU B 1 151 ? 2.23 -17.359 -10.562 1 98.5 151 LEU B CA 1
ATOM 3400 C C . LEU B 1 151 ? 2.436 -18.531 -9.625 1 98.5 151 LEU B C 1
ATOM 3402 O O . LEU B 1 151 ? 3.559 -18.797 -9.188 1 98.5 151 LEU B O 1
ATOM 3406 N N . VAL B 1 152 ? 1.402 -19.297 -9.398 1 97.62 152 VAL B N 1
ATOM 3407 C CA . VAL B 1 152 ? 1.432 -20.344 -8.375 1 97.62 152 VAL B CA 1
ATOM 3408 C C . VAL B 1 152 ? 1.642 -21.703 -9.039 1 97.62 152 VAL B C 1
ATOM 3410 O O . VAL B 1 152 ? 0.862 -22.094 -9.898 1 97.62 152 VAL B O 1
ATOM 3413 N N . HIS B 1 153 ? 2.707 -22.375 -8.617 1 96.38 153 HIS B N 1
ATOM 3414 C CA . HIS B 1 153 ? 3.033 -23.719 -9.102 1 96.38 153 HIS B CA 1
ATOM 3415 C C . HIS B 1 153 ? 2.957 -24.734 -7.977 1 96.38 153 HIS B C 1
ATOM 3417 O O . HIS B 1 153 ? 3.119 -24.406 -6.805 1 96.38 153 HIS B O 1
ATOM 3423 N N . GLN B 1 154 ? 2.777 -25.938 -8.352 1 95.44 154 GLN B N 1
ATOM 3424 C CA . GLN B 1 154 ? 2.689 -27.016 -7.367 1 95.44 154 GLN B CA 1
ATOM 3425 C C . GLN B 1 154 ? 3.223 -28.328 -7.93 1 95.44 154 GLN B C 1
ATOM 3427 O O . GLN B 1 154 ? 2.967 -28.656 -9.094 1 95.44 154 GLN B O 1
ATOM 3432 N N . THR B 1 155 ? 3.953 -29.062 -7.098 1 94.44 155 THR B N 1
ATOM 3433 C CA . THR B 1 155 ? 4.359 -30.406 -7.492 1 94.44 155 THR B CA 1
ATOM 3434 C C . THR B 1 155 ? 3.17 -31.359 -7.445 1 94.44 155 THR B C 1
ATOM 3436 O O . THR B 1 155 ? 2.141 -31.062 -6.844 1 94.44 155 THR B O 1
ATOM 3439 N N . ASP B 1 156 ? 3.408 -32.406 -8.078 1 88.25 156 ASP B N 1
ATOM 3440 C CA . ASP B 1 156 ? 2.338 -33.406 -8.117 1 88.25 156 ASP B CA 1
ATOM 3441 C C . ASP B 1 156 ? 2.191 -34.094 -6.77 1 88.25 156 ASP B C 1
ATOM 3443 O O . ASP B 1 156 ? 3.031 -33.938 -5.883 1 88.25 156 ASP B O 1
ATOM 3447 N N . THR B 1 157 ? 1.125 -34.719 -6.637 1 82.81 157 THR B N 1
ATOM 3448 C CA . THR B 1 157 ? 0.896 -35.562 -5.48 1 82.81 157 THR B CA 1
ATOM 3449 C C . THR B 1 157 ? 1.948 -36.688 -5.406 1 82.81 157 THR B C 1
ATOM 3451 O O . THR B 1 157 ? 2.381 -37.188 -6.438 1 82.81 157 THR B O 1
ATOM 3454 N N . PRO B 1 158 ? 2.318 -36.938 -4.145 1 86.12 158 PRO B N 1
ATOM 3455 C CA . PRO B 1 158 ? 1.774 -36.531 -2.85 1 86.12 158 PRO B CA 1
ATOM 3456 C C . PRO B 1 158 ? 2.49 -35.312 -2.273 1 86.12 158 PRO B C 1
ATOM 3458 O O . PRO B 1 158 ? 2.055 -34.75 -1.261 1 86.12 158 PRO B O 1
ATOM 3461 N N . ASP B 1 159 ? 3.496 -34.906 -2.865 1 85.06 159 ASP B N 1
ATOM 3462 C CA . ASP B 1 159 ? 4.324 -33.844 -2.307 1 85.06 159 ASP B CA 1
ATOM 3463 C C . ASP B 1 159 ? 3.545 -32.531 -2.201 1 85.06 159 ASP B C 1
ATOM 3465 O O . ASP B 1 159 ? 3.506 -31.906 -1.136 1 85.06 159 ASP B O 1
ATOM 3469 N N . LYS B 1 160 ? 2.865 -32.062 -3.148 1 92.62 160 LYS B N 1
ATOM 3470 C CA . LYS B 1 160 ? 2.041 -30.875 -3.264 1 92.62 160 LYS B CA 1
ATOM 3471 C C . LYS B 1 160 ? 2.787 -29.641 -2.754 1 92.62 160 LYS B C 1
ATOM 3473 O O . LYS B 1 160 ? 2.203 -28.781 -2.084 1 92.62 160 LYS B O 1
ATOM 3478 N N . ALA B 1 161 ? 4.109 -29.672 -3.014 1 96.31 161 ALA B N 1
ATOM 3479 C CA . ALA B 1 161 ? 4.922 -28.516 -2.639 1 96.31 161 ALA B CA 1
ATOM 3480 C C . ALA B 1 161 ? 4.613 -27.312 -3.527 1 96.31 161 ALA B C 1
ATOM 3482 O O . ALA B 1 161 ? 4.355 -27.469 -4.723 1 96.31 161 ALA B O 1
ATOM 3483 N N . LEU B 1 162 ? 4.703 -26.141 -2.939 1 97.62 162 LEU B N 1
ATOM 3484 C CA . LEU B 1 162 ? 4.332 -24.922 -3.658 1 97.62 162 LEU B CA 1
ATOM 3485 C C . LEU B 1 162 ? 5.57 -24.125 -4.039 1 97.62 162 LEU B C 1
ATOM 3487 O O . LEU B 1 162 ? 6.516 -24.016 -3.252 1 97.62 162 LEU B O 1
ATOM 3491 N N . ALA B 1 163 ? 5.57 -23.594 -5.207 1 98.25 163 ALA B N 1
ATOM 3492 C CA . ALA B 1 163 ? 6.496 -22.562 -5.668 1 98.25 163 ALA B CA 1
ATOM 3493 C C . ALA B 1 163 ? 5.742 -21.406 -6.297 1 98.25 163 ALA B C 1
ATOM 3495 O O . ALA B 1 163 ? 4.777 -21.594 -7.039 1 98.25 163 ALA B O 1
ATOM 3496 N N . VAL B 1 164 ? 6.188 -20.219 -5.973 1 98.81 164 VAL B N 1
ATOM 3497 C CA . VAL B 1 164 ? 5.527 -19.031 -6.52 1 98.81 164 VAL B CA 1
ATOM 3498 C C . VAL B 1 164 ? 6.559 -18.141 -7.207 1 98.81 164 VAL B C 1
ATOM 3500 O O . VAL B 1 164 ? 7.617 -17.859 -6.641 1 98.81 164 VAL B O 1
ATOM 3503 N N . VAL B 1 165 ? 6.273 -17.797 -8.422 1 98.81 165 VAL B N 1
ATOM 3504 C CA . VAL B 1 165 ? 7.004 -16.719 -9.07 1 98.81 165 VAL B CA 1
ATOM 3505 C C . VAL B 1 165 ? 6.281 -15.391 -8.844 1 98.81 165 VAL B C 1
ATOM 3507 O O . VAL B 1 165 ? 5.137 -15.219 -9.273 1 98.81 165 VAL B O 1
ATOM 3510 N N . GLY B 1 166 ? 6.922 -14.508 -8.102 1 98.81 166 GLY B N 1
ATOM 3511 C CA . GLY B 1 166 ? 6.414 -13.164 -7.906 1 98.81 166 GLY B CA 1
ATOM 3512 C C . GLY B 1 166 ? 6.996 -12.156 -8.883 1 98.81 166 GLY B C 1
ATOM 3513 O O . GLY B 1 166 ? 8.211 -12.07 -9.047 1 98.81 166 GLY B O 1
ATOM 3514 N N . VAL B 1 167 ? 6.121 -11.453 -9.578 1 98.94 167 VAL B N 1
ATOM 3515 C CA . VAL B 1 167 ? 6.543 -10.422 -10.523 1 98.94 167 VAL B CA 1
ATOM 3516 C C . VAL B 1 167 ? 6.043 -9.055 -10.047 1 98.94 167 VAL B C 1
ATOM 3518 O O . VAL B 1 167 ? 4.836 -8.836 -9.922 1 98.94 167 VAL B O 1
ATOM 3521 N N . LEU B 1 168 ? 6.957 -8.18 -9.812 1 98.69 168 LEU B N 1
ATOM 3522 C CA . LEU B 1 168 ? 6.629 -6.812 -9.414 1 98.69 168 LEU B CA 1
ATOM 3523 C C . LEU B 1 168 ? 6.23 -5.973 -10.625 1 98.69 168 LEU B C 1
ATOM 3525 O O . LEU B 1 168 ? 6.863 -6.051 -11.672 1 98.69 168 LEU B O 1
ATOM 3529 N N . LEU B 1 169 ? 5.148 -5.223 -10.5 1 98.88 169 LEU B N 1
ATOM 3530 C CA . LEU B 1 169 ? 4.605 -4.461 -11.617 1 98.88 169 LEU B CA 1
ATOM 3531 C C . LEU B 1 169 ? 4.699 -2.963 -11.352 1 98.88 169 LEU B C 1
ATOM 3533 O O . LEU B 1 169 ? 4.293 -2.488 -10.289 1 98.88 169 LEU B O 1
ATOM 3537 N N . GLU B 1 170 ? 5.199 -2.293 -12.266 1 98.06 170 GLU B N 1
ATOM 3538 C CA . GLU B 1 170 ? 5.355 -0.843 -12.203 1 98.06 170 GLU B CA 1
ATOM 3539 C C . GLU B 1 170 ? 4.418 -0.146 -13.188 1 98.06 170 GLU B C 1
ATOM 3541 O O . GLU B 1 170 ? 4.41 -0.467 -14.375 1 98.06 170 GLU B O 1
ATOM 3546 N N . VAL B 1 171 ? 3.697 0.81 -12.727 1 97.88 171 VAL B N 1
ATOM 3547 C CA . VAL B 1 171 ? 2.752 1.52 -13.578 1 97.88 171 VAL B CA 1
ATOM 3548 C C . VAL B 1 171 ? 3.51 2.457 -14.516 1 97.88 171 VAL B C 1
ATOM 3550 O O . VAL B 1 171 ? 4.406 3.184 -14.086 1 97.88 171 VAL B O 1
ATOM 3553 N N . THR B 1 172 ? 3.182 2.432 -15.75 1 96.56 172 THR B N 1
ATOM 3554 C CA . THR B 1 172 ? 3.721 3.297 -16.797 1 96.56 172 THR B CA 1
ATOM 3555 C C . THR B 1 172 ? 2.611 3.781 -17.719 1 96.56 172 THR B C 1
ATOM 3557 O O . THR B 1 172 ? 1.456 3.377 -17.578 1 96.56 172 THR B O 1
ATOM 3560 N N . ALA B 1 173 ? 3.004 4.672 -18.594 1 93.88 173 ALA B N 1
ATOM 3561 C CA . ALA B 1 173 ? 2.053 5.141 -19.609 1 93.88 173 ALA B CA 1
ATOM 3562 C C . ALA B 1 173 ? 1.758 4.051 -20.625 1 93.88 173 ALA B C 1
ATOM 3564 O O . ALA B 1 173 ? 0.641 3.959 -21.141 1 93.88 173 ALA B O 1
ATOM 3565 N N . GLU B 1 174 ? 2.734 3.232 -20.922 1 94.62 174 GLU B N 1
ATOM 3566 C CA . GLU B 1 174 ? 2.613 2.217 -21.969 1 94.62 174 GLU B CA 1
ATOM 3567 C C . GLU B 1 174 ? 1.969 0.943 -21.422 1 94.62 174 GLU B C 1
ATOM 3569 O O . GLU B 1 174 ? 2.318 0.477 -20.344 1 94.62 174 GLU B O 1
ATOM 3574 N N . GLU B 1 175 ? 1.078 0.401 -22.219 1 96.12 175 GLU B N 1
ATOM 3575 C CA . GLU B 1 175 ? 0.39 -0.828 -21.844 1 96.12 175 GLU B CA 1
ATOM 3576 C C . GLU B 1 175 ? 1.264 -2.053 -22.094 1 96.12 175 GLU B C 1
ATOM 3578 O O . GLU B 1 175 ? 2.201 -1.997 -22.891 1 96.12 175 GLU B O 1
ATOM 3583 N N . ASN B 1 176 ? 1.038 -3.082 -21.391 1 96.94 176 ASN B N 1
ATOM 3584 C CA . ASN B 1 176 ? 1.64 -4.398 -21.578 1 96.94 176 ASN B CA 1
ATOM 3585 C C . ASN B 1 176 ? 0.622 -5.418 -22.078 1 96.94 176 ASN B C 1
ATOM 3587 O O . ASN B 1 176 ? -0.379 -5.684 -21.406 1 96.94 176 ASN B O 1
ATOM 3591 N N . PRO B 1 177 ? 0.892 -6.008 -23.219 1 96.44 177 PRO B N 1
ATOM 3592 C CA . PRO B 1 177 ? -0.103 -6.891 -23.828 1 96.44 177 PRO B CA 1
ATOM 3593 C C . PRO B 1 177 ? -0.488 -8.062 -22.922 1 96.44 177 PRO B C 1
ATOM 3595 O O . PRO B 1 177 ? -1.602 -8.586 -23.031 1 96.44 177 PRO B O 1
ATOM 3598 N N . PHE B 1 178 ? 0.361 -8.516 -22.078 1 96.81 178 PHE B N 1
ATOM 3599 C CA . PHE B 1 178 ? 0.048 -9.625 -21.172 1 96.81 178 PHE B CA 1
ATOM 3600 C C . PHE B 1 178 ? -1.165 -9.297 -20.312 1 96.81 178 PHE B C 1
ATOM 3602 O O . PHE B 1 178 ? -1.923 -10.195 -19.938 1 96.81 178 PHE B O 1
ATOM 3609 N N . PHE B 1 179 ? -1.43 -8.047 -20.062 1 97.69 179 PHE B N 1
ATOM 3610 C CA . PHE B 1 179 ? -2.426 -7.637 -19.078 1 97.69 179 PHE B CA 1
ATOM 3611 C C . PHE B 1 179 ? -3.666 -7.078 -19.766 1 97.69 179 PHE B C 1
ATOM 3613 O O . PHE B 1 179 ? -4.586 -6.598 -19.094 1 97.69 179 PHE B O 1
ATOM 3620 N N . ASN B 1 180 ? -3.805 -7.141 -21.062 1 96.31 180 ASN B N 1
ATOM 3621 C CA . ASN B 1 180 ? -4.902 -6.531 -21.797 1 96.31 180 ASN B CA 1
ATOM 3622 C C . ASN B 1 180 ? -6.254 -7.059 -21.328 1 96.31 180 ASN B C 1
ATOM 3624 O O . ASN B 1 180 ? -7.238 -6.312 -21.297 1 96.31 180 ASN B O 1
ATOM 3628 N N . TRP B 1 181 ? -6.301 -8.273 -20.938 1 96.44 181 TRP B N 1
ATOM 3629 C CA . TRP B 1 181 ? -7.559 -8.922 -20.578 1 96.44 181 TRP B CA 1
ATOM 3630 C C . TRP B 1 181 ? -8.141 -8.305 -19.312 1 96.44 181 TRP B C 1
ATOM 3632 O O . TRP B 1 181 ? -9.344 -8.414 -19.062 1 96.44 181 TRP B O 1
ATOM 3642 N N . ILE B 1 182 ? -7.359 -7.66 -18.5 1 97.25 182 ILE B N 1
ATOM 3643 C CA . ILE B 1 182 ? -7.812 -7.086 -17.25 1 97.25 182 ILE B CA 1
ATOM 3644 C C . ILE B 1 182 ? -8.82 -5.977 -17.516 1 97.25 182 ILE B C 1
ATOM 3646 O O . ILE B 1 182 ? -9.812 -5.836 -16.797 1 97.25 182 ILE B O 1
ATOM 3650 N N . THR B 1 183 ? -8.555 -5.145 -18.547 1 96.69 183 THR B N 1
ATOM 3651 C CA . THR B 1 183 ? -9.453 -4.047 -18.875 1 96.69 183 THR B CA 1
ATOM 3652 C C . THR B 1 183 ? -10.805 -4.574 -19.344 1 96.69 183 THR B C 1
ATOM 3654 O O . THR B 1 183 ? -11.844 -3.984 -19.047 1 96.69 183 THR B O 1
ATOM 3657 N N . VAL B 1 184 ? -10.789 -5.723 -20.016 1 95.25 184 VAL B N 1
ATOM 3658 C CA . VAL B 1 184 ? -12.031 -6.348 -20.469 1 95.25 184 VAL B CA 1
ATOM 3659 C C . VAL B 1 184 ? -12.82 -6.848 -19.266 1 95.25 184 VAL B C 1
ATOM 3661 O O . VAL B 1 184 ? -14.031 -6.641 -19.188 1 95.25 184 VAL B O 1
ATOM 3664 N N . LEU B 1 185 ? -12.125 -7.477 -18.391 1 95.44 185 LEU B N 1
ATOM 3665 C CA . LEU B 1 185 ? -12.773 -7.953 -17.172 1 95.44 185 LEU B CA 1
ATOM 3666 C C . LEU B 1 185 ? -13.375 -6.793 -16.375 1 95.44 185 LEU B C 1
ATOM 3668 O O . LEU B 1 185 ? -14.5 -6.895 -15.883 1 95.44 185 LEU B O 1
ATOM 3672 N N . ALA B 1 186 ? -12.68 -5.73 -16.25 1 95.69 186 ALA B N 1
ATOM 3673 C CA . ALA B 1 186 ? -13.141 -4.555 -15.523 1 95.69 186 ALA B CA 1
ATOM 3674 C C . ALA B 1 186 ? -14.445 -4.02 -16.109 1 95.69 186 ALA B C 1
ATOM 3676 O O . ALA B 1 186 ? -15.352 -3.617 -15.367 1 95.69 186 ALA B O 1
ATOM 3677 N N . ASP B 1 187 ? -14.539 -4.023 -17.359 1 94.19 187 ASP B N 1
ATOM 3678 C CA . ASP B 1 187 ? -15.75 -3.555 -18.031 1 94.19 187 ASP B CA 1
ATOM 3679 C C . ASP B 1 187 ? -16.953 -4.422 -17.672 1 94.19 187 ASP B C 1
ATOM 3681 O O . ASP B 1 187 ? -18.062 -3.922 -17.531 1 94.19 187 ASP B O 1
ATOM 3685 N N . LYS B 1 188 ? -16.688 -5.672 -17.453 1 92.31 188 LYS B N 1
ATOM 3686 C CA . LYS B 1 188 ? -17.766 -6.609 -17.156 1 92.31 188 LYS B CA 1
ATOM 3687 C C . LYS B 1 188 ? -18.25 -6.461 -15.719 1 92.31 188 LYS B C 1
ATOM 3689 O O . LYS B 1 188 ? -19.406 -6.742 -15.406 1 92.31 188 LYS B O 1
ATOM 3694 N N . VAL B 1 189 ? -17.344 -6.027 -14.922 1 90.81 189 VAL B N 1
ATOM 3695 C CA . VAL B 1 189 ? -17.719 -6 -13.516 1 90.81 189 VAL B CA 1
ATOM 3696 C C . VAL B 1 189 ? -18.125 -4.582 -13.117 1 90.81 189 VAL B C 1
ATOM 3698 O O . VAL B 1 189 ? -18.531 -4.344 -11.977 1 90.81 189 VAL B O 1
ATOM 3701 N N . THR B 1 190 ? -17.953 -3.682 -13.984 1 84.5 190 THR B N 1
ATOM 3702 C CA . THR B 1 190 ? -18.281 -2.289 -13.688 1 84.5 190 THR B CA 1
ATOM 3703 C C . THR B 1 190 ? -19.703 -2.166 -13.164 1 84.5 190 THR B C 1
ATOM 3705 O O . THR B 1 190 ? -20.625 -2.766 -13.711 1 84.5 190 THR B O 1
ATOM 3708 N N . GLY B 1 191 ? -19.812 -1.409 -12.109 1 81.81 191 GLY B N 1
ATOM 3709 C CA . GLY B 1 191 ? -21.125 -1.123 -11.555 1 81.81 191 GLY B CA 1
ATOM 3710 C C . GLY B 1 191 ? -21.641 -2.213 -10.633 1 81.81 191 GLY B C 1
ATOM 3711 O O . GLY B 1 191 ? -22.703 -2.076 -10.031 1 81.81 191 GLY B O 1
ATOM 3712 N N . GLN B 1 192 ? -20.922 -3.258 -10.539 1 83.38 192 GLN B N 1
ATOM 3713 C CA . GLN B 1 192 ? -21.328 -4.355 -9.664 1 83.38 192 GLN B CA 1
ATOM 3714 C C . GLN B 1 192 ? -20.875 -4.105 -8.227 1 83.38 192 GLN B C 1
ATOM 3716 O O . GLN B 1 192 ? -19.859 -3.457 -7.988 1 83.38 192 GLN B O 1
ATOM 3721 N N . SER B 1 193 ? -21.734 -4.527 -7.324 1 78.5 193 SER B N 1
ATOM 3722 C CA . SER B 1 193 ? -21.297 -4.605 -5.934 1 78.5 193 SER B CA 1
ATOM 3723 C C . SER B 1 193 ? -20.141 -5.59 -5.77 1 78.5 193 SER B C 1
ATOM 3725 O O . SER B 1 193 ? -19.797 -6.312 -6.707 1 78.5 193 SER B O 1
ATOM 3727 N N . LYS B 1 194 ? -19.516 -5.551 -4.559 1 77.31 194 LYS B N 1
ATOM 3728 C CA . LYS B 1 194 ? -18.453 -6.508 -4.305 1 77.31 194 LYS B CA 1
ATOM 3729 C C . LYS B 1 194 ? -18.922 -7.941 -4.531 1 77.31 194 LYS B C 1
ATOM 3731 O O . LYS B 1 194 ? -18.25 -8.727 -5.199 1 77.31 194 LYS B O 1
ATOM 3736 N N . SER B 1 195 ? -20 -8.227 -3.924 1 78.69 195 SER B N 1
ATOM 3737 C CA . SER B 1 195 ? -20.578 -9.562 -4.105 1 78.69 195 SER B CA 1
ATOM 3738 C C . SER B 1 195 ? -20.938 -9.812 -5.562 1 78.69 195 SER B C 1
ATOM 3740 O O . SER B 1 195 ? -20.828 -10.93 -6.055 1 78.69 195 SER B O 1
ATOM 3742 N N . GLY B 1 196 ? -21.359 -8.797 -6.164 1 81.5 196 GLY B N 1
ATOM 3743 C CA . GLY B 1 196 ? -21.656 -8.906 -7.586 1 81.5 196 GLY B CA 1
ATOM 3744 C C . GLY B 1 196 ? -20.422 -9.18 -8.43 1 81.5 196 GLY B C 1
ATOM 3745 O O . GLY B 1 196 ? -20.469 -9.984 -9.367 1 81.5 196 GLY B O 1
ATOM 3746 N N . LYS B 1 197 ? -19.375 -8.555 -8.047 1 83.38 197 LYS B N 1
ATOM 3747 C CA . LYS B 1 197 ? -18.125 -8.773 -8.766 1 83.38 197 LYS B CA 1
ATOM 3748 C C . LYS B 1 197 ? -17.688 -10.227 -8.68 1 83.38 197 LYS B C 1
ATOM 3750 O O . LYS B 1 197 ? -17.125 -10.773 -9.641 1 83.38 197 LYS B O 1
ATOM 3755 N N . GLU B 1 198 ? -17.891 -10.836 -7.594 1 87.31 198 GLU B N 1
ATOM 3756 C CA . GLU B 1 198 ? -17.438 -12.203 -7.371 1 87.31 198 GLU B CA 1
ATOM 3757 C C . GLU B 1 198 ? -18.141 -13.172 -8.32 1 87.31 198 GLU B C 1
ATOM 3759 O O . GLU B 1 198 ? -17.625 -14.258 -8.594 1 87.31 198 GLU B O 1
ATOM 3764 N N . LYS B 1 199 ? -19.25 -12.789 -8.789 1 83.5 199 LYS B N 1
ATOM 3765 C CA . LYS B 1 199 ? -20.047 -13.656 -9.641 1 83.5 199 LYS B CA 1
ATOM 3766 C C . LYS B 1 199 ? -19.641 -13.531 -11.102 1 83.5 199 LYS B C 1
ATOM 3768 O O . LYS B 1 199 ? -20 -14.375 -11.93 1 83.5 199 LYS B O 1
ATOM 3773 N N . VAL B 1 200 ? -18.953 -12.516 -11.328 1 83.56 200 VAL B N 1
ATOM 3774 C CA . VAL B 1 200 ? -18.578 -12.266 -12.719 1 83.56 200 VAL B CA 1
ATOM 3775 C C . VAL B 1 200 ? -17.297 -13.008 -13.047 1 83.56 200 VAL B C 1
ATOM 3777 O O . VAL B 1 200 ? -16.297 -12.867 -12.344 1 83.56 200 VAL B O 1
ATOM 3780 N N . LYS B 1 201 ? -17.406 -13.844 -14.086 1 87.5 201 LYS B N 1
ATOM 3781 C CA . LYS B 1 201 ? -16.234 -14.492 -14.641 1 87.5 201 LYS B CA 1
ATOM 3782 C C . LYS B 1 201 ? -16.062 -14.148 -16.125 1 87.5 201 LYS B C 1
ATOM 3784 O O . LYS B 1 201 ? -17.047 -13.914 -16.828 1 87.5 201 LYS B O 1
ATOM 3789 N N . HIS B 1 202 ? -14.812 -14.016 -16.516 1 90.25 202 HIS B N 1
ATOM 3790 C CA . HIS B 1 202 ? -14.453 -13.781 -17.906 1 90.25 202 HIS B CA 1
ATOM 3791 C C . HIS B 1 202 ? -13.562 -14.898 -18.438 1 90.25 202 HIS B C 1
ATOM 3793 O O . HIS B 1 202 ? -12.492 -15.164 -17.891 1 90.25 202 HIS B O 1
ATOM 3799 N N . THR B 1 203 ? -14.031 -15.531 -19.469 1 92.62 203 THR B N 1
ATOM 3800 C CA . THR B 1 203 ? -13.18 -16.516 -20.141 1 92.62 203 THR B CA 1
ATOM 3801 C C . THR B 1 203 ? -12.234 -15.82 -21.125 1 92.62 203 THR B C 1
ATOM 3803 O O . THR B 1 203 ? -12.68 -15.211 -22.094 1 92.62 203 THR B O 1
ATOM 3806 N N . VAL B 1 204 ? -10.984 -15.859 -20.844 1 93 204 VAL B N 1
ATOM 3807 C CA . VAL B 1 204 ? -9.961 -15.344 -21.75 1 93 204 VAL B CA 1
ATOM 3808 C C . VAL B 1 204 ? -9.547 -16.438 -22.734 1 93 204 VAL B C 1
ATOM 3810 O O . VAL B 1 204 ? -9.047 -17.484 -22.328 1 93 204 VAL B O 1
ATOM 3813 N N . ASP B 1 205 ? -9.656 -16.156 -24 1 91.44 205 ASP B N 1
ATOM 3814 C CA . ASP B 1 205 ? -9.43 -17.172 -25.016 1 91.44 205 ASP B CA 1
ATOM 3815 C C . ASP B 1 205 ? -7.984 -17.656 -25 1 91.44 205 ASP B C 1
ATOM 3817 O O . ASP B 1 205 ? -7.723 -18.859 -25.109 1 91.44 205 ASP B O 1
ATOM 3821 N N . ARG B 1 206 ? -7.125 -16.688 -24.922 1 92.75 206 ARG B N 1
ATOM 3822 C CA . ARG B 1 206 ? -5.711 -17.031 -24.984 1 92.75 206 ARG B CA 1
ATOM 3823 C C . ARG B 1 206 ? -4.879 -16.125 -24.078 1 92.75 206 ARG B C 1
ATOM 3825 O O . ARG B 1 206 ? -4.953 -14.898 -24.188 1 92.75 206 ARG B O 1
ATOM 3832 N N . ILE B 1 207 ? -4.184 -16.719 -23.203 1 93.69 207 ILE B N 1
ATOM 3833 C CA . ILE B 1 207 ? -3.172 -16 -22.422 1 93.69 207 ILE B CA 1
ATOM 3834 C C . ILE B 1 207 ? -1.78 -16.359 -22.938 1 93.69 207 ILE B C 1
ATOM 3836 O O . ILE B 1 207 ? -1.324 -17.484 -22.766 1 93.69 207 ILE B O 1
ATOM 3840 N N . ASP B 1 208 ? -1.171 -15.391 -23.547 1 95.12 208 ASP B N 1
ATOM 3841 C CA . ASP B 1 208 ? 0.19 -15.555 -24.047 1 95.12 208 ASP B CA 1
ATOM 3842 C C . ASP B 1 208 ? 1.215 -15.047 -23.047 1 95.12 208 ASP B C 1
ATOM 3844 O O . ASP B 1 208 ? 1.255 -13.859 -22.734 1 95.12 208 ASP B O 1
ATOM 3848 N N . PHE B 1 209 ? 2.133 -15.93 -22.547 1 96.38 209 PHE B N 1
ATOM 3849 C CA . PHE B 1 209 ? 3.104 -15.57 -21.531 1 96.38 209 PHE B CA 1
ATOM 3850 C C . PHE B 1 209 ? 4.348 -14.953 -22.156 1 96.38 209 PHE B C 1
ATOM 3852 O O . PHE B 1 209 ? 5.219 -14.438 -21.453 1 96.38 209 PHE B O 1
ATOM 3859 N N . LYS B 1 210 ? 4.445 -14.898 -23.438 1 96.75 210 LYS B N 1
ATOM 3860 C CA . LYS B 1 210 ? 5.66 -14.477 -24.125 1 96.75 210 LYS B CA 1
ATOM 3861 C C . LYS B 1 210 ? 6.062 -13.062 -23.719 1 96.75 210 LYS B C 1
ATOM 3863 O O . LYS B 1 210 ? 7.223 -12.805 -23.406 1 96.75 210 LYS B O 1
ATOM 3868 N N . PRO B 1 211 ? 5.141 -12.109 -23.734 1 97.31 211 PRO B N 1
ATOM 3869 C CA . PRO B 1 211 ? 5.543 -10.758 -23.328 1 97.31 211 PRO B CA 1
ATOM 3870 C C . PRO B 1 211 ? 6.109 -10.719 -21.906 1 97.31 211 PRO B C 1
ATOM 3872 O O . PRO B 1 211 ? 7.086 -10.008 -21.641 1 97.31 211 PRO B O 1
ATOM 3875 N N . LEU B 1 212 ? 5.551 -11.445 -21.016 1 98.06 212 LEU B N 1
ATOM 3876 C CA . LEU B 1 212 ? 6 -11.5 -19.641 1 98.06 212 LEU B CA 1
ATOM 3877 C C . LEU B 1 212 ? 7.387 -12.125 -19.531 1 98.06 212 LEU B C 1
ATOM 3879 O O . LEU B 1 212 ? 8.258 -11.609 -18.828 1 98.06 212 LEU B O 1
ATOM 3883 N N . LEU B 1 213 ? 7.59 -13.242 -20.203 1 98.19 213 LEU B N 1
ATOM 3884 C CA . LEU B 1 213 ? 8.875 -13.938 -20.203 1 98.19 213 LEU B CA 1
ATOM 3885 C C . LEU B 1 213 ? 9.969 -13.055 -20.797 1 98.19 213 LEU B C 1
ATOM 3887 O O . LEU B 1 213 ? 11.078 -12.984 -20.281 1 98.19 213 LEU B O 1
ATOM 3891 N N . ASN B 1 214 ? 9.609 -12.336 -21.875 1 97.81 214 ASN B N 1
ATOM 3892 C CA . ASN B 1 214 ? 10.562 -11.43 -22.516 1 97.81 214 ASN B CA 1
ATOM 3893 C C . ASN B 1 214 ? 10.938 -10.273 -21.578 1 97.81 214 ASN B C 1
ATOM 3895 O O . ASN B 1 214 ? 12.117 -9.961 -21.422 1 97.81 214 ASN B O 1
ATOM 3899 N N . ASP B 1 215 ? 9.984 -9.727 -20.969 1 97.81 215 ASP B N 1
ATOM 3900 C CA . ASP B 1 215 ? 10.203 -8.562 -20.109 1 97.81 215 ASP B CA 1
ATOM 3901 C C . ASP B 1 215 ? 11.055 -8.938 -18.891 1 97.81 215 ASP B C 1
ATOM 3903 O O . ASP B 1 215 ? 11.805 -8.109 -18.375 1 97.81 215 ASP B O 1
ATOM 3907 N N . THR B 1 216 ? 10.977 -10.172 -18.453 1 98.5 216 THR B N 1
ATOM 3908 C CA . THR B 1 216 ? 11.617 -10.57 -17.203 1 98.5 216 THR B CA 1
ATOM 3909 C C . THR B 1 216 ? 12.906 -11.344 -17.484 1 98.5 216 THR B C 1
ATOM 3911 O O . THR B 1 216 ? 13.586 -11.773 -16.547 1 98.5 216 THR B O 1
ATOM 3914 N N . GLY B 1 217 ? 13.227 -11.609 -18.719 1 98.31 217 GLY B N 1
ATOM 3915 C CA . GLY B 1 217 ? 14.336 -12.508 -19.031 1 98.31 217 GLY B CA 1
ATOM 3916 C C . GLY B 1 217 ? 14.102 -13.922 -18.531 1 98.31 217 GLY B C 1
ATOM 3917 O O . GLY B 1 217 ? 14.969 -14.508 -17.891 1 98.31 217 GLY B O 1
ATOM 3918 N N . ASN B 1 218 ? 12.906 -14.398 -18.844 1 98.5 218 ASN B N 1
ATOM 3919 C CA . ASN B 1 218 ? 12.531 -15.734 -18.391 1 98.5 218 ASN B CA 1
ATOM 3920 C C . ASN B 1 218 ? 12.672 -15.883 -16.875 1 98.5 218 ASN B C 1
ATOM 3922 O O . ASN B 1 218 ? 13.273 -16.844 -16.391 1 98.5 218 ASN B O 1
ATOM 3926 N N . PHE B 1 219 ? 12.227 -14.914 -16.141 1 98.62 219 PHE B N 1
ATOM 3927 C CA . PHE B 1 219 ? 12.172 -14.828 -14.688 1 98.62 219 PHE B CA 1
ATOM 3928 C C . PHE B 1 219 ? 13.57 -14.867 -14.094 1 98.62 219 PHE B C 1
ATOM 3930 O O . PHE B 1 219 ? 13.773 -15.406 -13 1 98.62 219 PHE B O 1
ATOM 3937 N N . THR B 1 220 ? 14.523 -14.297 -14.789 1 98.38 220 THR B N 1
ATOM 3938 C CA . THR B 1 220 ? 15.93 -14.281 -14.375 1 98.38 220 THR B CA 1
ATOM 3939 C C . THR B 1 220 ? 16.547 -12.906 -14.633 1 98.38 220 THR B C 1
ATOM 3941 O O . THR B 1 220 ? 16.422 -12.359 -15.727 1 98.38 220 THR B O 1
ATOM 3944 N N . PRO B 1 221 ? 17.266 -12.32 -13.664 1 97.44 221 PRO B N 1
ATOM 3945 C CA . PRO B 1 221 ? 17.547 -12.859 -12.328 1 97.44 221 PRO B CA 1
ATOM 3946 C C . PRO B 1 221 ? 16.344 -12.773 -11.391 1 97.44 221 PRO B C 1
ATOM 3948 O O . PRO B 1 221 ? 15.406 -12.023 -11.656 1 97.44 221 PRO B O 1
ATOM 3951 N N . ARG B 1 222 ? 16.406 -13.539 -10.328 1 97.12 222 ARG B N 1
ATOM 3952 C CA . ARG B 1 222 ? 15.344 -13.57 -9.336 1 97.12 222 ARG B CA 1
ATOM 3953 C C . ARG B 1 222 ? 15.914 -13.742 -7.926 1 97.12 222 ARG B C 1
ATOM 3955 O O . ARG B 1 222 ? 17.031 -14.211 -7.762 1 97.12 222 ARG B O 1
ATOM 3962 N N . TRP B 1 223 ? 15.195 -13.328 -6.941 1 96.56 223 TRP B N 1
ATOM 3963 C CA . TRP B 1 223 ? 15.484 -13.617 -5.539 1 96.56 223 TRP B CA 1
ATOM 3964 C C . TRP B 1 223 ? 14.734 -14.867 -5.078 1 96.56 223 TRP B C 1
ATOM 3966 O O . TRP B 1 223 ? 13.523 -14.992 -5.297 1 96.56 223 TRP B O 1
ATOM 3976 N N . GLU B 1 224 ? 15.484 -15.758 -4.48 1 96.44 224 GLU B N 1
ATOM 3977 C CA . GLU B 1 224 ? 14.898 -17 -3.984 1 96.44 224 GLU B CA 1
ATOM 3978 C C . GLU B 1 224 ? 14.938 -17.062 -2.459 1 96.44 224 GLU B C 1
ATOM 3980 O O . GLU B 1 224 ? 15.922 -16.656 -1.844 1 96.44 224 GLU B O 1
ATOM 3985 N N . TYR B 1 225 ? 13.836 -17.484 -1.881 1 95 225 TYR B N 1
ATOM 3986 C CA . TYR B 1 225 ? 13.797 -17.734 -0.447 1 95 225 TYR B CA 1
ATOM 3987 C C . TYR B 1 225 ? 12.648 -18.688 -0.099 1 95 225 TYR B C 1
ATOM 3989 O O . TYR B 1 225 ? 11.734 -18.875 -0.903 1 95 225 TYR B O 1
ATOM 3997 N N . GLU B 1 226 ? 12.781 -19.344 1.014 1 95.31 226 GLU B N 1
ATOM 3998 C CA . GLU B 1 226 ? 11.68 -20.141 1.55 1 95.31 226 GLU B CA 1
ATOM 3999 C C . GLU B 1 226 ? 10.758 -19.281 2.418 1 95.31 226 GLU B C 1
ATOM 4001 O O . GLU B 1 226 ? 11.211 -18.609 3.348 1 95.31 226 GLU B O 1
ATOM 4006 N N . GLY B 1 227 ? 9.516 -19.266 2.072 1 96.25 227 GLY B N 1
ATOM 4007 C CA . GLY B 1 227 ? 8.555 -18.484 2.818 1 96.25 227 GLY B CA 1
ATOM 4008 C C . GLY B 1 227 ? 7.227 -19.188 3.012 1 96.25 227 GLY B C 1
ATOM 4009 O O . GLY B 1 227 ? 7.188 -20.406 3.205 1 96.25 227 GLY B O 1
ATOM 4010 N N . SER B 1 228 ? 6.176 -18.484 3.104 1 97.38 228 SER B N 1
ATOM 4011 C CA . SER B 1 228 ? 4.816 -18.969 3.285 1 97.38 228 SER B CA 1
ATOM 4012 C C . SER B 1 228 ? 3.873 -18.391 2.236 1 97.38 228 SER B C 1
ATOM 4014 O O . SER B 1 228 ? 4.262 -17.516 1.459 1 97.38 228 SER B O 1
ATOM 4016 N N . LEU B 1 229 ? 2.689 -18.938 2.203 1 98.19 229 LEU B N 1
ATOM 4017 C CA . LEU B 1 229 ? 1.604 -18.203 1.567 1 98.19 229 LEU B CA 1
ATOM 4018 C C . LEU B 1 229 ? 1.418 -16.828 2.221 1 98.19 229 LEU B C 1
ATOM 4020 O O . LEU B 1 229 ? 1.687 -16.672 3.414 1 98.19 229 LEU B O 1
ATOM 4024 N N . THR B 1 230 ? 0.894 -15.891 1.405 1 98.44 230 THR B N 1
ATOM 4025 C CA . THR B 1 230 ? 0.707 -14.539 1.935 1 98.44 230 THR B CA 1
ATOM 4026 C C . THR B 1 230 ? -0.729 -14.344 2.408 1 98.44 230 THR B C 1
ATOM 4028 O O . THR B 1 230 ? -1.107 -13.242 2.812 1 98.44 230 THR B O 1
ATOM 4031 N N . THR B 1 231 ? -1.562 -15.344 2.279 1 98.06 231 THR B N 1
ATOM 4032 C CA . THR B 1 231 ? -2.941 -15.352 2.756 1 98.06 231 THR B CA 1
ATOM 4033 C C . THR B 1 231 ? -3.203 -16.562 3.639 1 98.06 231 THR B C 1
ATOM 4035 O O . THR B 1 231 ? -2.453 -17.547 3.598 1 98.06 231 THR B O 1
ATOM 4038 N N . PRO B 1 232 ? -4.227 -16.453 4.418 1 97.31 232 PRO B N 1
ATOM 4039 C CA . PRO B 1 232 ? -4.539 -17.625 5.25 1 97.31 232 PRO B CA 1
ATOM 4040 C C . PRO B 1 232 ? -4.719 -18.906 4.43 1 97.31 232 PRO B C 1
ATOM 4042 O O . PRO B 1 232 ? -5.273 -18.859 3.328 1 97.31 232 PRO B O 1
ATOM 4045 N N . PRO B 1 233 ? -4.164 -20 5.047 1 97.06 233 PRO B N 1
ATOM 4046 C CA . PRO B 1 233 ? -3.711 -20.219 6.426 1 97.06 233 PRO B CA 1
ATOM 4047 C C . PRO B 1 233 ? -2.234 -19.875 6.617 1 97.06 233 PRO B C 1
ATOM 4049 O O . PRO B 1 233 ? -1.647 -20.219 7.648 1 97.06 233 PRO B O 1
ATOM 4052 N N . CYS B 1 234 ? -1.596 -19.266 5.645 1 98 234 CYS B N 1
ATOM 4053 C CA . CYS B 1 234 ? -0.224 -18.781 5.75 1 98 234 CYS B CA 1
ATOM 4054 C C . CYS B 1 234 ? 0.756 -19.938 5.891 1 98 234 CYS B C 1
ATOM 4056 O O . CYS B 1 234 ? 1.728 -19.844 6.645 1 98 234 CYS B O 1
ATOM 4058 N N . THR B 1 235 ? 0.425 -20.938 5.168 1 97.31 235 THR B N 1
ATOM 4059 C CA . THR B 1 235 ? 1.225 -22.156 5.211 1 97.31 235 THR B CA 1
ATOM 4060 C C . THR B 1 235 ? 2.66 -21.891 4.777 1 97.31 235 THR B C 1
ATOM 4062 O O . THR B 1 235 ? 2.891 -21.266 3.736 1 97.31 235 THR B O 1
ATOM 4065 N N . GLU B 1 236 ? 3.641 -22.406 5.574 1 96.81 236 GLU B N 1
ATOM 4066 C CA . GLU B 1 236 ? 5.059 -22.203 5.285 1 96.81 236 GLU B CA 1
ATOM 4067 C C . GLU B 1 236 ? 5.59 -23.312 4.375 1 96.81 236 GLU B C 1
ATOM 4069 O O . GLU B 1 236 ? 4.883 -24.281 4.078 1 96.81 236 GLU B O 1
ATOM 4074 N N . GLY B 1 237 ? 6.84 -23.078 3.85 1 96.5 237 GLY B N 1
ATOM 4075 C CA . GLY B 1 237 ? 7.445 -24.062 2.965 1 96.5 237 GLY B CA 1
ATOM 4076 C C . GLY B 1 237 ? 7.273 -23.734 1.495 1 96.5 237 GLY B C 1
ATOM 4077 O O . GLY B 1 237 ? 7.453 -24.594 0.634 1 96.5 237 GLY B O 1
ATOM 4078 N N . VAL B 1 238 ? 6.914 -22.547 1.184 1 98 238 VAL B N 1
ATOM 4079 C CA . VAL B 1 238 ? 6.727 -22.125 -0.198 1 98 238 VAL B CA 1
ATOM 4080 C C . VAL B 1 238 ? 8.062 -21.656 -0.775 1 98 238 VAL B C 1
ATOM 4082 O O . VAL B 1 238 ? 8.766 -20.859 -0.155 1 98 238 VAL B O 1
ATOM 4085 N N . ALA B 1 239 ? 8.406 -22.172 -1.926 1 97.69 239 ALA B N 1
ATOM 4086 C CA . ALA B 1 239 ? 9.578 -21.688 -2.643 1 97.69 239 ALA B CA 1
ATOM 4087 C C . ALA B 1 239 ? 9.266 -20.406 -3.408 1 97.69 239 ALA B C 1
ATOM 4089 O O . ALA B 1 239 ? 8.617 -20.453 -4.457 1 97.69 239 ALA B O 1
ATOM 4090 N N . TRP B 1 240 ? 9.758 -19.328 -2.928 1 97.81 240 TRP B N 1
ATOM 4091 C CA . TRP B 1 240 ? 9.516 -18.047 -3.572 1 97.81 240 TRP B CA 1
ATOM 4092 C C . TRP B 1 240 ? 10.625 -17.719 -4.566 1 97.81 240 TRP B C 1
ATOM 4094 O O . TRP B 1 240 ? 11.805 -17.906 -4.27 1 97.81 240 TRP B O 1
ATOM 4104 N N . ASN B 1 241 ? 10.25 -17.25 -5.676 1 98.12 241 ASN B N 1
ATOM 4105 C CA . ASN B 1 241 ? 11.094 -16.719 -6.742 1 98.12 241 ASN B CA 1
ATOM 4106 C C . ASN B 1 241 ? 10.625 -15.328 -7.18 1 98.12 241 ASN B C 1
ATOM 4108 O O . ASN B 1 241 ? 9.789 -15.211 -8.078 1 98.12 241 ASN B O 1
ATOM 4112 N N . VAL B 1 242 ? 11.141 -14.32 -6.574 1 98.19 242 VAL B N 1
ATOM 4113 C CA . VAL B 1 242 ? 10.703 -12.969 -6.898 1 98.19 242 VAL B CA 1
ATOM 4114 C C . VAL B 1 242 ? 11.617 -12.375 -7.969 1 98.19 242 VAL B C 1
ATOM 4116 O O . VAL B 1 242 ? 12.812 -12.172 -7.73 1 98.19 242 VAL B O 1
ATOM 4119 N N . VAL B 1 243 ? 11.031 -12.102 -9.094 1 98.38 243 VAL B N 1
ATOM 4120 C CA . VAL B 1 243 ? 11.805 -11.625 -10.234 1 98.38 243 VAL B CA 1
ATOM 4121 C C . VAL B 1 243 ? 12.352 -10.227 -9.938 1 98.38 243 VAL B C 1
ATOM 4123 O O . VAL B 1 243 ? 11.625 -9.367 -9.43 1 98.38 243 VAL B O 1
ATOM 4126 N N . LYS B 1 244 ? 13.594 -10.07 -10.211 1 96.75 244 LYS B N 1
ATOM 4127 C CA . LYS B 1 244 ? 14.266 -8.812 -9.875 1 96.75 244 LYS B CA 1
ATOM 4128 C C . LYS B 1 244 ? 13.789 -7.68 -10.781 1 96.75 244 LYS B C 1
ATOM 4130 O O . LYS B 1 244 ? 13.609 -6.551 -10.32 1 96.75 244 LYS B O 1
ATOM 4135 N N . THR B 1 245 ? 13.594 -7.977 -12.055 1 97.44 245 THR B N 1
ATOM 4136 C CA . THR B 1 245 ? 13.188 -6.957 -13.008 1 97.44 245 THR B CA 1
ATOM 4137 C C . THR B 1 245 ? 11.68 -6.719 -12.938 1 97.44 245 THR B C 1
ATOM 4139 O O . THR B 1 245 ? 10.891 -7.617 -13.227 1 97.44 245 THR B O 1
ATOM 4142 N N . PRO B 1 246 ? 11.266 -5.562 -12.594 1 98 246 PRO B N 1
ATOM 4143 C CA . PRO B 1 246 ? 9.828 -5.281 -12.633 1 98 246 PRO B CA 1
ATOM 4144 C C . PRO B 1 246 ? 9.273 -5.227 -14.055 1 98 246 PRO B C 1
ATOM 4146 O O . PRO B 1 246 ? 10.023 -5.016 -15.008 1 98 246 PRO B O 1
ATOM 4149 N N . VAL B 1 247 ? 8.055 -5.438 -14.164 1 98.75 247 VAL B N 1
ATOM 4150 C CA . VAL B 1 247 ? 7.363 -5.438 -15.453 1 98.75 247 VAL B CA 1
ATOM 4151 C C . VAL B 1 247 ? 6.398 -4.258 -15.523 1 98.75 247 VAL B C 1
ATOM 4153 O O . VAL B 1 247 ? 5.762 -3.908 -14.523 1 98.75 247 VAL B O 1
ATOM 4156 N N . ARG B 1 248 ? 6.258 -3.697 -16.703 1 98 248 ARG B N 1
ATOM 4157 C CA . ARG B 1 248 ? 5.398 -2.531 -16.891 1 98 248 ARG B CA 1
ATOM 4158 C C . ARG B 1 248 ? 3.926 -2.928 -16.875 1 98 248 ARG B C 1
ATOM 4160 O O . ARG B 1 248 ? 3.553 -3.969 -17.422 1 98 248 ARG B O 1
ATOM 4167 N N . LEU B 1 249 ? 3.146 -2.129 -16.219 1 98.38 249 LEU B N 1
ATOM 4168 C CA . LEU B 1 249 ? 1.688 -2.146 -16.188 1 98.38 249 LEU B CA 1
ATOM 4169 C C . LEU B 1 249 ? 1.117 -0.797 -16.609 1 98.38 249 LEU B C 1
ATOM 4171 O O . LEU B 1 249 ? 1.396 0.226 -15.977 1 98.38 249 LEU B O 1
ATOM 4175 N N . GLY B 1 250 ? 0.387 -0.773 -17.672 1 97.94 250 GLY B N 1
ATOM 4176 C CA . GLY B 1 250 ? -0.164 0.492 -18.125 1 97.94 250 GLY B CA 1
ATOM 4177 C C . GLY B 1 250 ? -1.137 1.111 -17.141 1 97.94 250 GLY B C 1
ATOM 4178 O O . GLY B 1 250 ? -1.785 0.4 -16.375 1 97.94 250 GLY B O 1
ATOM 4179 N N . LEU B 1 251 ? -1.23 2.406 -17.297 1 97.38 251 LEU B N 1
ATOM 4180 C CA . LEU B 1 251 ? -2.084 3.148 -16.375 1 97.38 251 LEU B CA 1
ATOM 4181 C C . LEU B 1 251 ? -3.523 2.654 -16.453 1 97.38 251 LEU B C 1
ATOM 4183 O O . LEU B 1 251 ? -4.18 2.484 -15.422 1 97.38 251 LEU B O 1
ATOM 4187 N N . LYS B 1 252 ? -4.023 2.467 -17.641 1 96.88 252 LYS B N 1
ATOM 4188 C CA . LYS B 1 252 ? -5.387 1.969 -17.812 1 96.88 252 LYS B CA 1
ATOM 4189 C C . LYS B 1 252 ? -5.539 0.574 -17.203 1 96.88 252 LYS B C 1
ATOM 4191 O O . LYS B 1 252 ? -6.551 0.278 -16.562 1 96.88 252 LYS B O 1
ATOM 4196 N N . GLN B 1 253 ? -4.59 -0.28 -17.469 1 98.31 253 GLN B N 1
ATOM 4197 C CA . GLN B 1 253 ? -4.594 -1.635 -16.922 1 98.31 253 GLN B CA 1
ATOM 4198 C C . GLN B 1 253 ? -4.543 -1.615 -15.398 1 98.31 253 GLN B C 1
ATOM 4200 O O . GLN B 1 253 ? -5.258 -2.369 -14.742 1 98.31 253 GLN B O 1
ATOM 4205 N N . TYR B 1 254 ? -3.699 -0.739 -14.867 1 98.5 254 TYR B N 1
ATOM 4206 C CA . TYR B 1 254 ? -3.572 -0.564 -13.422 1 98.5 254 TYR B CA 1
ATOM 4207 C C . TYR B 1 254 ? -4.895 -0.118 -12.805 1 98.5 254 TYR B C 1
ATOM 4209 O O . TYR B 1 254 ? -5.336 -0.673 -11.797 1 98.5 254 TYR B O 1
ATOM 4217 N N . ARG B 1 255 ? -5.531 0.823 -13.398 1 97.19 255 ARG B N 1
ATOM 4218 C CA . ARG B 1 255 ? -6.805 1.328 -12.898 1 97.19 255 ARG B CA 1
ATOM 4219 C C . ARG B 1 255 ? -7.879 0.247 -12.945 1 97.19 255 ARG B C 1
ATOM 4221 O O . ARG B 1 255 ? -8.711 0.151 -12.039 1 97.19 255 ARG B O 1
ATOM 4228 N N . ALA B 1 256 ? -7.895 -0.479 -14.008 1 97.38 256 ALA B N 1
ATOM 4229 C CA . ALA B 1 256 ? -8.836 -1.591 -14.133 1 97.38 256 ALA B CA 1
ATOM 4230 C C . ALA B 1 256 ? -8.633 -2.6 -13 1 97.38 256 ALA B C 1
ATOM 4232 O O . ALA B 1 256 ? -9.602 -3.023 -12.359 1 97.38 256 ALA B O 1
ATOM 4233 N N . LEU B 1 257 ? -7.41 -2.939 -12.781 1 98 257 LEU B N 1
ATOM 4234 C CA . LEU B 1 257 ? -7.078 -3.926 -11.758 1 98 257 LEU B CA 1
ATOM 4235 C C . LEU B 1 257 ? -7.496 -3.438 -10.375 1 98 257 LEU B C 1
ATOM 4237 O O . LEU B 1 257 ? -8.188 -4.152 -9.648 1 98 257 LEU B O 1
ATOM 4241 N N . THR B 1 258 ? -7.105 -2.219 -10.023 1 97.12 258 THR B N 1
ATOM 4242 C CA . THR B 1 258 ? -7.41 -1.672 -8.711 1 97.12 258 THR B CA 1
ATOM 4243 C C . THR B 1 258 ? -8.906 -1.418 -8.562 1 97.12 258 THR B C 1
ATOM 4245 O O . THR B 1 258 ? -9.453 -1.507 -7.461 1 97.12 258 THR B O 1
ATOM 4248 N N . GLY B 1 259 ? -9.547 -1.135 -9.656 1 95.25 259 GLY B N 1
ATOM 4249 C CA . GLY B 1 259 ? -10.992 -0.967 -9.625 1 95.25 259 GLY B CA 1
ATOM 4250 C C . GLY B 1 259 ? -11.734 -2.242 -9.273 1 95.25 259 GLY B C 1
ATOM 4251 O O . GLY B 1 259 ? -12.852 -2.195 -8.75 1 95.25 259 GLY B O 1
ATOM 4252 N N . ILE B 1 260 ? -11.07 -3.342 -9.562 1 95.94 260 ILE B N 1
ATOM 4253 C CA . ILE B 1 260 ? -11.703 -4.629 -9.289 1 95.94 260 ILE B CA 1
ATOM 4254 C C . ILE B 1 260 ? -11.352 -5.086 -7.871 1 95.94 260 ILE B C 1
ATOM 4256 O O . ILE B 1 260 ? -12.234 -5.387 -7.07 1 95.94 260 ILE B O 1
ATOM 4260 N N . GLU B 1 261 ? -10.094 -5.086 -7.527 1 95.81 261 GLU B N 1
ATOM 4261 C CA . GLU B 1 261 ? -9.711 -5.84 -6.336 1 95.81 261 GLU B CA 1
ATOM 4262 C C . GLU B 1 261 ? -9.336 -4.906 -5.191 1 95.81 261 GLU B C 1
ATOM 4264 O O . GLU B 1 261 ? -9.172 -5.348 -4.051 1 95.81 261 GLU B O 1
ATOM 4269 N N . SER B 1 262 ? -9.242 -3.57 -5.473 1 95.12 262 SER B N 1
ATOM 4270 C CA . SER B 1 262 ? -8.93 -2.602 -4.426 1 95.12 262 SER B CA 1
ATOM 4271 C C . SER B 1 262 ? -7.66 -2.992 -3.674 1 95.12 262 SER B C 1
ATOM 4273 O O . SER B 1 262 ? -6.672 -3.41 -4.285 1 95.12 262 SER B O 1
ATOM 4275 N N . PHE B 1 263 ? -7.547 -2.658 -2.42 1 96.94 263 PHE B N 1
ATOM 4276 C CA . PHE B 1 263 ? -6.363 -2.986 -1.631 1 96.94 263 PHE B CA 1
ATOM 4277 C C . PHE B 1 263 ? -6.398 -4.445 -1.188 1 96.94 263 PHE B C 1
ATOM 4279 O O . PHE B 1 263 ? -7.359 -4.887 -0.559 1 96.94 263 PHE B O 1
ATOM 4286 N N . ASN B 1 264 ? -5.32 -5.184 -1.427 1 97.38 264 ASN B N 1
ATOM 4287 C CA . ASN B 1 264 ? -5.301 -6.578 -1.007 1 97.38 264 ASN B CA 1
ATOM 4288 C C . ASN B 1 264 ? -3.877 -7.07 -0.76 1 97.38 264 ASN B C 1
ATOM 4290 O O . ASN B 1 264 ? -3.488 -8.133 -1.249 1 97.38 264 ASN B O 1
ATOM 4294 N N . SER B 1 265 ? -3.168 -6.367 0.083 1 97.81 265 SER B N 1
ATOM 4295 C CA . SER B 1 265 ? -1.778 -6.699 0.381 1 97.81 265 SER B CA 1
ATOM 4296 C C . SER B 1 265 ? -1.574 -6.934 1.873 1 97.81 265 SER B C 1
ATOM 4298 O O . SER B 1 265 ? -2.051 -6.152 2.701 1 97.81 265 SER B O 1
ATOM 4300 N N . ARG B 1 266 ? -0.879 -8 2.211 1 96.75 266 ARG B N 1
ATOM 4301 C CA . ARG B 1 266 ? -0.442 -8.242 3.582 1 96.75 266 ARG B CA 1
ATOM 4302 C C . ARG B 1 266 ? 0.805 -7.43 3.91 1 96.75 266 ARG B C 1
ATOM 4304 O O . ARG B 1 266 ? 1.67 -7.238 3.055 1 96.75 266 ARG B O 1
ATOM 4311 N N . PHE B 1 267 ? 0.911 -6.949 5.117 1 94.12 267 PHE B N 1
ATOM 4312 C CA . PHE B 1 267 ? 2.105 -6.207 5.504 1 94.12 267 PHE B CA 1
ATOM 4313 C C . PHE B 1 267 ? 3.328 -7.117 5.508 1 94.12 267 PHE B C 1
ATOM 4315 O O . PHE B 1 267 ? 3.201 -8.336 5.629 1 94.12 267 PHE B O 1
ATOM 4322 N N . ILE B 1 268 ? 4.469 -6.547 5.375 1 93.62 268 ILE B N 1
ATOM 4323 C CA . ILE B 1 268 ? 5.719 -7.301 5.359 1 93.62 268 ILE B CA 1
ATOM 4324 C C . ILE B 1 268 ? 5.898 -8.031 6.684 1 93.62 268 ILE B C 1
ATOM 4326 O O . ILE B 1 268 ? 5.539 -7.516 7.746 1 93.62 268 ILE B O 1
ATOM 4330 N N . GLN B 1 269 ? 6.457 -9.18 6.598 1 92.56 269 GLN B N 1
ATOM 4331 C CA . GLN B 1 269 ? 6.648 -10.039 7.766 1 92.56 269 GLN B CA 1
ATOM 4332 C C . GLN B 1 269 ? 8.094 -9.977 8.258 1 92.56 269 GLN B C 1
ATOM 4334 O O . GLN B 1 269 ? 9.023 -9.82 7.461 1 92.56 269 GLN B O 1
ATOM 4339 N N . ASP B 1 270 ? 8.195 -10.18 9.586 1 87.25 270 ASP B N 1
ATOM 4340 C CA . ASP B 1 270 ? 9.516 -10.203 10.203 1 87.25 270 ASP B CA 1
ATOM 4341 C C . ASP B 1 270 ? 10.25 -11.5 9.883 1 87.25 270 ASP B C 1
ATOM 4343 O O . ASP B 1 270 ? 9.633 -12.562 9.797 1 87.25 270 ASP B O 1
ATOM 4347 N N . ARG B 1 271 ? 11.562 -11.312 9.617 1 81.75 271 ARG B N 1
ATOM 4348 C CA . ARG B 1 271 ? 12.43 -12.484 9.531 1 81.75 271 ARG B CA 1
ATOM 4349 C C . ARG B 1 271 ? 13.414 -12.523 10.703 1 81.75 271 ARG B C 1
ATOM 4351 O O . ARG B 1 271 ? 13.922 -11.484 11.125 1 81.75 271 ARG B O 1
ATOM 4358 N N . GLN B 1 272 ? 13.336 -13.57 11.523 1 66.19 272 GLN B N 1
ATOM 4359 C CA . GLN B 1 272 ? 14.227 -13.695 12.672 1 66.19 272 GLN B CA 1
ATOM 4360 C C . GLN B 1 272 ? 15.688 -13.633 12.242 1 66.19 272 GLN B C 1
ATOM 4362 O O . GLN B 1 272 ? 16.047 -14.133 11.172 1 66.19 272 GLN B O 1
ATOM 4367 N N . LYS B 1 273 ? 16.344 -12.469 12.75 1 60.31 273 LYS B N 1
ATOM 4368 C CA . LYS B 1 273 ? 17.797 -12.508 12.555 1 60.31 273 LYS B CA 1
ATOM 4369 C C . LYS B 1 273 ? 18.375 -13.82 13.062 1 60.31 273 LYS B C 1
ATOM 4371 O O . LYS B 1 273 ? 17.906 -14.383 14.047 1 60.31 273 LYS B O 1
ATOM 4376 N N . LYS B 1 274 ? 19 -14.523 12.172 1 48.84 274 LYS B N 1
ATOM 4377 C CA . LYS B 1 274 ? 19.781 -15.609 12.75 1 48.84 274 LYS B CA 1
ATOM 4378 C C . LYS B 1 274 ? 20.625 -15.125 13.922 1 48.84 274 LYS B C 1
ATOM 4380 O O . LYS B 1 274 ? 21.109 -13.992 13.922 1 48.84 274 LYS B O 1
ATOM 4385 N N . ASP B 1 275 ? 20.281 -15.539 15.195 1 48.75 275 ASP B N 1
ATOM 4386 C CA . ASP B 1 275 ? 21.047 -15.234 16.406 1 48.75 275 ASP B CA 1
ATOM 4387 C C . ASP B 1 275 ? 22.406 -14.656 16.078 1 48.75 275 ASP B C 1
ATOM 4389 O O . ASP B 1 275 ? 22.938 -13.812 16.797 1 48.75 275 ASP B O 1
ATOM 4393 N N . GLY B 1 276 ? 23.047 -15.094 15.055 1 40.72 276 GLY B N 1
ATOM 4394 C CA . GLY B 1 276 ? 24.438 -14.719 14.812 1 40.72 276 GLY B CA 1
ATOM 4395 C C . GLY B 1 276 ? 24.562 -13.406 14.055 1 40.72 276 GLY B C 1
ATOM 4396 O O . GLY B 1 276 ? 25.688 -12.922 13.844 1 40.72 276 GLY B O 1
ATOM 4397 N N . ASP B 1 277 ? 23.719 -12.914 13.5 1 40.12 277 ASP B N 1
ATOM 4398 C CA . ASP B 1 277 ? 23.953 -11.727 12.688 1 40.12 277 ASP B CA 1
ATOM 4399 C C . ASP B 1 277 ? 23.672 -10.453 13.484 1 40.12 277 ASP B C 1
ATOM 4401 O O . ASP B 1 277 ? 22.547 -10.242 13.938 1 40.12 277 ASP B O 1
ATOM 4405 N N . HIS B 1 278 ? 24.578 -10.039 14.398 1 35.69 278 HIS B N 1
ATOM 4406 C CA . HIS B 1 278 ? 24.656 -8.75 15.07 1 35.69 278 HIS B CA 1
ATOM 4407 C C . HIS B 1 278 ? 24.578 -7.598 14.078 1 35.69 278 HIS B C 1
ATOM 4409 O O . HIS B 1 278 ? 25.078 -7.711 12.953 1 35.69 278 HIS B O 1
#

Secondary structure (DSSP, 8-state):
-------------------------------------SSSSS-SGGGHHHH-GGGTHHHH-SS-S--BTTTSTTS-EEE-SPPS-EE---EEEEEEEE-SSSEEEE----S-----EEEETTEEEEEEEEEEESS-SSBBTTB--SEEEEEEEEPPTTT--EEEEEEEEEEESS--GGGHHHHHHHHHHTT--HHHHHH-EEEEEEE--HHHHHHHTTT-SEEEEEEE-SSTT--EEEEEEEESS-EEEEHHHHHHHHHHH----PPPPP----TT--/-------------------------------------SSSSS-SGGGHHHH-GGGTHHHH-SS-S--BTTTSTTS-EEE-SPPS-EE---EEEEEEEE-SSSEEEE----S-----EEEETTEEEEEEEEEEESS-SSBBTTB--SEEEEEEEEPPTTT--EEEEEEEEEEESS--GGGHHHHHHHHHHTT--HHHHHH-EEEEEEE--HHHHHHHTTT-SEEEEEEE-SSTT--EEEEEEEESS-EEEEHHHHHHHHHHH----PPPPP----TT--

Solvent-accessible surface area (backbone atoms only — not comparable to full-atom values): 30162 Å² total; per-residue (Å²): 136,85,78,76,79,76,79,77,78,79,77,77,77,77,73,74,75,72,72,74,67,74,73,74,72,71,65,69,70,72,78,71,78,62,79,73,49,69,49,64,63,73,28,11,67,93,30,37,25,75,61,31,84,78,15,34,39,56,62,67,51,71,42,44,29,29,36,29,55,70,62,44,56,83,62,48,41,81,38,77,61,67,60,87,40,73,40,79,63,66,43,64,58,30,41,29,32,35,74,81,60,26,45,35,36,39,51,79,71,82,54,87,61,87,68,30,29,39,32,58,89,94,40,61,26,35,61,60,37,35,35,49,25,30,40,26,40,48,24,53,70,54,28,61,36,60,20,24,39,37,40,37,22,32,27,60,85,87,70,56,46,41,35,33,42,35,39,37,24,36,73,35,87,56,73,36,81,69,49,54,63,43,41,58,47,32,63,72,36,59,92,47,51,74,74,49,27,44,70,43,72,40,75,40,66,66,48,56,53,61,60,55,34,63,62,26,51,62,59,29,40,19,36,33,33,72,18,21,39,64,49,87,40,19,52,66,71,22,40,37,36,36,28,65,53,57,35,66,28,8,48,67,40,47,51,24,48,43,71,68,36,25,46,40,52,47,69,55,27,56,64,75,64,60,89,78,67,125,136,83,79,75,79,76,78,77,79,79,76,78,78,76,76,75,75,73,73,73,67,75,74,72,73,69,67,68,69,73,74,69,80,61,79,72,50,70,50,63,66,74,28,10,67,93,30,38,27,74,61,32,83,76,16,33,38,57,63,67,50,72,43,45,29,28,35,30,55,68,63,45,54,86,63,48,42,80,37,76,62,67,59,86,39,73,40,79,60,65,42,62,58,31,40,30,32,36,74,80,60,25,45,36,35,39,52,80,71,82,52,87,62,86,66,29,30,37,31,58,89,92,38,63,25,35,61,58,36,36,35,48,25,30,40,26,40,48,24,52,71,54,28,61,36,60,20,24,39,38,41,37,22,33,27,60,84,86,71,57,44,42,35,33,42,34,39,37,23,38,72,35,86,57,72,35,78,67,48,54,64,44,43,58,47,33,63,71,36,58,91,49,50,73,75,49,28,43,71,41,71,39,75,40,64,65,49,55,53,59,60,55,32,63,62,26,52,61,59,28,41,19,37,35,33,73,19,22,40,66,50,87,41,20,53,67,70,23,41,37,35,36,28,64,51,58,37,66,29,7,49,67,40,46,50,24,48,43,70,69,36,27,46,41,50,45,69,56,29,55,65,75,64,58,91,78,65,124

Foldseek 3Di:
DPPPPPPPPPPPPPPPPPPPPPPPPPPVPPPPQQDAACDDDCRRLVNQCPRDVQQVCSPVPFFADDAAQQVLPPQKDWAFDAFPDFFDFKDFFWKWFDQLAWTKIADDPPPPDRFGWTDDDHFIWTFGIKTKAAWDQYHHPNHTAGMKMWTWTFGDPPVRAIEIEIAGEHEDQDAQPQLVVLLVLLVQCPPPDSVSRNPDMDTDGIRGCVSVCVQQVNLGGWMWGWHFDQDPSRGTRYIYTYGPGHHYHYPSSSCSRCSNNPHRYDHHDDHDDPPPDD/DPPPPPPPPPPPPPPPPPPPPPPPPCPVPPPPQQDAACDDDCRRLVNQCPRDVQQVCSPVPFFADDAAQQVLPDQKDWAQDAFPDFFDFKDFFWKWFDQLAWTKIADDPPPPDRFGWTDDDHFIWTFGIKTKAAWDQYHHPNHTAGMKMWTWTFTDPPVRAIEIEIAGEHEDADAQPQLVVLLVLLVQCPPPDSVSRNPDMDTDGIRGCVSVCVQQVNLGGWMWGWHFDQDPSRGTRYIYTYGPGHHYHYPSSSCSRCSNNPHRYDHHDDHDDPPPDD

pLDDT: mean 84.77, std 20.97, range [28.72, 98.94]

Sequence (556 aa):
MKITLNLALTVAALATVVSALPTQNKETLKKRDEHWTYGQNRRGPQHWGTLDPKYGTCGKGQKQSPIDIAVGAPDVKLQNAAFAKLNYQPLQNVLCGYSGHSVECKWNTTQPAVENSLKIKNKTYNLKSFHFHTPSEHRVDDHFFEAELHLVHQTDTPDKALAVVGVLLEVTAEENPFFNWITVLADKVTGQSKSGKEKVKHTVDRIDFKPLLNDTGNFTPRWEYEGSLTTPPCTEGVAWNVVKTPVRLGLKQYRALTGIESFNSRFIQDRQKKDGDHMKITLNLALTVAALATVVSALPTQNKETLKKRDEHWTYGQNRRGPQHWGTLDPKYGTCGKGQKQSPIDIAVGAPDVKLQNAAFAKLNYQPLQNVLCGYSGHSVECKWNTTQPAVENSLKIKNKTYNLKSFHFHTPSEHRVDDHFFEAELHLVHQTDTPDKALAVVGVLLEVTAEENPFFNWITVLADKVTGQSKSGKEKVKHTVDRIDFKPLLNDTGNFTPRWEYEGSLTTPPCTEGVAWNVVKTPVRLGLKQYRALTGIESFNSRFIQDRQKKDGDH

Organism: Mortierella alpina (NCBI:txid64518)

Nearest PDB structures (foldseek):
  3q31-assembly1_B  TM=9.253E-01  e=2.233E-23  Aspergillus oryzae
  4x5s-assembly1_B  TM=8.531E-01  e=3.483E-22  Sulfurihydrogenibium azorense
  4g7a-assembly1_A  TM=8.402E-01  e=3.281E-22  Sulfurihydrogenibium sp. YO3AOP1
  8w7x-assembly1_B  TM=8.776E-01  e=2.653E-21  synthetic construct
  4twl-assembly1_A  TM=8.665E-01  e=6.122E-21  Dioscorea japonica